Protein AF-0000000079467425 (afdb_homodimer)

InterPro domains:
  IPR001647 DNA-binding HTH domain, TetR-type [PF00440] (17-60)
  IPR001647 DNA-binding HTH domain, TetR-type [PR00455] (16-29)
  IPR001647 DNA-binding HTH domain, TetR-type [PR00455] (37-60)
  IPR001647 DNA-binding HTH domain, TetR-type [PS50977] (10-70)
  IPR003012 Tetracycline transcriptional regulator, TetR [PR00400] (28-51)
  IPR003012 Tetracycline transcriptional regulator, TetR [PR00400] (79-98)
  IPR003012 Tetracycline transcriptional regulator, TetR [PR00400] (197-211)
  IPR004111 Tetracycline repressor TetR, C-terminal [PF02909] (76-213)
  IPR009057 Homedomain-like superfamily [SSF46689] (6-71)
  IPR023772 DNA-binding HTH domain, TetR-type, conserved site [PS01081] (28-58)
  IPR036271 Tetracyclin repressor-like, C-terminal domain superfamily [SSF48498] (74-217)
  IPR050109 HTH-type, TetR-like transcriptional regulator [PTHR30055] (3-188)

Structure (mmCIF, N/CA/C/O backbone):
data_AF-0000000079467425-model_v1
#
loop_
_entity.id
_entity.type
_entity.pdbx_description
1 polymer 'TetR/AcrR family transcriptional regulator C-terminal domain-containing protein'
#
loop_
_atom_site.group_PDB
_atom_site.id
_atom_site.type_symbol
_atom_site.label_atom_id
_atom_site.label_alt_id
_atom_site.label_comp_id
_atom_site.label_asym_id
_atom_site.label_entity_id
_atom_site.label_seq_id
_atom_site.pdbx_PDB_ins_code
_atom_site.Cartn_x
_atom_site.Cartn_y
_atom_site.Cartn_z
_atom_site.occupancy
_atom_site.B_iso_or_equiv
_atom_site.auth_seq_id
_atom_site.auth_comp_id
_atom_site.auth_asym_id
_atom_site.auth_atom_id
_atom_site.pdbx_PDB_model_num
ATOM 1 N N . MET A 1 1 ? 51.25 22.484 21.828 1 44.59 1 MET A N 1
ATOM 2 C CA . MET A 1 1 ? 50.719 22.344 20.484 1 44.59 1 MET A CA 1
ATOM 3 C C . MET A 1 1 ? 49.25 21.984 20.531 1 44.59 1 MET A C 1
ATOM 5 O O . MET A 1 1 ? 48.844 21.094 21.281 1 44.59 1 MET A O 1
ATOM 9 N N . PRO A 1 2 ? 48.25 22.844 20.094 1 45 2 PRO A N 1
ATOM 10 C CA . PRO A 1 2 ? 46.844 22.484 20.234 1 45 2 PRO A CA 1
ATOM 11 C C . PRO A 1 2 ? 46.531 21.109 19.656 1 45 2 PRO A C 1
ATOM 13 O O . PRO A 1 2 ? 47.25 20.609 18.797 1 45 2 PRO A O 1
ATOM 16 N N . ALA A 1 3 ? 45.938 20.219 20.391 1 52.16 3 ALA A N 1
ATOM 17 C CA . ALA A 1 3 ? 45.5 18.938 19.844 1 52.16 3 ALA A CA 1
ATOM 18 C C . ALA A 1 3 ? 44.969 19.078 18.422 1 52.16 3 ALA A C 1
ATOM 20 O O . ALA A 1 3 ? 44.406 20.109 18.078 1 52.16 3 ALA A O 1
ATOM 21 N N . PRO A 1 4 ? 45.688 18.453 17.438 1 46.12 4 PRO A N 1
ATOM 22 C CA . PRO A 1 4 ? 45.188 18.625 16.078 1 46.12 4 PRO A CA 1
ATOM 23 C C . PRO A 1 4 ? 43.656 18.641 16.016 1 46.12 4 PRO A C 1
ATOM 25 O O . PRO A 1 4 ? 43 18 16.828 1 46.12 4 PRO A O 1
ATOM 28 N N . ALA A 1 5 ? 43.094 19.734 15.664 1 45.88 5 ALA A N 1
ATOM 29 C CA . ALA A 1 5 ? 41.656 19.859 15.453 1 45.88 5 ALA A CA 1
ATOM 30 C C . ALA A 1 5 ? 41.062 18.531 14.969 1 45.88 5 ALA A C 1
ATOM 32 O O . ALA A 1 5 ? 41.594 17.891 14.078 1 45.88 5 ALA A O 1
ATOM 33 N N . LYS A 1 6 ? 40.562 17.719 15.766 1 44.38 6 LYS A N 1
ATOM 34 C CA . LYS A 1 6 ? 39.844 16.516 15.367 1 44.38 6 LYS A CA 1
ATOM 35 C C . LYS A 1 6 ? 39.219 16.688 13.984 1 44.38 6 LYS A C 1
ATOM 37 O O . LYS A 1 6 ? 38.375 17.578 13.789 1 44.38 6 LYS A O 1
ATOM 42 N N . LEU A 1 7 ? 39.812 16.422 12.891 1 43.69 7 LEU A N 1
ATOM 43 C CA . LEU A 1 7 ? 39.344 16.531 11.523 1 43.69 7 LEU A CA 1
ATOM 44 C C . LEU A 1 7 ? 37.875 16.109 11.438 1 43.69 7 LEU A C 1
ATOM 46 O O . LEU A 1 7 ? 37.5 15 11.828 1 43.69 7 LEU A O 1
ATOM 50 N N . ARG A 1 8 ? 36.969 17.016 11.68 1 50.53 8 ARG A N 1
ATOM 51 C CA . ARG A 1 8 ? 35.562 16.781 11.445 1 50.53 8 ARG A CA 1
ATOM 52 C C . ARG A 1 8 ? 35.344 15.883 10.227 1 50.53 8 ARG A C 1
ATOM 54 O O . ARG A 1 8 ? 35.875 16.156 9.148 1 50.53 8 ARG A O 1
ATOM 61 N N . PRO A 1 9 ? 35.125 14.547 10.414 1 57.94 9 PRO A N 1
ATOM 62 C CA . PRO A 1 9 ? 34.938 13.664 9.258 1 57.94 9 PRO A CA 1
ATOM 63 C C . PRO A 1 9 ? 34.219 14.367 8.094 1 57.94 9 PRO A C 1
ATOM 65 O O . PRO A 1 9 ? 33.375 15.227 8.312 1 57.94 9 PRO A O 1
ATOM 68 N N . GLN A 1 10 ? 34.938 14.492 6.973 1 77.12 10 GLN A N 1
ATOM 69 C CA . GLN A 1 10 ? 34.375 15.078 5.758 1 77.12 10 GLN A CA 1
ATOM 70 C C . GLN A 1 10 ? 33.031 14.477 5.438 1 77.12 10 GLN A C 1
ATOM 72 O O . GLN A 1 10 ? 32.844 13.258 5.527 1 77.12 10 GLN A O 1
ATOM 77 N N . LEU A 1 11 ? 32 15.266 5.434 1 85.19 11 LEU A N 1
ATOM 78 C CA . LEU A 1 11 ? 30.641 14.891 5.098 1 85.19 11 LEU A CA 1
ATOM 79 C C . LEU A 1 11 ? 30.594 14.062 3.816 1 85.19 11 LEU A C 1
ATOM 81 O O . LEU A 1 11 ? 31.234 14.43 2.822 1 85.19 11 LEU A O 1
ATOM 85 N N . SER A 1 12 ? 30.203 12.828 3.963 1 92.56 12 SER A N 1
ATOM 86 C CA . SER A 1 12 ? 30.016 11.914 2.838 1 92.56 12 SER A CA 1
ATOM 87 C C . SER A 1 12 ? 28.578 11.438 2.74 1 92.56 12 SER A C 1
ATOM 89 O O . SER A 1 12 ? 27.812 11.547 3.705 1 92.56 12 SER A O 1
ATOM 91 N N . PRO A 1 13 ? 28.172 10.969 1.589 1 93.62 13 PRO A N 1
ATOM 92 C CA . PRO A 1 13 ? 26.828 10.43 1.453 1 93.62 13 PRO A CA 1
ATOM 93 C C . PRO A 1 13 ? 26.531 9.312 2.459 1 93.62 13 PRO A C 1
ATOM 95 O O . PRO A 1 13 ? 25.438 9.258 3.016 1 93.62 13 PRO A O 1
ATOM 98 N N . ASP A 1 14 ? 27.562 8.547 2.73 1 94.38 14 ASP A N 1
ATOM 99 C CA . ASP A 1 14 ? 27.375 7.434 3.658 1 94.38 14 ASP A CA 1
ATOM 100 C C . ASP A 1 14 ? 27.125 7.941 5.078 1 94.38 14 ASP A C 1
ATOM 102 O O . ASP A 1 14 ? 26.266 7.414 5.785 1 94.38 14 ASP A O 1
ATOM 106 N N . LEU A 1 15 ? 27.828 8.93 5.418 1 95.06 15 LEU A N 1
ATOM 107 C CA . LEU A 1 15 ? 27.656 9.5 6.75 1 95.06 15 LEU A CA 1
ATOM 108 C C . LEU A 1 15 ? 26.281 10.125 6.891 1 95.06 15 LEU A C 1
ATOM 110 O O . LEU A 1 15 ? 25.641 10.016 7.941 1 95.06 15 LEU A O 1
ATOM 114 N N . VAL A 1 16 ? 25.875 10.742 5.848 1 96.81 16 VAL A N 1
ATOM 115 C CA . VAL A 1 16 ? 24.562 11.383 5.855 1 96.81 16 VAL A CA 1
ATOM 116 C C . VAL A 1 16 ? 23.469 10.32 5.992 1 96.81 16 VAL A C 1
ATOM 118 O O . VAL A 1 16 ? 22.547 10.477 6.793 1 96.81 16 VAL A O 1
ATOM 121 N N . VAL A 1 17 ? 23.625 9.258 5.297 1 96.62 17 VAL A N 1
ATOM 122 C CA . VAL A 1 17 ? 22.641 8.188 5.309 1 96.62 17 VAL A CA 1
ATOM 123 C C . VAL A 1 17 ? 22.609 7.516 6.68 1 96.62 17 VAL A C 1
ATOM 125 O O . VAL A 1 17 ? 21.547 7.199 7.207 1 96.62 17 VAL A O 1
ATOM 128 N N . GLU A 1 18 ? 23.766 7.34 7.258 1 96.88 18 GLU A N 1
ATOM 129 C CA . GLU A 1 18 ? 23.844 6.75 8.594 1 96.88 18 GLU A CA 1
ATOM 130 C C . GLU A 1 18 ? 23.172 7.637 9.625 1 96.88 18 GLU A C 1
ATOM 132 O O . GLU A 1 18 ? 22.469 7.141 10.516 1 96.88 18 GLU A O 1
ATOM 137 N N . ALA A 1 19 ? 23.406 8.914 9.469 1 97.56 19 ALA A N 1
ATOM 138 C CA . ALA A 1 19 ? 22.75 9.867 10.359 1 97.56 19 ALA A CA 1
ATOM 139 C C . ALA A 1 19 ? 21.234 9.828 10.164 1 97.56 19 ALA A C 1
ATOM 141 O O . ALA A 1 19 ? 20.469 9.883 11.141 1 97.56 19 ALA A O 1
ATOM 142 N N . ALA A 1 20 ? 20.812 9.75 8.914 1 97.81 20 ALA A N 1
ATOM 143 C CA . ALA A 1 20 ? 19.391 9.656 8.609 1 97.81 20 ALA A CA 1
ATOM 144 C C . ALA A 1 20 ? 18.766 8.414 9.242 1 97.81 20 ALA A C 1
ATOM 146 O O . ALA A 1 20 ? 17.641 8.453 9.734 1 97.81 20 ALA A O 1
ATOM 147 N N . ALA A 1 21 ? 19.516 7.344 9.227 1 97.12 21 ALA A N 1
ATOM 148 C CA . ALA A 1 21 ? 19.047 6.105 9.836 1 97.12 21 ALA A CA 1
ATOM 149 C C . ALA A 1 21 ? 18.812 6.285 11.336 1 97.12 21 ALA A C 1
ATOM 151 O O . ALA A 1 21 ? 17.812 5.812 11.867 1 97.12 21 ALA A O 1
ATOM 152 N N . LYS A 1 22 ? 19.688 6.973 11.969 1 97.5 22 LYS A N 1
ATOM 153 C CA . LYS A 1 22 ? 19.562 7.242 13.398 1 97.5 22 LYS A CA 1
ATOM 154 C C . LYS A 1 22 ? 18.344 8.117 13.688 1 97.5 22 LYS A C 1
ATOM 156 O O . LYS A 1 22 ? 17.594 7.863 14.633 1 97.5 22 LYS A O 1
ATOM 161 N N . VAL A 1 23 ? 18.141 9.078 12.859 1 97.88 23 VAL A N 1
ATOM 162 C CA . VAL A 1 23 ? 17 9.977 13.016 1 97.88 23 VAL A CA 1
ATOM 163 C C . VAL A 1 23 ? 15.703 9.203 12.828 1 97.88 23 VAL A C 1
ATOM 165 O O . VAL A 1 23 ? 14.75 9.375 13.594 1 97.88 23 VAL A O 1
ATOM 168 N N . LEU A 1 24 ? 15.664 8.367 11.828 1 96.56 24 LEU A N 1
ATOM 169 C CA . LEU A 1 24 ? 14.477 7.574 11.562 1 96.56 24 LEU A CA 1
ATOM 170 C C . LEU A 1 24 ? 14.141 6.676 12.75 1 96.56 24 LEU A C 1
ATOM 172 O O . LEU A 1 24 ? 12.984 6.582 13.164 1 96.56 24 LEU A O 1
ATOM 176 N N . GLU A 1 25 ? 15.141 6.039 13.266 1 94.94 25 GLU A N 1
ATOM 177 C CA . GLU A 1 25 ? 14.953 5.137 14.398 1 94.94 25 GLU A CA 1
ATOM 178 C C . GLU A 1 25 ? 14.422 5.887 15.609 1 94.94 25 GLU A C 1
ATOM 180 O O . GLU A 1 25 ? 13.539 5.383 16.312 1 94.94 25 GLU A O 1
ATOM 185 N N . ARG A 1 26 ? 14.906 7.074 15.789 1 95.5 26 ARG A N 1
ATOM 186 C CA . ARG A 1 26 ? 14.578 7.855 16.969 1 95.5 26 ARG A CA 1
ATOM 187 C C . ARG A 1 26 ? 13.242 8.578 16.797 1 95.5 26 ARG A C 1
ATOM 189 O O . ARG A 1 26 ? 12.406 8.578 17.703 1 95.5 26 ARG A O 1
ATOM 196 N N . ASP A 1 27 ? 13.039 9.195 15.578 1 94.81 27 ASP A N 1
ATOM 197 C CA . ASP A 1 27 ? 11.953 10.164 15.43 1 94.81 27 ASP A CA 1
ATOM 198 C C . ASP A 1 27 ? 10.906 9.672 14.438 1 94.81 27 ASP A C 1
ATOM 200 O O . ASP A 1 27 ? 9.859 10.297 14.266 1 94.81 27 ASP A O 1
ATOM 204 N N . GLY A 1 28 ? 11.164 8.602 13.766 1 92.94 28 GLY A N 1
ATOM 205 C CA . GLY A 1 28 ? 10.227 8.109 12.773 1 92.94 28 GLY A CA 1
ATOM 206 C C . GLY A 1 28 ? 10.234 8.914 11.492 1 92.94 28 GLY A C 1
ATOM 207 O O . GLY A 1 28 ? 11.023 9.844 11.344 1 92.94 28 GLY A O 1
ATOM 208 N N . ILE A 1 29 ? 9.383 8.555 10.555 1 90.88 29 ILE A N 1
ATOM 209 C CA . ILE A 1 29 ? 9.375 9.109 9.211 1 90.88 29 ILE A CA 1
ATOM 210 C C . ILE A 1 29 ? 8.984 10.586 9.266 1 90.88 29 ILE A C 1
ATOM 212 O O . ILE A 1 29 ? 9.484 11.398 8.492 1 90.88 29 ILE A O 1
ATOM 216 N N . ASP A 1 30 ? 8.141 10.945 10.156 1 86.69 30 ASP A N 1
ATOM 217 C CA . ASP A 1 30 ? 7.695 12.328 10.273 1 86.69 30 ASP A CA 1
ATOM 218 C C . ASP A 1 30 ? 8.82 13.219 10.797 1 86.69 30 ASP A C 1
ATOM 220 O O . ASP A 1 30 ? 8.867 14.414 10.492 1 86.69 30 ASP A O 1
ATOM 224 N N . GLY A 1 31 ? 9.664 12.656 11.492 1 93.81 31 GLY A N 1
ATOM 225 C CA . GLY A 1 31 ? 10.781 13.391 12.062 1 93.81 31 GLY A CA 1
ATOM 226 C C . GLY A 1 31 ? 12.008 13.406 11.164 1 93.81 31 GLY A C 1
ATOM 227 O O . GLY A 1 31 ? 12.969 14.133 11.43 1 93.81 31 GLY A O 1
ATOM 228 N N . LEU A 1 32 ? 11.945 12.602 10.133 1 95.62 32 LEU A N 1
ATOM 229 C CA . LEU A 1 32 ? 13.078 12.516 9.219 1 95.62 32 LEU A CA 1
ATOM 230 C C . LEU A 1 32 ? 13.094 13.695 8.258 1 95.62 32 LEU A C 1
ATOM 232 O O . LEU A 1 32 ? 12.508 13.633 7.176 1 95.62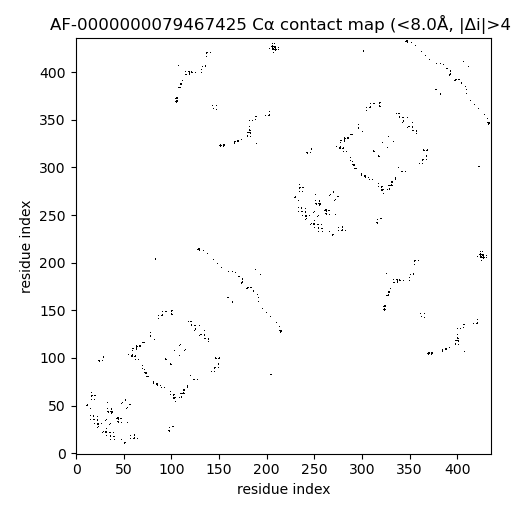 32 LEU A O 1
ATOM 236 N N . THR A 1 33 ? 13.766 14.773 8.625 1 95.5 33 THR A N 1
ATOM 237 C CA . THR A 1 33 ? 13.906 15.969 7.805 1 95.5 33 THR A CA 1
ATOM 238 C C . THR A 1 33 ? 15.375 16.281 7.547 1 95.5 33 THR A C 1
ATOM 240 O O . THR A 1 33 ? 16.25 15.797 8.266 1 95.5 33 THR A O 1
ATOM 243 N N . MET A 1 34 ? 15.555 17.078 6.488 1 96.06 34 MET A N 1
ATOM 244 C CA . MET A 1 34 ? 16.922 17.5 6.199 1 96.06 34 MET A CA 1
ATOM 245 C C . MET A 1 34 ? 17.531 18.234 7.387 1 96.06 34 MET A C 1
ATOM 247 O O . MET A 1 34 ? 18.703 18.031 7.715 1 96.06 34 MET A O 1
ATOM 251 N N . ARG A 1 35 ? 16.75 18.984 8.07 1 96.25 35 ARG A N 1
ATOM 252 C CA . ARG A 1 35 ? 17.203 19.75 9.227 1 96.25 35 ARG A CA 1
ATOM 253 C C . ARG A 1 35 ? 17.562 18.828 10.383 1 96.25 35 ARG A C 1
ATOM 255 O O . ARG A 1 35 ? 18.578 19.016 11.047 1 96.25 35 ARG A O 1
ATOM 262 N N . ALA A 1 36 ? 16.766 17.828 10.609 1 97.44 36 ALA A N 1
ATOM 263 C CA . ALA A 1 36 ? 17.031 16.875 11.688 1 97.44 36 ALA A CA 1
ATOM 264 C C . ALA A 1 36 ? 18.297 16.078 11.438 1 97.44 36 ALA A C 1
ATOM 266 O O . ALA A 1 36 ? 19.078 15.828 12.359 1 97.44 36 ALA A O 1
ATOM 267 N N . VAL A 1 37 ? 18.484 15.68 10.227 1 97.88 37 VAL A N 1
ATOM 268 C CA . VAL A 1 37 ? 19.656 14.906 9.859 1 97.88 37 VAL A CA 1
ATOM 269 C C . VAL A 1 37 ? 20.906 15.773 10.016 1 97.88 37 VAL A C 1
ATOM 271 O O . VAL A 1 37 ? 21.938 15.312 10.531 1 97.88 37 VAL A O 1
ATOM 274 N N . ALA A 1 38 ? 20.797 17 9.539 1 96.94 38 ALA A N 1
ATOM 275 C CA . ALA A 1 38 ? 21.906 17.938 9.695 1 96.94 38 ALA A CA 1
ATOM 276 C C . ALA A 1 38 ? 22.266 18.125 11.164 1 96.94 38 ALA A C 1
ATOM 278 O O . ALA A 1 38 ? 23.438 18.125 11.531 1 96.94 38 ALA A O 1
ATOM 279 N N . ALA A 1 39 ? 21.297 18.281 11.961 1 96.94 39 ALA A N 1
ATOM 280 C CA . ALA A 1 39 ? 21.5 18.453 13.398 1 96.94 39 ALA A CA 1
ATOM 281 C C . ALA A 1 39 ? 22.203 17.234 14 1 96.94 39 ALA A C 1
ATOM 283 O O . ALA A 1 39 ? 23.094 17.375 14.852 1 96.94 39 ALA A O 1
ATOM 284 N N . GLU A 1 40 ? 21.797 16.047 13.539 1 96.5 40 GLU A N 1
ATOM 285 C CA . GLU A 1 40 ? 22.422 14.805 14 1 96.5 40 GLU A CA 1
ATOM 286 C C . GLU A 1 40 ? 23.922 14.789 13.688 1 96.5 40 GLU A C 1
ATOM 288 O O . GLU A 1 40 ? 24.719 14.242 14.453 1 96.5 40 GLU A O 1
ATOM 293 N N . LEU A 1 41 ? 24.297 15.391 12.586 1 96.38 41 LEU A N 1
ATOM 294 C CA . LEU A 1 41 ? 25.688 15.43 12.117 1 96.38 41 LEU A CA 1
ATOM 295 C C . LEU A 1 41 ? 26.391 16.672 12.633 1 96.38 41 LEU A C 1
ATOM 297 O O . LEU A 1 41 ? 27.594 16.859 12.406 1 96.38 41 LEU A O 1
ATOM 301 N N . LYS A 1 42 ? 25.672 17.562 13.305 1 95.94 42 LYS A N 1
ATOM 302 C CA . LYS A 1 42 ? 26.203 18.828 13.812 1 95.94 42 LYS A CA 1
ATOM 303 C C . LYS A 1 42 ? 26.734 19.703 12.68 1 95.94 42 LYS A C 1
ATOM 305 O O . LYS A 1 42 ? 27.844 20.234 12.773 1 95.94 42 LYS A O 1
ATOM 310 N N . VAL A 1 43 ? 25.969 19.719 11.594 1 94.75 43 VAL A N 1
ATOM 311 C CA . VAL A 1 43 ? 26.25 20.594 10.469 1 94.75 43 VAL A CA 1
ATOM 312 C C . VAL A 1 43 ? 25 21.406 10.117 1 94.75 43 VAL A C 1
ATOM 314 O O . VAL A 1 43 ? 23.938 21.219 10.719 1 94.75 43 VAL A O 1
ATOM 317 N N . GLN A 1 44 ? 25.219 22.359 9.141 1 92.69 44 GLN A N 1
ATOM 318 C CA . GLN A 1 44 ? 24.078 23.125 8.648 1 92.69 44 GLN A CA 1
ATOM 319 C C . GLN A 1 44 ? 23.406 22.422 7.477 1 92.69 44 GLN A C 1
ATOM 321 O O . GLN A 1 44 ? 24.078 21.781 6.656 1 92.69 44 GLN A O 1
ATOM 326 N N . ALA A 1 45 ? 22.109 22.578 7.266 1 90.69 45 ALA A N 1
ATOM 327 C CA . ALA A 1 45 ? 21.281 21.859 6.305 1 90.69 45 ALA A CA 1
ATOM 328 C C . ALA A 1 45 ? 21.797 22.031 4.883 1 90.69 45 ALA A C 1
ATOM 330 O O . ALA A 1 45 ? 21.812 21.078 4.098 1 90.69 45 ALA A O 1
ATOM 331 N N . PRO A 1 46 ? 22.328 23.156 4.547 1 90.94 46 PRO A N 1
ATOM 332 C CA . PRO A 1 46 ? 22.797 23.344 3.176 1 90.94 46 PRO A CA 1
ATOM 333 C C . PRO A 1 46 ? 23.938 22.375 2.818 1 90.94 46 PRO A C 1
ATOM 335 O O . PRO A 1 46 ? 24.094 22.016 1.652 1 90.94 46 PRO A O 1
ATOM 338 N N . ALA A 1 47 ? 24.625 21.953 3.779 1 92.19 47 ALA A N 1
ATOM 339 C CA . ALA A 1 47 ? 25.734 21.031 3.557 1 92.19 47 ALA A CA 1
ATOM 340 C C . ALA A 1 47 ? 25.234 19.688 3.037 1 92.19 47 ALA A C 1
ATOM 342 O O . ALA A 1 47 ? 25.969 18.969 2.35 1 92.19 47 ALA A O 1
ATOM 343 N N . LEU A 1 48 ? 23.984 19.328 3.393 1 94.38 48 LEU A N 1
ATOM 344 C CA . LEU A 1 48 ? 23.422 18.047 2.988 1 94.38 48 LEU A CA 1
ATOM 345 C C . LEU A 1 48 ? 22.984 18.078 1.529 1 94.38 48 LEU A C 1
ATOM 347 O O . LEU A 1 48 ? 22.984 17.047 0.846 1 94.38 48 LEU A O 1
ATOM 351 N N . TYR A 1 49 ? 22.688 19.25 1.02 1 91.38 49 TYR A N 1
ATOM 352 C CA . TYR A 1 49 ? 22.109 19.406 -0.311 1 91.38 49 TYR A CA 1
ATOM 353 C C . TYR A 1 49 ? 23.156 19.156 -1.392 1 91.38 49 TYR A C 1
ATOM 355 O O . TYR A 1 49 ? 22.812 18.922 -2.555 1 91.38 49 TYR A O 1
ATOM 363 N N . TRP A 1 50 ? 24.391 19.203 -0.979 1 89.5 50 TRP A N 1
ATOM 364 C CA . TRP A 1 50 ? 25.453 18.828 -1.894 1 89.5 50 TRP A CA 1
ATOM 365 C C . TRP A 1 50 ? 25.406 17.344 -2.24 1 89.5 50 TRP A C 1
ATOM 367 O O . TRP A 1 50 ? 25.734 16.953 -3.357 1 89.5 50 TRP A O 1
ATOM 377 N N . HIS A 1 51 ? 24.891 16.625 -1.318 1 91.94 51 HIS A N 1
ATOM 378 C CA . HIS A 1 51 ? 24.859 15.18 -1.479 1 91.94 51 HIS A CA 1
ATOM 379 C C . HIS A 1 51 ? 23.469 14.695 -1.865 1 91.94 51 HIS A C 1
ATOM 381 O O . HIS A 1 51 ? 23.328 13.758 -2.656 1 91.94 51 HIS A O 1
ATOM 387 N N . PHE A 1 52 ? 22.531 15.328 -1.293 1 92.88 52 PHE A N 1
ATOM 388 C CA . PHE A 1 52 ? 21.141 14.969 -1.549 1 92.88 52 PHE A CA 1
ATOM 389 C C . PHE A 1 52 ? 20.297 16.219 -1.826 1 92.88 52 PHE A C 1
ATOM 391 O O . PHE A 1 52 ? 20 16.984 -0.909 1 92.88 52 PHE A O 1
ATOM 398 N N . PRO A 1 53 ? 19.875 16.281 -3.064 1 88.38 53 PRO A N 1
ATOM 399 C CA . PRO A 1 53 ? 19.219 17.531 -3.479 1 88.38 53 PRO A CA 1
ATOM 400 C C . PRO A 1 53 ? 17.891 17.75 -2.762 1 88.38 53 PRO A C 1
ATOM 402 O O . PRO A 1 53 ? 17.406 18.891 -2.705 1 88.38 53 PRO A O 1
ATOM 405 N N . ASN A 1 54 ? 17.281 16.656 -2.248 1 86.19 54 ASN A N 1
ATOM 406 C CA . ASN A 1 54 ? 16.016 16.766 -1.539 1 86.19 54 ASN A CA 1
ATOM 407 C C . ASN A 1 54 ? 15.781 15.586 -0.606 1 86.19 54 ASN A C 1
ATOM 409 O O . ASN A 1 54 ? 16.578 14.641 -0.594 1 86.19 54 ASN A O 1
ATOM 413 N N . LYS A 1 55 ? 14.773 15.68 0.098 1 88.38 55 LYS A N 1
ATOM 414 C CA . LYS A 1 55 ? 14.43 14.656 1.083 1 88.38 55 LYS A CA 1
ATOM 415 C C . LYS A 1 55 ? 14.164 13.32 0.411 1 88.38 55 LYS A C 1
ATOM 417 O O . LYS A 1 55 ? 14.539 12.266 0.938 1 88.38 55 LYS A O 1
ATOM 422 N N . ASP A 1 56 ? 13.555 13.336 -0.707 1 83.19 56 ASP A N 1
ATOM 423 C CA . ASP A 1 56 ? 13.211 12.109 -1.419 1 83.19 56 ASP A CA 1
ATOM 424 C C . ASP A 1 56 ? 14.469 11.328 -1.797 1 83.19 56 ASP A C 1
ATOM 426 O O . ASP A 1 56 ? 14.516 10.102 -1.629 1 83.19 56 ASP A O 1
ATOM 430 N N . ALA A 1 57 ? 15.406 12.047 -2.285 1 85.5 57 ALA A N 1
ATOM 431 C CA . ALA A 1 57 ? 16.672 11.406 -2.65 1 85.5 57 ALA A CA 1
ATOM 432 C C . ALA A 1 57 ? 17.344 10.781 -1.432 1 85.5 57 ALA A C 1
ATOM 434 O O . ALA A 1 57 ? 17.906 9.688 -1.521 1 85.5 57 ALA A O 1
ATOM 435 N N . LEU A 1 58 ? 17.281 11.469 -0.3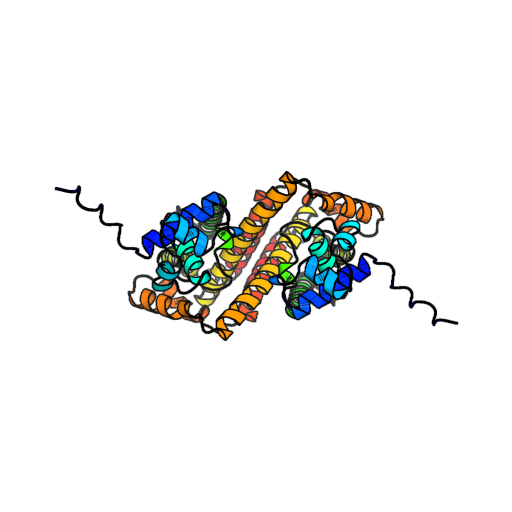39 1 91.5 58 LEU A N 1
ATOM 436 C CA . LEU A 1 58 ? 17.844 10.945 0.9 1 91.5 58 LEU A CA 1
ATOM 437 C C . LEU A 1 58 ? 17.094 9.711 1.369 1 91.5 58 LEU A C 1
ATOM 439 O O . LEU A 1 58 ? 17.688 8.727 1.802 1 91.5 58 LEU A O 1
ATOM 443 N N . GLN A 1 59 ? 15.797 9.719 1.288 1 91.25 59 GLN A N 1
ATOM 444 C CA . GLN A 1 59 ? 14.969 8.602 1.711 1 91.25 59 GLN A CA 1
ATOM 445 C C . GLN A 1 59 ? 15.25 7.359 0.869 1 91.25 59 GLN A C 1
ATOM 447 O O . GLN A 1 59 ? 15.32 6.246 1.396 1 91.25 59 GLN A O 1
ATOM 452 N N . VAL A 1 60 ? 15.422 7.566 -0.382 1 86.94 60 VAL A N 1
ATOM 453 C CA . VAL A 1 60 ? 15.727 6.465 -1.289 1 86.94 60 VAL A CA 1
ATOM 454 C C . VAL A 1 60 ? 17.078 5.844 -0.915 1 86.94 60 VAL A C 1
ATOM 456 O O . VAL A 1 60 ? 17.188 4.617 -0.82 1 86.94 60 VAL A O 1
ATOM 459 N N . ALA A 1 61 ? 18.016 6.699 -0.711 1 91 61 ALA A N 1
ATOM 460 C CA . ALA A 1 61 ? 19.344 6.227 -0.327 1 91 61 ALA A CA 1
ATOM 461 C C . ALA A 1 61 ? 19.312 5.508 1.018 1 91 61 ALA A C 1
ATOM 463 O O . ALA A 1 61 ? 20 4.508 1.217 1 91 61 ALA A O 1
ATOM 464 N N . LEU A 1 62 ? 18.547 6.047 1.881 1 94.25 62 LEU A N 1
ATOM 465 C CA . LEU A 1 62 ? 18.391 5.441 3.199 1 94.25 62 LEU A CA 1
ATOM 466 C C . LEU A 1 62 ? 17.75 4.062 3.096 1 94.25 62 LEU A C 1
ATOM 468 O O . LEU A 1 62 ? 18.219 3.111 3.736 1 94.25 62 LEU A O 1
ATOM 472 N N . PHE A 1 63 ? 16.734 3.895 2.283 1 92.06 63 PHE A N 1
ATOM 473 C CA . PHE A 1 63 ? 16.094 2.594 2.092 1 92.06 63 PHE A CA 1
ATOM 474 C C . PHE A 1 63 ? 17.094 1.58 1.55 1 92.06 63 PHE A C 1
ATOM 476 O O . PHE A 1 63 ? 17.172 0.454 2.043 1 92.06 63 PHE A O 1
ATOM 483 N N . ASP A 1 64 ? 17.812 2.027 0.575 1 92.56 64 ASP A N 1
ATOM 484 C CA . ASP A 1 64 ? 18.812 1.135 0.012 1 92.56 64 ASP A CA 1
ATOM 485 C C . ASP A 1 64 ? 19.812 0.689 1.081 1 92.56 64 ASP A C 1
ATOM 487 O O . ASP A 1 64 ? 20.188 -0.483 1.133 1 92.56 64 ASP A O 1
ATOM 491 N N . HIS A 1 65 ? 20.219 1.648 1.854 1 93.94 65 HIS A N 1
ATOM 492 C CA . HIS A 1 65 ? 21.156 1.358 2.939 1 93.94 65 HIS A CA 1
ATOM 493 C C . HIS A 1 65 ? 20.594 0.305 3.885 1 93.94 65 HIS A C 1
ATOM 495 O O . HIS A 1 65 ? 21.312 -0.592 4.328 1 93.94 65 HIS A O 1
ATOM 501 N N . LEU A 1 66 ? 19.344 0.383 4.16 1 93 66 LEU A N 1
ATOM 502 C CA . LEU A 1 66 ? 18.703 -0.539 5.082 1 93 66 LEU A CA 1
ATOM 503 C C . LEU A 1 66 ? 18.625 -1.941 4.488 1 93 66 LEU A C 1
ATOM 505 O O . LEU A 1 66 ? 18.406 -2.916 5.207 1 93 66 LEU A O 1
ATOM 509 N N . MET A 1 67 ? 18.719 -2.049 3.184 1 92.69 67 MET A N 1
ATOM 510 C CA . MET A 1 67 ? 18.641 -3.342 2.51 1 92.69 67 MET A CA 1
ATOM 511 C C . MET A 1 67 ? 20 -4.035 2.508 1 92.69 67 MET A C 1
ATOM 513 O O . MET A 1 67 ? 20.094 -5.215 2.156 1 92.69 67 MET A O 1
ATOM 517 N N . ALA A 1 68 ? 21.047 -3.354 2.908 1 92.38 68 ALA A N 1
ATOM 518 C CA . ALA A 1 68 ? 22.422 -3.857 2.814 1 92.38 68 ALA A CA 1
ATOM 519 C C . ALA A 1 68 ? 22.578 -5.145 3.621 1 92.38 68 ALA A C 1
ATOM 521 O O . ALA A 1 68 ? 23.344 -6.035 3.23 1 92.38 68 ALA A O 1
ATOM 522 N N . ASP A 1 69 ? 21.797 -5.23 4.676 1 89.56 69 ASP A N 1
ATOM 523 C CA . ASP A 1 69 ? 22.016 -6.375 5.559 1 89.56 69 ASP A CA 1
ATOM 524 C C . ASP A 1 69 ? 20.953 -7.453 5.328 1 89.56 69 ASP A C 1
ATOM 526 O O . ASP A 1 69 ? 20.875 -8.422 6.082 1 89.56 69 ASP A O 1
ATOM 530 N N . LEU A 1 70 ? 20.125 -7.262 4.32 1 92.06 70 LEU A N 1
ATOM 531 C CA . LEU A 1 70 ? 19.172 -8.305 3.982 1 92.06 70 LEU A CA 1
ATOM 532 C C . LEU A 1 70 ? 19.812 -9.375 3.109 1 92.06 70 LEU A C 1
ATOM 534 O O . LEU A 1 70 ? 20.234 -9.094 1.985 1 92.06 70 LEU A O 1
ATOM 538 N N . ALA A 1 71 ? 20.125 -10.516 3.637 1 88.81 71 ALA A N 1
ATOM 539 C CA . ALA A 1 71 ? 20.609 -11.695 2.912 1 88.81 71 ALA A CA 1
ATOM 540 C C . ALA A 1 71 ? 19.578 -12.82 2.961 1 88.81 71 ALA A C 1
ATOM 542 O O . ALA A 1 71 ? 19.297 -13.375 4.027 1 88.81 71 ALA A O 1
ATOM 543 N N . PHE A 1 72 ? 18.984 -13.086 1.797 1 91.12 72 PHE A N 1
ATOM 544 C CA . PHE A 1 72 ? 17.953 -14.117 1.758 1 91.12 72 PHE A CA 1
ATOM 545 C C . PHE A 1 72 ? 18.562 -15.5 2.012 1 91.12 72 PHE A C 1
ATOM 547 O O . PHE A 1 72 ? 19.562 -15.867 1.399 1 91.12 72 PHE A O 1
ATOM 554 N N . ALA A 1 73 ? 18.062 -16.172 2.945 1 90.69 73 ALA A N 1
ATOM 555 C CA . ALA A 1 73 ? 18.391 -17.578 3.203 1 90.69 73 ALA A CA 1
ATOM 556 C C . ALA A 1 73 ? 17.375 -18.516 2.551 1 90.69 73 ALA A C 1
ATOM 558 O O . ALA A 1 73 ? 16.25 -18.656 3.037 1 90.69 73 ALA A O 1
ATOM 559 N N . ILE A 1 74 ? 17.719 -19.078 1.421 1 91.06 74 ILE A N 1
ATOM 560 C CA . ILE A 1 74 ? 16.812 -19.969 0.702 1 91.06 74 ILE A CA 1
ATOM 561 C C . ILE A 1 74 ? 17.547 -21.266 0.365 1 91.06 74 ILE A C 1
ATOM 563 O O . ILE A 1 74 ? 18.781 -21.312 0.365 1 91.06 74 ILE A O 1
ATOM 567 N N . ASP A 1 75 ? 16.812 -22.312 0.162 1 89.5 75 ASP A N 1
ATOM 568 C CA . ASP A 1 75 ? 17.422 -23.625 -0.089 1 89.5 75 ASP A CA 1
ATOM 569 C C . ASP A 1 75 ? 17.516 -23.906 -1.587 1 89.5 75 ASP A C 1
ATOM 571 O O . ASP A 1 75 ? 18.281 -24.766 -2.012 1 89.5 75 ASP A O 1
ATOM 575 N N . GLY A 1 76 ? 16.828 -23.234 -2.412 1 86.62 76 GLY A N 1
ATOM 576 C CA . GLY A 1 76 ? 16.922 -23.328 -3.861 1 86.62 76 GLY A CA 1
ATOM 577 C C . GLY A 1 76 ? 16.234 -24.562 -4.426 1 86.62 76 GLY A C 1
ATOM 578 O O . GLY A 1 76 ? 16.406 -24.875 -5.605 1 86.62 76 GLY A O 1
ATOM 579 N N . ARG A 1 77 ? 15.414 -25.281 -3.672 1 88.44 77 ARG A N 1
ATOM 580 C CA . ARG A 1 77 ? 14.805 -26.531 -4.121 1 88.44 77 ARG A CA 1
ATOM 581 C C . ARG A 1 77 ? 13.461 -26.281 -4.797 1 88.44 77 ARG A C 1
ATOM 583 O O . ARG A 1 77 ? 13.164 -26.875 -5.832 1 88.44 77 ARG A O 1
ATOM 590 N N . ASP A 1 78 ? 12.641 -25.469 -4.277 1 94.38 78 ASP A N 1
ATOM 591 C CA . ASP A 1 78 ? 11.312 -25.125 -4.785 1 94.38 78 ASP A CA 1
ATOM 592 C C . ASP A 1 78 ? 11.117 -23.609 -4.812 1 94.38 78 ASP A C 1
ATOM 594 O O . ASP A 1 78 ? 11.156 -22.953 -3.768 1 94.38 78 ASP A O 1
ATOM 598 N N . TRP A 1 79 ? 10.914 -23.141 -6.02 1 95.31 79 TRP A N 1
ATOM 599 C CA . TRP A 1 79 ? 10.836 -21.688 -6.176 1 95.31 79 TRP A CA 1
ATOM 600 C C . TRP A 1 79 ? 9.695 -21.109 -5.344 1 95.31 79 TRP A C 1
ATOM 602 O O . TRP A 1 79 ? 9.781 -19.984 -4.863 1 95.31 79 TRP A O 1
ATOM 612 N N . ARG A 1 80 ? 8.609 -21.844 -5.191 1 94.81 80 ARG A N 1
ATOM 613 C CA . ARG A 1 80 ? 7.477 -21.359 -4.402 1 94.81 80 ARG A CA 1
ATOM 614 C C . ARG A 1 80 ? 7.875 -21.172 -2.941 1 94.81 80 ARG A C 1
ATOM 616 O O . ARG A 1 80 ? 7.566 -20.141 -2.338 1 94.81 80 ARG A O 1
ATOM 623 N N . GLU A 1 81 ? 8.555 -22.141 -2.447 1 95.06 81 GLU A N 1
ATOM 624 C CA . GLU A 1 81 ? 9.031 -22.078 -1.067 1 95.06 81 GLU A CA 1
ATOM 625 C C . GLU A 1 81 ? 10.062 -20.984 -0.887 1 95.06 81 GLU A C 1
ATOM 627 O O . GLU A 1 81 ? 10.062 -20.281 0.13 1 95.06 81 GLU A O 1
ATOM 632 N N . ASP A 1 82 ? 10.914 -20.859 -1.865 1 96.12 82 ASP A N 1
ATOM 633 C CA . ASP A 1 82 ? 11.938 -19.828 -1.805 1 96.12 82 ASP A CA 1
ATOM 634 C C . ASP A 1 82 ? 11.305 -18.438 -1.767 1 96.12 82 ASP A C 1
ATOM 636 O O . ASP A 1 82 ? 11.695 -17.594 -0.952 1 96.12 82 ASP A O 1
ATOM 640 N N . ILE A 1 83 ? 10.328 -18.188 -2.639 1 95.88 83 ILE A N 1
ATOM 641 C CA . ILE A 1 83 ? 9.672 -16.891 -2.695 1 95.88 83 ILE A CA 1
ATOM 642 C C . ILE A 1 83 ? 8.906 -16.641 -1.398 1 95.88 83 ILE A C 1
ATOM 644 O O . ILE A 1 83 ? 8.938 -15.539 -0.855 1 95.88 83 ILE A O 1
ATOM 648 N N . HIS A 1 84 ? 8.273 -17.656 -0.898 1 95.31 84 HIS A N 1
ATOM 649 C CA . HIS A 1 84 ? 7.551 -17.547 0.365 1 95.31 84 HIS A CA 1
ATOM 650 C C . HIS A 1 84 ? 8.484 -17.141 1.499 1 95.31 84 HIS A C 1
ATOM 652 O O . HIS A 1 84 ? 8.195 -16.203 2.236 1 95.31 84 HIS A O 1
ATOM 658 N N . LEU A 1 85 ? 9.586 -17.812 1.587 1 95.19 85 LEU A N 1
ATOM 659 C CA . LEU A 1 85 ? 10.578 -17.531 2.621 1 95.19 85 LEU A CA 1
ATOM 660 C C . LEU A 1 85 ? 11.148 -16.125 2.465 1 95.19 85 LEU A C 1
ATOM 662 O O . LEU A 1 85 ? 11.273 -15.398 3.447 1 95.19 85 LEU A O 1
ATOM 666 N N . MET A 1 86 ? 11.461 -15.773 1.289 1 96.12 86 MET A N 1
ATOM 667 C CA . MET A 1 86 ? 12.031 -14.453 1.017 1 96.12 86 MET A CA 1
ATOM 668 C C . MET A 1 86 ? 11.055 -13.344 1.398 1 96.12 86 MET A C 1
ATOM 670 O O . MET A 1 86 ? 11.453 -12.32 1.95 1 96.12 86 MET A O 1
ATOM 674 N N . CYS A 1 87 ? 9.797 -13.547 1.074 1 96.25 87 CYS A N 1
ATOM 675 C CA . CYS A 1 87 ? 8.773 -12.562 1.427 1 96.25 87 CYS A CA 1
ATOM 676 C C . CYS A 1 87 ? 8.688 -12.391 2.938 1 96.25 87 CYS A C 1
ATOM 678 O O . CYS A 1 87 ? 8.617 -11.266 3.434 1 96.25 87 CYS A O 1
ATOM 680 N N . HIS A 1 88 ? 8.75 -13.461 3.656 1 95.94 88 HIS A N 1
ATOM 681 C CA . HIS A 1 88 ? 8.719 -13.391 5.113 1 95.94 88 HIS A CA 1
ATOM 682 C C . HIS A 1 88 ? 9.969 -12.711 5.66 1 95.94 88 HIS A C 1
ATOM 684 O O . HIS A 1 88 ? 9.898 -11.93 6.609 1 95.94 88 HIS A O 1
ATOM 690 N N . GLN A 1 89 ? 11.07 -13.031 5.102 1 96.44 89 GLN A N 1
ATOM 691 C CA . GLN A 1 89 ? 12.328 -12.43 5.535 1 96.44 89 GLN A CA 1
ATOM 692 C C . GLN A 1 89 ? 12.328 -10.922 5.297 1 96.44 89 GLN A C 1
ATOM 694 O O . GLN A 1 89 ? 12.758 -10.148 6.16 1 96.44 89 GLN A O 1
ATOM 699 N N . LEU A 1 90 ? 11.859 -10.523 4.125 1 95.25 90 LEU A N 1
ATOM 700 C CA . LEU A 1 90 ? 11.758 -9.094 3.834 1 95.25 90 LEU A CA 1
ATOM 701 C C . LEU A 1 90 ? 10.797 -8.406 4.797 1 95.25 90 LEU A C 1
ATOM 703 O O . LEU A 1 90 ? 11.109 -7.34 5.332 1 95.25 90 LEU A O 1
ATOM 707 N N . ARG A 1 91 ? 9.664 -8.977 5.039 1 94.69 91 ARG A N 1
ATOM 708 C CA . ARG A 1 91 ? 8.68 -8.43 5.973 1 94.69 91 ARG A CA 1
ATOM 709 C C . ARG A 1 91 ? 9.289 -8.258 7.363 1 94.69 91 ARG A C 1
ATOM 711 O O . ARG A 1 91 ? 9.188 -7.18 7.961 1 94.69 91 ARG A O 1
ATOM 718 N N . ARG A 1 92 ? 9.938 -9.289 7.855 1 94.25 92 ARG A N 1
ATOM 719 C CA . ARG A 1 92 ? 10.562 -9.234 9.172 1 94.25 92 ARG A CA 1
ATOM 720 C C . ARG A 1 92 ? 11.641 -8.156 9.227 1 94.25 92 ARG A C 1
ATOM 722 O O . ARG A 1 92 ? 11.766 -7.445 10.227 1 94.25 92 ARG A O 1
ATOM 729 N N . HIS A 1 93 ? 12.383 -8.078 8.148 1 95 93 HIS A N 1
ATOM 730 C CA . HIS A 1 93 ? 13.453 -7.094 8.047 1 95 93 HIS A CA 1
ATOM 731 C C . HIS A 1 93 ? 12.914 -5.672 8.164 1 95 93 HIS A C 1
ATOM 733 O O . HIS A 1 93 ? 13.477 -4.844 8.883 1 95 93 HIS A O 1
ATOM 739 N N . LEU A 1 94 ? 11.875 -5.426 7.508 1 93.19 94 LEU A N 1
ATOM 740 C CA . LEU A 1 94 ? 11.281 -4.094 7.488 1 93.19 94 LEU A CA 1
ATOM 741 C C . LEU A 1 94 ? 10.57 -3.795 8.797 1 93.19 94 LEU A C 1
ATOM 743 O O . LEU A 1 94 ? 10.648 -2.678 9.32 1 93.19 94 LEU A O 1
ATOM 747 N N . LEU A 1 95 ? 9.891 -4.793 9.406 1 91.25 95 LEU A N 1
ATOM 748 C CA . LEU A 1 95 ? 9.164 -4.613 10.656 1 91.25 95 LEU A CA 1
ATOM 749 C C . LEU A 1 95 ? 10.125 -4.332 11.805 1 91.25 95 LEU A C 1
ATOM 751 O O . LEU A 1 95 ? 9.75 -3.686 12.789 1 91.25 95 LEU A O 1
ATOM 755 N N . ALA A 1 96 ? 11.344 -4.801 11.688 1 92.75 96 ALA A N 1
ATOM 756 C CA . ALA A 1 96 ? 12.344 -4.633 12.742 1 92.75 96 ALA A CA 1
ATOM 757 C C . ALA A 1 96 ? 12.883 -3.207 12.766 1 92.75 96 ALA A C 1
ATOM 759 O O . ALA A 1 96 ? 13.578 -2.814 13.703 1 92.75 96 ALA A O 1
ATOM 760 N N . ARG A 1 97 ? 12.523 -2.43 11.734 1 92.44 97 ARG A N 1
ATOM 761 C CA . ARG A 1 97 ? 13.039 -1.071 11.594 1 92.44 97 ARG A CA 1
ATOM 762 C C . ARG A 1 97 ? 11.906 -0.064 11.477 1 92.44 97 ARG A C 1
ATOM 764 O O . ARG A 1 97 ? 11.133 -0.091 10.516 1 92.44 97 ARG A O 1
ATOM 771 N N . ARG A 1 98 ? 11.906 0.77 12.406 1 90.5 98 ARG A N 1
ATOM 772 C CA . ARG A 1 98 ? 10.805 1.724 12.516 1 90.5 98 ARG A CA 1
ATOM 773 C C . ARG A 1 98 ? 10.602 2.475 11.203 1 90.5 98 ARG A C 1
ATOM 775 O O . ARG A 1 98 ? 11.539 3.078 10.672 1 90.5 98 ARG A O 1
ATOM 782 N N . ASP A 1 99 ? 9.484 2.424 10.578 1 90.12 99 ASP A N 1
ATOM 783 C CA . ASP A 1 99 ? 8.977 3.227 9.469 1 90.12 99 ASP A CA 1
ATOM 784 C C . ASP A 1 99 ? 9.789 2.979 8.195 1 90.12 99 ASP A C 1
ATOM 786 O O . ASP A 1 99 ? 9.781 3.801 7.277 1 90.12 99 ASP A O 1
ATOM 790 N N . SER A 1 100 ? 10.484 1.855 8.18 1 91.81 100 SER A N 1
ATOM 791 C CA . SER A 1 100 ? 11.359 1.561 7.043 1 91.81 100 SER A CA 1
ATOM 792 C C . SER A 1 100 ? 10.555 1.443 5.75 1 91.81 100 SER A C 1
ATOM 794 O O . SER A 1 100 ? 10.992 1.911 4.699 1 91.81 100 SER A O 1
ATOM 796 N N . ALA A 1 101 ? 9.375 0.841 5.785 1 89.12 101 ALA A N 1
ATOM 797 C CA . ALA A 1 101 ? 8.562 0.617 4.594 1 89.12 101 ALA A CA 1
ATOM 798 C C . ALA A 1 101 ? 8.039 1.935 4.031 1 89.12 101 ALA A C 1
ATOM 800 O O . ALA A 1 101 ? 7.723 2.029 2.842 1 89.12 101 ALA A O 1
ATOM 801 N N . GLN A 1 102 ? 7.965 2.912 4.836 1 86.88 102 GLN A N 1
ATOM 802 C CA . GLN A 1 102 ? 7.461 4.219 4.422 1 86.88 102 GLN A CA 1
ATOM 803 C C . GLN A 1 102 ? 8.492 4.961 3.576 1 86.88 102 GLN A C 1
ATOM 805 O O . GLN A 1 102 ? 8.164 5.957 2.924 1 86.88 102 GLN A O 1
ATOM 810 N N . LEU A 1 103 ? 9.719 4.469 3.639 1 86.94 103 LEU A N 1
ATOM 811 C CA . LEU A 1 103 ? 10.805 5.109 2.906 1 86.94 103 LEU A CA 1
ATOM 812 C C . LEU A 1 103 ? 10.68 4.844 1.41 1 86.94 103 LEU A C 1
ATOM 814 O O . LEU A 1 103 ? 11.227 5.594 0.595 1 86.94 103 LEU A O 1
ATOM 818 N N . LEU A 1 104 ? 10.07 3.652 1.121 1 75.62 104 LEU A N 1
ATOM 819 C CA . LEU A 1 104 ? 10.047 3.262 -0.284 1 75.62 104 LEU A CA 1
ATOM 820 C C . LEU A 1 104 ? 9 4.062 -1.055 1 75.62 104 LEU A C 1
ATOM 822 O O . LEU A 1 104 ? 7.805 3.932 -0.8 1 75.62 104 LEU A O 1
ATOM 826 N N . PRO A 1 105 ? 9.586 5.027 -1.812 1 61.41 105 PRO A N 1
ATOM 827 C CA . PRO A 1 105 ? 8.625 5.719 -2.666 1 61.41 105 PRO A CA 1
ATOM 828 C C . PRO A 1 105 ? 7.941 4.789 -3.666 1 61.41 105 PRO A C 1
ATOM 830 O O . PRO A 1 105 ? 8.508 3.752 -4.031 1 61.41 105 PRO A O 1
ATOM 833 N N . HIS A 1 106 ? 6.621 5.199 -3.877 1 59.03 106 HIS A N 1
ATOM 834 C CA . HIS A 1 106 ? 5.961 4.465 -4.953 1 59.03 106 HIS A CA 1
ATOM 835 C C . HIS A 1 106 ? 6.68 4.668 -6.281 1 59.03 106 HIS A C 1
ATOM 837 O O . HIS A 1 106 ? 7.074 5.789 -6.613 1 59.03 106 HIS A O 1
ATOM 843 N N . GLY A 1 107 ? 7.227 3.732 -6.734 1 56.19 107 GLY A N 1
ATOM 844 C CA . GLY A 1 107 ? 8.047 3.736 -7.938 1 56.19 107 GLY A CA 1
ATOM 845 C C . GLY A 1 107 ? 9.367 3.018 -7.766 1 56.19 107 GLY A C 1
ATOM 846 O O . GLY A 1 107 ? 9.797 2.756 -6.637 1 56.19 107 GLY A O 1
ATOM 847 N N . PHE A 1 108 ? 9.797 2.555 -8.766 1 57.12 108 PHE A N 1
ATOM 848 C CA . PHE A 1 108 ? 10.984 1.704 -8.789 1 57.12 108 PHE A CA 1
ATOM 849 C C . PHE A 1 108 ? 12.234 2.504 -8.43 1 57.12 108 PHE A C 1
ATOM 851 O O . PHE A 1 108 ? 12.43 3.613 -8.938 1 57.12 108 PHE A O 1
ATOM 858 N N . PHE A 1 109 ? 12.797 2.258 -7.141 1 61.56 109 PHE A N 1
ATOM 859 C CA . PHE A 1 109 ? 14.086 2.861 -6.832 1 61.56 109 PHE A CA 1
ATOM 860 C C . PHE A 1 109 ? 15.18 1.803 -6.781 1 61.56 109 PHE A C 1
ATOM 862 O O . PHE A 1 109 ? 14.938 0.676 -6.344 1 61.56 109 PHE A O 1
ATOM 869 N N . VAL A 1 110 ? 16.172 2.174 -7.609 1 68.62 110 VAL A N 1
ATOM 870 C CA . VAL A 1 110 ? 17.219 1.162 -7.719 1 68.62 110 VAL A CA 1
ATOM 871 C C . VAL A 1 110 ? 18.516 1.673 -7.074 1 68.62 110 VAL A C 1
ATOM 873 O O . VAL A 1 110 ? 19.047 2.711 -7.473 1 68.62 110 VAL A O 1
ATOM 876 N N . GLY A 1 111 ? 18.859 1.217 -5.875 1 82.88 111 GLY A N 1
ATOM 877 C CA . GLY A 1 111 ? 20.219 1.25 -5.332 1 82.88 111 GLY A CA 1
ATOM 878 C C . GLY A 1 111 ? 20.922 -0.092 -5.402 1 82.88 111 GLY A C 1
ATOM 879 O O . GLY A 1 111 ? 20.297 -1.104 -5.746 1 82.88 111 GLY A O 1
ATOM 880 N N . PRO A 1 112 ? 22.188 -0.023 -5.219 1 89.06 112 PRO A N 1
ATOM 881 C CA . PRO A 1 112 ? 22.969 -1.254 -5.402 1 89.06 112 PRO A CA 1
ATOM 882 C C . PRO A 1 112 ? 22.453 -2.4 -4.527 1 89.06 112 PRO A C 1
ATOM 884 O O . PRO A 1 112 ? 22.438 -3.553 -4.969 1 89.06 112 PRO A O 1
ATOM 887 N N . ASN A 1 113 ? 22.062 -2.104 -3.332 1 91.94 113 ASN A N 1
ATOM 888 C CA . ASN A 1 113 ? 21.594 -3.164 -2.443 1 91.94 113 ASN A CA 1
ATOM 889 C C . ASN A 1 113 ? 20.234 -3.705 -2.867 1 91.94 113 ASN A C 1
ATOM 891 O O . ASN A 1 113 ? 20.016 -4.914 -2.846 1 91.94 113 ASN A O 1
ATOM 895 N N . MET A 1 114 ? 19.391 -2.854 -3.266 1 89.38 114 MET A N 1
ATOM 896 C CA . MET A 1 114 ? 18.078 -3.271 -3.77 1 89.38 114 MET A CA 1
ATOM 897 C C . MET A 1 114 ? 18.219 -4.094 -5.043 1 89.38 114 MET A C 1
ATOM 899 O O . MET A 1 114 ? 17.484 -5.059 -5.254 1 89.38 114 MET A O 1
ATOM 903 N N . MET A 1 115 ? 19.172 -3.729 -5.824 1 89.62 115 MET A N 1
ATOM 904 C CA . MET A 1 115 ? 19.406 -4.449 -7.074 1 89.62 115 MET A CA 1
ATOM 905 C C . MET A 1 115 ? 19.875 -5.875 -6.797 1 89.62 115 MET A C 1
ATOM 907 O O . MET A 1 115 ? 19.5 -6.805 -7.508 1 89.62 115 MET A O 1
ATOM 911 N N . GLU A 1 116 ? 20.734 -5.984 -5.832 1 91.81 116 GLU A N 1
ATOM 912 C CA . GLU A 1 116 ? 21.203 -7.316 -5.457 1 91.81 116 GLU A CA 1
ATOM 913 C C . GLU A 1 116 ? 20.031 -8.211 -5.055 1 91.81 116 GLU A C 1
ATOM 915 O O . GLU A 1 116 ? 19.969 -9.383 -5.449 1 91.81 116 GLU A O 1
ATOM 920 N N . GLN A 1 117 ? 19.156 -7.652 -4.281 1 91.75 117 GLN A N 1
ATOM 921 C CA . GLN A 1 117 ? 17.984 -8.414 -3.852 1 91.75 117 GLN A CA 1
ATOM 922 C C . GLN A 1 117 ? 17.078 -8.727 -5.031 1 91.75 117 GLN A C 1
ATOM 924 O O . GLN A 1 117 ? 16.594 -9.852 -5.168 1 91.75 117 GLN A O 1
ATOM 929 N N . ALA A 1 118 ? 16.859 -7.703 -5.855 1 91.44 118 ALA A N 1
ATOM 930 C CA . ALA A 1 118 ? 16.031 -7.891 -7.043 1 91.44 118 ALA A CA 1
ATOM 931 C C . ALA A 1 118 ? 16.609 -8.977 -7.949 1 91.44 118 ALA A C 1
ATOM 933 O O . ALA A 1 118 ? 15.867 -9.797 -8.484 1 91.44 118 ALA A O 1
ATOM 934 N N . GLU A 1 119 ? 17.891 -8.945 -8.102 1 93.56 119 GLU A N 1
ATOM 935 C CA . GLU A 1 119 ? 18.562 -9.93 -8.938 1 93.56 119 GLU A CA 1
ATOM 936 C C . GLU A 1 119 ? 18.297 -11.352 -8.438 1 93.56 119 GLU A C 1
ATOM 938 O O . GLU A 1 119 ? 18.031 -12.25 -9.234 1 93.56 119 GLU A O 1
ATOM 943 N N . THR A 1 120 ? 18.375 -11.516 -7.168 1 94.31 120 THR A N 1
ATOM 944 C CA . THR A 1 120 ? 18.156 -12.828 -6.562 1 94.31 120 THR A CA 1
ATOM 945 C C . THR A 1 120 ? 16.719 -13.289 -6.812 1 94.31 120 THR A C 1
ATOM 947 O O . THR A 1 120 ? 16.484 -14.422 -7.23 1 94.31 120 THR A O 1
ATOM 950 N N . ILE A 1 121 ? 15.773 -12.445 -6.637 1 94.75 121 ILE A N 1
ATOM 951 C CA . ILE A 1 121 ? 14.359 -12.773 -6.785 1 94.75 121 ILE A CA 1
ATOM 952 C C . ILE A 1 121 ? 14.047 -13.07 -8.25 1 94.75 121 ILE A C 1
ATOM 954 O O . ILE A 1 121 ? 13.43 -14.086 -8.57 1 94.75 121 ILE A O 1
ATOM 958 N N . LEU A 1 122 ? 14.508 -12.203 -9.062 1 94.75 122 LEU A N 1
ATOM 959 C CA . LEU A 1 122 ? 14.273 -12.367 -10.492 1 94.75 122 LEU A CA 1
ATOM 960 C C . LEU A 1 122 ? 14.891 -13.664 -11 1 94.75 122 LEU A C 1
ATOM 962 O O . LEU A 1 122 ? 14.297 -14.367 -11.82 1 94.75 122 LEU A O 1
ATOM 966 N N . GLY A 1 123 ? 16.094 -13.945 -10.555 1 95.44 123 GLY A N 1
ATOM 967 C CA . GLY A 1 123 ? 16.734 -15.195 -10.945 1 95.44 123 GLY A CA 1
ATOM 968 C C . GLY A 1 123 ? 15.914 -16.422 -10.617 1 95.44 123 GLY A C 1
ATOM 969 O O . GLY A 1 123 ? 15.789 -17.328 -11.445 1 95.44 123 GLY A O 1
ATOM 970 N N . ILE A 1 124 ? 15.312 -16.438 -9.492 1 95.75 124 ILE A N 1
ATOM 971 C CA . ILE A 1 124 ? 14.492 -17.562 -9.055 1 95.75 124 ILE A CA 1
ATOM 972 C C . ILE A 1 124 ? 13.258 -17.672 -9.945 1 95.75 124 ILE A C 1
ATOM 974 O O . ILE A 1 124 ? 12.93 -18.766 -10.422 1 95.75 124 ILE A O 1
ATOM 978 N N . LEU A 1 125 ? 12.594 -16.594 -10.242 1 95.69 125 LEU A N 1
ATOM 979 C CA . LEU A 1 125 ? 11.344 -16.594 -10.992 1 95.69 125 LEU A CA 1
ATOM 980 C C . LEU A 1 125 ? 11.586 -16.953 -12.453 1 95.69 125 LEU A C 1
ATOM 982 O O . LEU A 1 125 ? 10.836 -17.734 -13.039 1 95.69 125 LEU A O 1
ATOM 986 N N . ILE A 1 126 ? 12.664 -16.422 -13.008 1 95.44 126 ILE A N 1
ATOM 987 C CA . ILE A 1 126 ? 12.977 -16.656 -14.414 1 95.44 126 ILE A CA 1
ATOM 988 C C . ILE A 1 126 ? 13.445 -18.109 -14.594 1 95.44 126 ILE A C 1
ATOM 990 O O . ILE A 1 126 ? 13.047 -18.781 -15.547 1 95.44 126 ILE A O 1
ATOM 994 N N . ARG A 1 127 ? 14.211 -18.609 -13.672 1 94.62 127 ARG A N 1
ATOM 995 C CA . ARG A 1 127 ? 14.664 -20 -13.742 1 94.62 127 ARG A CA 1
ATOM 996 C C . ARG A 1 127 ? 13.5 -20.969 -13.57 1 94.62 127 ARG A C 1
ATOM 998 O O . ARG A 1 127 ? 13.547 -22.094 -14.078 1 94.62 127 ARG A O 1
ATOM 1005 N N . ALA A 1 128 ? 12.508 -20.531 -12.852 1 94.44 128 ALA A N 1
ATOM 1006 C CA . ALA A 1 128 ? 11.312 -21.359 -12.672 1 94.44 128 ALA A CA 1
ATOM 1007 C C . ALA A 1 128 ? 10.516 -21.453 -13.961 1 94.44 128 ALA A C 1
ATOM 1009 O O . ALA A 1 128 ? 9.641 -22.312 -14.094 1 94.44 128 ALA A O 1
ATOM 1010 N N . GLY A 1 129 ? 10.766 -20.5 -14.914 1 94.94 129 GLY A N 1
ATOM 1011 C CA . GLY A 1 129 ? 10.125 -20.594 -16.219 1 94.94 129 GLY A CA 1
ATOM 1012 C C . GLY A 1 129 ? 9.305 -19.359 -16.562 1 94.94 129 GLY A C 1
ATOM 1013 O O . GLY A 1 129 ? 8.664 -19.312 -17.625 1 94.94 129 GLY A O 1
ATOM 1014 N N . MET A 1 130 ? 9.375 -18.312 -15.773 1 94.06 130 MET A N 1
ATOM 1015 C CA . MET A 1 130 ? 8.641 -17.094 -16.078 1 94.06 130 MET A CA 1
ATOM 1016 C C . MET A 1 130 ? 9.352 -16.266 -17.141 1 94.06 130 MET A C 1
ATOM 1018 O O . MET A 1 130 ? 10.586 -16.25 -17.203 1 94.06 130 MET A O 1
ATOM 1022 N N . THR A 1 131 ? 8.516 -15.617 -17.969 1 93.69 131 THR A N 1
ATOM 1023 C CA . THR A 1 131 ? 9.117 -14.633 -18.859 1 93.69 131 THR A CA 1
ATOM 1024 C C . THR A 1 131 ? 9.695 -13.461 -18.062 1 93.69 131 THR A C 1
ATOM 1026 O O . THR A 1 131 ? 9.258 -13.188 -16.938 1 93.69 131 THR A O 1
ATOM 1029 N N . PRO A 1 132 ? 10.641 -12.742 -18.578 1 93.06 132 PRO A N 1
ATOM 1030 C CA . PRO A 1 132 ? 11.203 -11.586 -17.875 1 93.06 132 PRO A CA 1
ATOM 1031 C C . PRO A 1 132 ? 10.141 -10.547 -17.5 1 93.06 132 PRO A C 1
ATOM 1033 O O . PRO A 1 132 ? 10.164 -10.008 -16.391 1 93.06 132 PRO A O 1
ATOM 1036 N N . LYS A 1 133 ? 9.281 -10.32 -18.344 1 89.69 133 LYS A N 1
ATOM 1037 C CA . LYS A 1 133 ? 8.211 -9.367 -18.078 1 89.69 133 LYS A CA 1
ATOM 1038 C C . LYS A 1 133 ? 7.355 -9.828 -16.906 1 89.69 133 LYS A C 1
ATOM 1040 O O . LYS A 1 133 ? 7.086 -9.047 -15.977 1 89.69 133 LYS A O 1
ATOM 1045 N N . ASP A 1 134 ? 6.945 -11.094 -16.953 1 91.5 134 ASP A N 1
ATOM 1046 C CA . ASP A 1 134 ? 6.117 -11.641 -15.875 1 91.5 134 ASP A CA 1
ATOM 1047 C C . ASP A 1 134 ? 6.867 -11.641 -14.547 1 91.5 134 ASP A C 1
ATOM 1049 O O . ASP A 1 134 ? 6.281 -11.383 -13.492 1 91.5 134 ASP A O 1
ATOM 1053 N N . ALA A 1 135 ? 8.156 -11.945 -14.625 1 93.81 135 ALA A N 1
ATOM 1054 C CA . ALA A 1 135 ? 8.977 -11.953 -13.422 1 93.81 135 ALA A CA 1
ATOM 1055 C C . ALA A 1 135 ? 9.062 -10.555 -12.805 1 93.81 135 ALA A C 1
ATOM 1057 O O . ALA A 1 135 ? 8.984 -10.398 -11.586 1 93.81 135 ALA A O 1
ATOM 1058 N N . ALA A 1 136 ? 9.211 -9.547 -13.656 1 89.88 136 ALA A N 1
ATOM 1059 C CA . ALA A 1 136 ? 9.258 -8.156 -13.195 1 89.88 136 ALA A CA 1
ATOM 1060 C C . ALA A 1 136 ? 7.957 -7.773 -12.492 1 89.88 136 ALA A C 1
ATOM 1062 O O . ALA A 1 136 ? 7.98 -7.203 -11.398 1 89.88 136 ALA A O 1
ATOM 1063 N N . TYR A 1 137 ? 6.879 -8.148 -13.109 1 88.56 137 TYR A N 1
ATOM 1064 C CA . TYR A 1 137 ? 5.574 -7.824 -12.547 1 88.56 137 TYR A CA 1
ATOM 1065 C C . TYR A 1 137 ? 5.332 -8.586 -11.25 1 88.56 137 TYR A C 1
ATOM 1067 O O . TYR A 1 137 ? 4.785 -8.039 -10.289 1 88.56 137 TYR A O 1
ATOM 1075 N N . ALA A 1 138 ? 5.734 -9.828 -11.273 1 92.81 138 ALA A N 1
ATOM 1076 C CA . ALA A 1 138 ? 5.574 -10.648 -10.078 1 92.81 138 ALA A CA 1
ATOM 1077 C C . ALA A 1 138 ? 6.363 -10.07 -8.906 1 92.81 138 ALA A C 1
ATOM 1079 O O . ALA A 1 138 ? 5.852 -9.969 -7.789 1 92.81 138 ALA A O 1
ATOM 1080 N N . MET A 1 139 ? 7.562 -9.688 -9.172 1 91.62 139 MET A N 1
ATOM 1081 C CA . MET A 1 139 ? 8.398 -9.094 -8.125 1 91.62 139 MET A CA 1
ATOM 1082 C C . MET A 1 139 ? 7.785 -7.805 -7.602 1 91.62 139 MET A C 1
ATOM 1084 O O . MET A 1 139 ? 7.684 -7.609 -6.391 1 91.62 139 MET A O 1
ATOM 1088 N N . SER A 1 140 ? 7.414 -6.953 -8.523 1 86.81 140 SER A N 1
ATOM 1089 C CA . SER A 1 140 ? 6.82 -5.676 -8.133 1 86.81 140 SER A CA 1
ATOM 1090 C C . SER A 1 140 ? 5.559 -5.883 -7.305 1 86.81 140 SER A C 1
ATOM 1092 O O . SER A 1 140 ? 5.363 -5.219 -6.285 1 86.81 140 SER A O 1
ATOM 1094 N N . THR A 1 141 ? 4.75 -6.84 -7.762 1 88.44 141 THR A N 1
ATOM 1095 C CA . THR A 1 141 ? 3.514 -7.145 -7.051 1 88.44 141 THR A CA 1
ATOM 1096 C C . THR A 1 141 ? 3.812 -7.68 -5.652 1 88.44 141 THR A C 1
ATOM 1098 O O . THR A 1 141 ? 3.199 -7.25 -4.672 1 88.44 141 THR A O 1
ATOM 1101 N N . GLY A 1 142 ? 4.715 -8.633 -5.559 1 91.38 142 GLY A N 1
ATOM 1102 C CA . GLY A 1 142 ? 5.09 -9.203 -4.277 1 91.38 142 GLY A CA 1
ATOM 1103 C C . GLY A 1 142 ? 5.668 -8.188 -3.311 1 91.38 142 GLY A C 1
ATOM 1104 O O . GLY A 1 142 ? 5.27 -8.133 -2.146 1 91.38 142 GLY A O 1
ATOM 1105 N N . VAL A 1 143 ? 6.535 -7.375 -3.756 1 89.44 143 VAL A N 1
ATOM 1106 C CA . VAL A 1 143 ? 7.184 -6.375 -2.918 1 89.44 143 VAL A CA 1
ATOM 1107 C C . VAL A 1 143 ? 6.156 -5.348 -2.447 1 89.44 143 VAL A C 1
ATOM 1109 O O . VAL A 1 143 ? 6.113 -5 -1.266 1 89.44 143 VAL A O 1
ATOM 1112 N N . SER A 1 144 ? 5.355 -4.879 -3.361 1 86 144 SER A N 1
ATOM 1113 C CA . SER A 1 144 ? 4.305 -3.936 -3.004 1 86 144 SER A CA 1
ATOM 1114 C C . SER A 1 144 ? 3.379 -4.516 -1.939 1 86 144 SER A C 1
ATOM 1116 O O . SER A 1 144 ? 2.965 -3.811 -1.017 1 86 144 SER A O 1
ATOM 1118 N N . TYR A 1 145 ? 3.055 -5.75 -2.102 1 89.31 145 TYR A N 1
ATOM 1119 C CA . TYR A 1 145 ? 2.211 -6.438 -1.129 1 89.31 145 TYR A CA 1
ATOM 1120 C C . TYR A 1 145 ? 2.842 -6.402 0.258 1 89.31 145 TYR A C 1
ATOM 1122 O O . TYR A 1 145 ? 2.176 -6.078 1.243 1 89.31 145 TYR A O 1
ATOM 1130 N N . ILE A 1 146 ? 4.094 -6.66 0.346 1 91.31 146 ILE A N 1
ATOM 1131 C CA . ILE A 1 146 ? 4.812 -6.703 1.615 1 91.31 146 ILE A CA 1
ATOM 1132 C C . ILE A 1 146 ? 4.844 -5.309 2.234 1 91.31 146 ILE A C 1
ATOM 1134 O O . ILE A 1 146 ? 4.559 -5.141 3.422 1 91.31 146 ILE A O 1
ATOM 1138 N N . ILE A 1 147 ? 5.16 -4.371 1.422 1 88 147 ILE A N 1
ATOM 1139 C CA . ILE A 1 147 ? 5.281 -2.996 1.895 1 88 147 ILE A CA 1
ATOM 1140 C C . ILE A 1 147 ? 3.941 -2.525 2.455 1 88 147 ILE A C 1
ATOM 1142 O O . ILE A 1 147 ? 3.887 -1.937 3.537 1 88 147 ILE A O 1
ATOM 1146 N N . THR A 1 148 ? 2.922 -2.838 1.767 1 84.12 148 THR A N 1
ATOM 1147 C CA . THR A 1 148 ? 1.589 -2.432 2.199 1 84.12 148 THR A CA 1
ATOM 1148 C C . THR A 1 148 ? 1.251 -3.041 3.557 1 84.12 148 THR A C 1
ATOM 1150 O O . THR A 1 148 ? 0.712 -2.361 4.434 1 84.12 148 THR A O 1
ATOM 1153 N N . TRP A 1 149 ? 1.538 -4.238 3.77 1 85.31 149 TRP A N 1
ATOM 1154 C CA . TRP A 1 149 ? 1.264 -4.922 5.031 1 85.31 149 TRP A CA 1
ATOM 1155 C C . TRP A 1 149 ? 2.104 -4.332 6.16 1 85.31 149 TRP A C 1
ATOM 1157 O O . TRP A 1 149 ? 1.599 -4.105 7.262 1 85.31 149 TRP A O 1
ATOM 1167 N N . VAL A 1 150 ? 3.336 -4.09 5.871 1 88 150 VAL A N 1
ATOM 1168 C CA . VAL A 1 150 ? 4.227 -3.576 6.906 1 88 150 VAL A CA 1
ATOM 1169 C C . VAL A 1 150 ? 3.754 -2.199 7.363 1 88 150 VAL A C 1
ATOM 1171 O O . VAL A 1 150 ? 3.705 -1.917 8.562 1 88 150 VAL A O 1
ATOM 1174 N N . ILE A 1 151 ? 3.355 -1.438 6.391 1 83 151 ILE A N 1
ATOM 1175 C CA . ILE A 1 151 ? 2.854 -0.106 6.707 1 83 151 ILE A CA 1
ATOM 1176 C C . ILE A 1 151 ? 1.548 -0.219 7.492 1 83 151 ILE A C 1
ATOM 1178 O O . ILE A 1 151 ? 1.366 0.456 8.508 1 83 151 ILE A O 1
ATOM 1182 N N . GLY A 1 152 ? 0.646 -1.039 7.062 1 78.12 152 GLY A N 1
ATOM 1183 C CA . GLY A 1 152 ? -0.654 -1.209 7.691 1 78.12 152 GLY A CA 1
ATOM 1184 C C . GLY A 1 152 ? -0.566 -1.749 9.109 1 78.12 152 GLY A C 1
ATOM 1185 O O . GLY A 1 152 ? -1.31 -1.316 9.992 1 78.12 152 GLY A O 1
ATOM 1186 N N . GLU A 1 153 ? 0.325 -2.723 9.297 1 76 153 GLU A N 1
ATOM 1187 C CA . GLU A 1 153 ? 0.505 -3.328 10.617 1 76 153 GLU A CA 1
ATOM 1188 C C . GLU A 1 153 ? 0.985 -2.299 11.633 1 76 153 GLU A C 1
ATOM 1190 O O . GLU A 1 153 ? 0.554 -2.314 12.789 1 76 153 GLU A O 1
ATOM 1195 N N . ALA A 1 154 ? 1.826 -1.444 11.203 1 69.88 154 ALA A N 1
ATOM 1196 C CA . ALA A 1 154 ? 2.309 -0.388 12.086 1 69.88 154 ALA A CA 1
ATOM 1197 C C . ALA A 1 154 ? 1.179 0.561 12.477 1 69.88 154 ALA A C 1
ATOM 1199 O O . ALA A 1 154 ? 1.087 0.986 13.625 1 69.88 154 ALA A O 1
ATOM 1200 N N . ASP A 1 155 ? 0.313 0.776 11.555 1 69.62 155 ASP A N 1
ATOM 1201 C CA . ASP A 1 155 ? -0.826 1.656 11.789 1 69.62 155 ASP A CA 1
ATOM 1202 C C . ASP A 1 155 ? -1.828 1.008 12.742 1 69.62 155 ASP A C 1
ATOM 1204 O O . ASP A 1 155 ? -2.33 1.66 13.664 1 69.62 155 ASP A O 1
ATOM 1208 N N . ILE A 1 156 ? -2.102 -0.274 12.492 1 66.25 156 ILE A N 1
ATOM 1209 C CA . ILE A 1 156 ? -3.057 -1.021 13.305 1 66.25 156 ILE A CA 1
ATOM 1210 C C . ILE A 1 156 ? -2.576 -1.065 14.75 1 66.25 156 ILE A C 1
ATOM 1212 O O . ILE A 1 156 ? -3.35 -0.806 15.68 1 66.25 156 ILE A O 1
ATOM 1216 N N . LEU A 1 157 ? -1.35 -1.349 14.883 1 65.31 157 LEU A N 1
ATOM 1217 C CA . LEU A 1 157 ? -0.777 -1.456 16.219 1 65.31 157 LEU A CA 1
ATOM 1218 C C . LEU A 1 157 ? -0.818 -0.112 16.938 1 65.31 157 LEU A C 1
ATOM 1220 O O . LEU A 1 157 ? -1.117 -0.05 18.125 1 65.31 157 LEU A O 1
ATOM 1224 N N . GLN A 1 158 ? -0.59 0.867 16.25 1 63.84 158 GLN A N 1
ATOM 1225 C CA . GLN A 1 158 ? -0.615 2.201 16.828 1 63.84 158 GLN A CA 1
ATOM 1226 C C . GLN A 1 158 ? -2.027 2.584 17.266 1 63.84 158 GLN A C 1
ATOM 1228 O O . GLN A 1 158 ? -2.217 3.162 18.344 1 63.84 158 GLN A O 1
ATOM 1233 N N . ARG A 1 159 ? -2.996 2.279 16.516 1 63.97 159 ARG A N 1
ATOM 1234 C CA . ARG A 1 159 ? -4.383 2.59 16.844 1 63.97 159 ARG A CA 1
ATOM 1235 C C . ARG A 1 159 ? -4.852 1.798 18.047 1 63.97 159 ARG A C 1
ATOM 1237 O O . ARG A 1 159 ? -5.602 2.314 18.891 1 63.97 159 ARG A O 1
ATOM 1244 N N . ARG A 1 160 ? -4.422 0.516 18.031 1 62.25 160 ARG A N 1
ATOM 1245 C CA . ARG A 1 160 ? -4.742 -0.313 19.188 1 62.25 160 ARG A CA 1
ATOM 1246 C C . ARG A 1 160 ? -4.176 0.291 20.469 1 62.25 160 ARG A C 1
ATOM 1248 O O . ARG A 1 160 ? -4.844 0.299 21.516 1 62.25 160 ARG A O 1
ATOM 1255 N N . LEU A 1 161 ? -3.043 0.756 20.359 1 61 161 LEU A N 1
ATOM 1256 C CA . LEU A 1 161 ? -2.35 1.31 21.516 1 61 161 LEU A CA 1
ATOM 1257 C C . LEU A 1 161 ? -2.996 2.615 21.969 1 61 161 LEU A C 1
ATOM 1259 O O . LEU A 1 161 ? -3 2.934 23.156 1 61 161 LEU A O 1
ATOM 1263 N N . THR A 1 162 ? -3.607 3.301 20.984 1 61 162 THR A N 1
ATOM 1264 C CA . THR A 1 162 ? -4.18 4.602 21.312 1 61 162 THR A CA 1
ATOM 1265 C C . THR A 1 162 ? -5.676 4.48 21.578 1 61 162 THR A C 1
ATOM 1267 O O . THR A 1 162 ? -6.312 5.449 22 1 61 162 THR A O 1
ATOM 1270 N N . GLY A 1 163 ? -6.18 3.279 21.547 1 58.38 163 GLY A N 1
ATOM 1271 C CA . GLY A 1 163 ? -7.574 3.035 21.875 1 58.38 163 GLY A CA 1
ATOM 1272 C C . GLY A 1 163 ? -8.531 3.521 20.797 1 58.38 163 GLY A C 1
ATOM 1273 O O . GLY A 1 163 ? -9.719 3.721 21.062 1 58.38 163 GLY A O 1
ATOM 1274 N N . HIS A 1 164 ? -8.148 4.004 19.781 1 55.94 164 HIS A N 1
ATOM 1275 C CA . HIS A 1 164 ? -8.984 4.559 18.734 1 55.94 164 HIS A CA 1
ATOM 1276 C C . HIS A 1 164 ? -9.633 3.455 17.891 1 55.94 164 HIS A C 1
ATOM 1278 O O . HIS A 1 164 ? -9.664 3.537 16.672 1 55.94 164 HIS A O 1
ATOM 1284 N N . ASP A 1 165 ? -9.977 2.41 18.578 1 53.62 165 ASP A N 1
ATOM 1285 C CA . ASP A 1 165 ? -10.602 1.296 17.875 1 53.62 165 ASP A CA 1
ATOM 1286 C C . ASP A 1 165 ? -12.094 1.537 17.672 1 53.62 165 ASP A C 1
ATOM 1288 O O . ASP A 1 165 ? -12.898 0.621 17.828 1 53.62 165 ASP A O 1
ATOM 1292 N N . GLY A 1 166 ? -12.523 2.852 17.609 1 54.06 166 GLY A N 1
ATOM 1293 C CA . GLY A 1 166 ? -13.93 3.199 17.484 1 54.06 166 GLY A CA 1
ATOM 1294 C C . GLY A 1 166 ? -14.609 2.498 16.328 1 54.06 166 GLY A C 1
ATOM 1295 O O . GLY A 1 166 ? -15.836 2.461 16.25 1 54.06 166 GLY A O 1
ATOM 1296 N N . ASN A 1 167 ? -13.844 1.964 15.406 1 58.03 167 ASN A N 1
ATOM 1297 C CA . ASN A 1 167 ? -14.383 1.352 14.195 1 58.03 167 ASN A CA 1
ATOM 1298 C C . ASN A 1 167 ? -15.172 0.084 14.508 1 58.03 167 ASN A C 1
ATOM 1300 O O . ASN A 1 167 ? -16.203 -0.181 13.891 1 58.03 167 ASN A O 1
ATOM 1304 N N . ASP A 1 168 ? -14.898 -0.292 15.711 1 67.88 168 ASP A N 1
ATOM 1305 C CA . ASP A 1 168 ? -15.547 -1.553 16.062 1 67.88 168 ASP A CA 1
ATOM 1306 C C . ASP A 1 168 ? -17 -1.328 16.5 1 67.88 168 ASP A C 1
ATOM 1308 O O . ASP A 1 168 ? -17.891 -2.074 16.094 1 67.88 168 ASP A O 1
ATOM 1312 N N . GLU A 1 169 ? -17.266 -0.227 17.047 1 74.69 169 GLU A N 1
ATOM 1313 C CA . GLU A 1 169 ? -18.625 0.003 17.547 1 74.69 169 GLU A CA 1
ATOM 1314 C C . GLU A 1 169 ? -19.578 0.293 16.391 1 74.69 169 GLU A C 1
ATOM 1316 O O . GLU A 1 169 ? -20.703 -0.216 16.375 1 74.69 169 GLU A O 1
ATOM 1321 N N . LEU A 1 170 ? -19.203 1.07 15.539 1 78.81 170 LEU A N 1
ATOM 1322 C CA . LEU A 1 170 ? -20.047 1.401 14.398 1 78.81 170 LEU A CA 1
ATOM 1323 C C . LEU A 1 170 ? -20.328 0.163 13.555 1 78.81 170 LEU A C 1
ATOM 1325 O O . LEU A 1 170 ? -21.469 -0.058 13.133 1 78.81 170 LEU A O 1
ATOM 1329 N N . ALA A 1 171 ? -19.328 -0.605 13.344 1 81.12 171 ALA A N 1
ATOM 1330 C CA . ALA A 1 171 ? -19.516 -1.835 12.578 1 81.12 171 ALA A CA 1
ATOM 1331 C C . ALA A 1 171 ? -20.547 -2.738 13.234 1 81.12 171 ALA A C 1
ATOM 1333 O O . ALA A 1 171 ? -21.422 -3.285 12.547 1 81.12 171 ALA A O 1
ATOM 1334 N N . HIS A 1 172 ? -20.484 -2.773 14.5 1 84.25 172 HIS A N 1
ATOM 1335 C CA . HIS A 1 172 ? -21.422 -3.615 15.234 1 84.25 172 HIS A CA 1
ATOM 1336 C C . HIS A 1 172 ? -22.828 -3.047 15.164 1 84.25 172 HIS A C 1
ATOM 1338 O O . HIS A 1 172 ? -23.812 -3.797 15.039 1 84.25 172 HIS A O 1
ATOM 1344 N N . ARG A 1 173 ? -22.922 -1.812 15.227 1 87.5 173 ARG A N 1
ATOM 1345 C CA . ARG A 1 173 ? -24.234 -1.17 15.125 1 87.5 173 ARG A CA 1
ATOM 1346 C C . ARG A 1 173 ? -24.844 -1.401 13.75 1 87.5 173 ARG A C 1
ATOM 1348 O O . ARG A 1 173 ? -26.031 -1.675 13.633 1 87.5 173 ARG A O 1
ATOM 1355 N N . LEU A 1 174 ? -24.078 -1.27 12.797 1 87.62 174 LEU A N 1
ATOM 1356 C CA . LEU A 1 174 ? -24.562 -1.468 11.438 1 87.62 174 LEU A CA 1
ATOM 1357 C C . LEU A 1 174 ? -24.953 -2.922 11.203 1 87.62 174 LEU A C 1
ATOM 1359 O O . LEU A 1 174 ? -25.984 -3.197 10.586 1 87.62 174 LEU A O 1
ATOM 1363 N N . VAL A 1 175 ? -24.203 -3.828 11.75 1 88.25 175 VAL A N 1
ATOM 1364 C CA . VAL A 1 175 ? -24.5 -5.25 11.633 1 88.25 175 VAL A CA 1
ATOM 1365 C C . VAL A 1 175 ? -25.812 -5.566 12.359 1 88.25 175 VAL A C 1
ATOM 1367 O O . VAL A 1 175 ? -26.594 -6.387 11.891 1 88.25 175 VAL A O 1
ATOM 1370 N N . ALA A 1 176 ? -26.016 -4.926 13.422 1 91.88 176 ALA A N 1
ATOM 1371 C CA . ALA A 1 176 ? -27.188 -5.16 14.25 1 91.88 176 ALA A CA 1
ATOM 1372 C C . ALA A 1 176 ? -28.469 -4.777 13.508 1 91.88 176 ALA A C 1
ATOM 1374 O O . ALA A 1 176 ? -29.562 -5.234 13.859 1 91.88 176 ALA A O 1
ATOM 1375 N N . THR A 1 177 ? -28.375 -3.961 12.484 1 92.75 177 THR A N 1
ATOM 1376 C CA . THR A 1 177 ? -29.547 -3.572 11.695 1 92.75 177 THR A CA 1
ATOM 1377 C C . THR A 1 177 ? -30.062 -4.754 10.891 1 92.75 177 THR A C 1
ATOM 1379 O O . THR A 1 177 ? -31.219 -4.742 10.438 1 92.75 177 THR A O 1
ATOM 1382 N N . GLY A 1 178 ? -29.219 -5.746 10.547 1 93.5 178 GLY A N 1
ATOM 1383 C CA . GLY A 1 178 ? -29.594 -6.902 9.758 1 93.5 178 GLY A CA 1
ATOM 1384 C C . GLY A 1 178 ? -29.422 -6.688 8.266 1 93.5 178 GLY A C 1
ATOM 1385 O O . GLY A 1 178 ? -29.641 -7.602 7.469 1 93.5 178 GLY A O 1
ATOM 1386 N N . ARG A 1 179 ? -28.969 -5.523 7.895 1 93.56 179 ARG A N 1
ATOM 1387 C CA . ARG A 1 179 ? -28.859 -5.152 6.488 1 93.56 179 ARG A CA 1
ATOM 1388 C C . ARG A 1 179 ? -27.609 -5.762 5.855 1 93.56 179 ARG A C 1
ATOM 1390 O O . ARG A 1 179 ? -27.484 -5.801 4.633 1 93.56 179 ARG A O 1
ATOM 1397 N N . TYR A 1 180 ? -26.734 -6.246 6.652 1 94.25 180 TYR A N 1
ATOM 1398 C CA . TYR A 1 180 ? -25.438 -6.691 6.16 1 94.25 180 TYR A CA 1
ATOM 1399 C C . TYR A 1 180 ? -25.141 -8.109 6.621 1 94.25 180 TYR A C 1
ATOM 1401 O O . TYR A 1 180 ? -24.188 -8.344 7.371 1 94.25 180 TYR A O 1
ATOM 1409 N N . PRO A 1 181 ? -25.875 -9.039 6.117 1 95.19 181 PRO A N 1
ATOM 1410 C CA . PRO A 1 181 ? -25.734 -10.422 6.57 1 95.19 181 PRO A CA 1
ATOM 1411 C C . PRO A 1 181 ? -24.359 -11.016 6.25 1 95.19 181 PRO A C 1
ATOM 1413 O O . PRO A 1 181 ? -23.844 -11.836 7.012 1 95.19 181 PRO A O 1
ATOM 1416 N N . TYR A 1 182 ? -23.797 -10.703 5.152 1 94.69 182 TYR A N 1
ATOM 1417 C CA . TYR A 1 182 ? -22.484 -11.25 4.824 1 94.69 182 TYR A CA 1
ATOM 1418 C C . TYR A 1 182 ? -21.406 -10.625 5.695 1 94.69 182 TYR A C 1
ATOM 1420 O O . TYR A 1 182 ? -20.531 -11.328 6.215 1 94.69 182 TYR A O 1
ATOM 1428 N N . PHE A 1 183 ? -21.484 -9.273 5.867 1 91.5 183 PHE A N 1
ATOM 1429 C CA . PHE A 1 183 ? -20.516 -8.617 6.738 1 91.5 183 PHE A CA 1
ATOM 1430 C C . PHE A 1 183 ? -20.594 -9.172 8.156 1 91.5 183 PHE A C 1
ATOM 1432 O O . PHE A 1 183 ? -19.578 -9.32 8.836 1 91.5 183 PHE A O 1
ATOM 1439 N N . ALA A 1 184 ? -21.781 -9.484 8.594 1 91.62 184 ALA A N 1
ATOM 1440 C CA . ALA A 1 184 ? -22 -10.039 9.93 1 91.62 184 ALA A CA 1
ATOM 1441 C C . ALA A 1 184 ? -21.203 -11.328 10.117 1 91.62 184 ALA A C 1
ATOM 1443 O O . ALA A 1 184 ? -20.734 -11.625 11.219 1 91.62 184 ALA A O 1
ATOM 1444 N N . GLN A 1 185 ? -21.062 -12.016 9.078 1 92.12 185 GLN A N 1
ATOM 1445 C CA . GLN A 1 185 ? -20.359 -13.297 9.141 1 92.12 185 GLN A CA 1
ATOM 1446 C C . GLN A 1 185 ? -18.859 -13.102 9.305 1 92.12 185 GLN A C 1
ATOM 1448 O O . GLN A 1 185 ? -18.141 -14.008 9.742 1 92.12 185 GLN A O 1
ATOM 1453 N N . VAL A 1 186 ? -18.391 -11.898 8.906 1 88.5 186 VAL A N 1
ATOM 1454 C CA . VAL A 1 186 ? -16.953 -11.766 8.82 1 88.5 186 VAL A CA 1
ATOM 1455 C C . VAL A 1 186 ? -16.469 -10.742 9.852 1 88.5 186 VAL A C 1
ATOM 1457 O O . VAL A 1 186 ? -15.266 -10.508 9.984 1 88.5 186 VAL A O 1
ATOM 1460 N N . ILE A 1 187 ? -17.312 -10.109 10.547 1 82.88 187 ILE A N 1
ATOM 1461 C CA . ILE A 1 187 ? -16.984 -9 11.438 1 82.88 187 ILE A CA 1
ATOM 1462 C C . ILE A 1 187 ? -15.945 -9.453 12.461 1 82.88 187 ILE A C 1
ATOM 1464 O O . ILE A 1 187 ? -15.078 -8.672 12.859 1 82.88 187 ILE A O 1
ATOM 1468 N N . GLY A 1 188 ? -16 -10.711 12.859 1 75.75 188 GLY A N 1
ATOM 1469 C CA . GLY A 1 188 ? -15.055 -11.242 13.828 1 75.75 188 GLY A CA 1
ATOM 1470 C C . GLY A 1 188 ? -13.648 -11.375 13.273 1 75.75 188 GLY A C 1
ATOM 1471 O O . GLY A 1 188 ? -12.672 -11.414 14.031 1 75.75 188 GLY A O 1
ATOM 1472 N N . ALA A 1 189 ? -13.594 -11.516 11.945 1 72 189 ALA A N 1
ATOM 1473 C CA . ALA A 1 189 ? -12.297 -11.664 11.289 1 72 189 ALA A CA 1
ATOM 1474 C C . ALA A 1 189 ? -11.508 -10.352 11.328 1 72 189 ALA A C 1
ATOM 1476 O O . ALA A 1 189 ? -10.281 -10.359 11.18 1 72 189 ALA A O 1
ATOM 1477 N N . PHE A 1 190 ? -12.18 -9.219 11.414 1 63.5 190 PHE A N 1
ATOM 1478 C CA . PHE A 1 190 ? -11.555 -7.902 11.359 1 63.5 190 PHE A CA 1
ATOM 1479 C C . PHE A 1 190 ? -11.305 -7.359 12.766 1 63.5 190 PHE A C 1
ATOM 1481 O O . PHE A 1 190 ? -10.672 -6.316 12.93 1 63.5 190 PHE A O 1
ATOM 1488 N N . GLU A 1 191 ? -12.016 -8.023 13.727 1 58.44 191 GLU A N 1
ATOM 1489 C CA . GLU A 1 191 ? -11.859 -7.531 15.094 1 58.44 191 GLU A CA 1
ATOM 1490 C C . GLU A 1 191 ? -10.398 -7.52 15.508 1 58.44 191 GLU A C 1
ATOM 1492 O O . GLU A 1 191 ? -9.578 -8.258 14.953 1 58.44 191 GLU A O 1
ATOM 1497 N N . LEU A 1 192 ? -10.016 -6.578 16.391 1 51.38 192 LEU A N 1
ATOM 1498 C CA . LEU A 1 192 ? -8.758 -6.207 17.047 1 51.38 192 LEU A CA 1
ATOM 1499 C C . LEU A 1 192 ? -8.062 -7.43 17.625 1 51.38 192 LEU A C 1
ATOM 1501 O O . LEU A 1 192 ? -8.664 -8.195 18.375 1 51.38 192 LEU A O 1
ATOM 1505 N N . GLY A 1 193 ? -6.93 -7.879 16.984 1 54.66 193 GLY A N 1
ATOM 1506 C CA . GLY A 1 193 ? -6.117 -9 17.422 1 54.66 193 GLY A CA 1
ATOM 1507 C C . GLY A 1 193 ? -6.055 -10.125 16.406 1 54.66 193 GLY A C 1
ATOM 1508 O O . GLY A 1 193 ? -5.719 -11.266 16.75 1 54.66 193 GLY A O 1
ATOM 1509 N N . GLY A 1 194 ? -6.57 -9.766 15.391 1 62.69 194 GLY A N 1
ATOM 1510 C CA . GLY A 1 194 ? -6.77 -10.82 14.414 1 62.69 194 GLY A CA 1
ATOM 1511 C C . GLY A 1 194 ? -5.469 -11.391 13.883 1 62.69 194 GLY A C 1
ATOM 1512 O O . GLY A 1 194 ? -4.387 -10.922 14.234 1 62.69 194 GLY A O 1
ATOM 1513 N N . ASP A 1 195 ? -5.395 -12.539 13.414 1 78.06 195 ASP A N 1
ATOM 1514 C CA . ASP A 1 195 ? -4.344 -13.359 12.812 1 78.06 195 ASP A CA 1
ATOM 1515 C C . ASP A 1 195 ? -3.66 -12.625 11.664 1 78.06 195 ASP A C 1
ATOM 1517 O O . ASP A 1 195 ? -3.834 -12.984 10.5 1 78.06 195 ASP A O 1
ATOM 1521 N N . ILE A 1 196 ? -2.83 -11.523 12.133 1 79.69 196 ILE A N 1
ATOM 1522 C CA . ILE A 1 196 ? -2.141 -10.711 11.133 1 79.69 196 ILE A CA 1
ATOM 1523 C C . ILE A 1 196 ? -1.265 -11.594 10.258 1 79.69 196 ILE A C 1
ATOM 1525 O O . ILE A 1 196 ? -1.283 -11.477 9.031 1 79.69 196 ILE A O 1
ATOM 1529 N N . GLU A 1 197 ? -0.548 -12.469 10.93 1 85.62 197 GLU A N 1
ATOM 1530 C CA . GLU A 1 197 ? 0.331 -13.367 10.195 1 85.62 197 GLU A CA 1
ATOM 1531 C C . GLU A 1 197 ? -0.465 -14.258 9.242 1 85.62 197 GLU A C 1
ATOM 1533 O O . GLU A 1 197 ? -0.045 -14.5 8.109 1 85.62 197 GLU A O 1
ATOM 1538 N N . GLY A 1 198 ? -1.559 -14.711 9.727 1 86.44 198 GLY A N 1
ATOM 1539 C CA . GLY A 1 198 ? -2.402 -15.555 8.891 1 86.44 198 GLY A CA 1
ATOM 1540 C C . GLY A 1 198 ? -2.969 -14.82 7.688 1 86.44 198 GLY A C 1
ATOM 1541 O O . GLY A 1 198 ? -3.051 -15.383 6.594 1 86.44 198 GLY A O 1
ATOM 1542 N N . GLN A 1 199 ? -3.354 -13.617 7.891 1 85.25 199 GLN A N 1
ATOM 1543 C CA . GLN A 1 199 ? -3.877 -12.805 6.793 1 85.25 199 GLN A CA 1
ATOM 1544 C C . GLN A 1 199 ? -2.795 -12.523 5.754 1 85.25 199 GLN A C 1
ATOM 1546 O O . GLN A 1 199 ? -3.051 -12.594 4.551 1 85.25 199 GLN A O 1
ATOM 1551 N N . PHE A 1 200 ? -1.643 -12.211 6.297 1 89.88 200 PHE A N 1
ATOM 1552 C CA . PHE A 1 200 ? -0.521 -11.984 5.391 1 89.88 200 PHE A CA 1
ATOM 1553 C C . PHE A 1 200 ? -0.232 -13.227 4.559 1 89.88 200 PHE A C 1
ATOM 1555 O O . PHE A 1 200 ? -0.083 -13.141 3.34 1 89.88 200 PHE A O 1
ATOM 1562 N N . ASP A 1 201 ? -0.212 -14.336 5.25 1 92.75 201 ASP A N 1
ATOM 1563 C CA . ASP A 1 201 ? 0.076 -15.602 4.582 1 92.75 201 ASP A CA 1
ATOM 1564 C C . ASP A 1 201 ? -0.989 -15.922 3.537 1 92.75 201 ASP A C 1
ATOM 1566 O O . ASP A 1 201 ? -0.679 -16.469 2.473 1 92.75 201 ASP A O 1
ATOM 1570 N N . PHE A 1 202 ? -2.141 -15.633 3.891 1 90.44 202 PHE A N 1
ATOM 1571 C CA . PHE A 1 202 ? -3.244 -15.883 2.969 1 90.44 202 PHE A CA 1
ATOM 1572 C C . PHE A 1 202 ? -3.01 -15.172 1.641 1 90.44 202 PHE A C 1
ATOM 1574 O O . PHE A 1 202 ? -3.055 -15.797 0.58 1 90.44 202 PHE A O 1
ATOM 1581 N N . GLY A 1 203 ? -2.809 -13.875 1.691 1 92.06 203 GLY A N 1
ATOM 1582 C CA . GLY A 1 203 ? -2.588 -13.102 0.478 1 92.06 203 GLY A CA 1
ATOM 1583 C C . GLY A 1 203 ? -1.348 -13.531 -0.282 1 92.06 203 GLY A C 1
ATOM 1584 O O . GLY A 1 203 ? -1.362 -13.609 -1.513 1 92.06 203 GLY A O 1
ATOM 1585 N N . LEU A 1 204 ? -0.302 -13.812 0.472 1 94.19 204 LEU A N 1
ATOM 1586 C CA . LEU A 1 204 ? 0.943 -14.25 -0.147 1 94.19 204 LEU A CA 1
ATOM 1587 C C . LEU A 1 204 ? 0.743 -15.57 -0.887 1 94.19 204 LEU A C 1
ATOM 1589 O O . LEU A 1 204 ? 1.208 -15.727 -2.018 1 94.19 204 LEU A O 1
ATOM 1593 N N . ASN A 1 205 ? 0.044 -16.484 -0.271 1 94.12 205 ASN A N 1
ATOM 1594 C CA . ASN A 1 205 ? -0.233 -17.766 -0.898 1 94.12 205 ASN A CA 1
ATOM 1595 C C . ASN A 1 205 ? -1.06 -17.609 -2.17 1 94.12 205 ASN A C 1
ATOM 1597 O O . ASN A 1 205 ? -0.837 -18.312 -3.154 1 94.12 205 ASN A O 1
ATOM 1601 N N . CYS A 1 206 ? -1.957 -16.703 -2.143 1 92.62 206 CYS A N 1
ATOM 1602 C CA . CYS A 1 206 ? -2.768 -16.438 -3.324 1 92.62 206 CYS A CA 1
ATOM 1603 C C . CYS A 1 206 ? -1.913 -15.891 -4.457 1 92.62 206 CYS A C 1
ATOM 1605 O O . CYS A 1 206 ? -2.057 -16.312 -5.609 1 92.62 206 CYS A O 1
ATOM 1607 N N . LEU A 1 207 ? -1.029 -14.984 -4.141 1 93.38 207 LEU A N 1
ATOM 1608 C CA . LEU A 1 207 ? -0.142 -14.422 -5.152 1 93.38 207 LEU A CA 1
ATOM 1609 C C . LEU A 1 207 ? 0.75 -15.5 -5.754 1 93.38 207 LEU A C 1
ATOM 1611 O O . LEU A 1 207 ? 0.874 -15.594 -6.977 1 93.38 207 LEU A O 1
ATOM 1615 N N . ILE A 1 208 ? 1.305 -16.344 -4.883 1 94.06 208 ILE A N 1
ATOM 1616 C CA . ILE A 1 208 ? 2.215 -17.391 -5.344 1 94.06 208 ILE A CA 1
ATOM 1617 C C . ILE A 1 208 ? 1.46 -18.391 -6.223 1 94.06 208 ILE A C 1
ATOM 1619 O O . ILE A 1 208 ? 1.975 -18.828 -7.254 1 94.06 208 ILE A O 1
ATOM 1623 N N . ALA A 1 209 ? 0.251 -18.719 -5.82 1 90.94 209 ALA A N 1
ATOM 1624 C CA . ALA A 1 209 ? -0.587 -19.578 -6.656 1 90.94 209 ALA A CA 1
ATOM 1625 C C . ALA A 1 209 ? -0.84 -18.938 -8.016 1 90.94 209 ALA A C 1
ATOM 1627 O O . ALA A 1 209 ? -0.861 -19.625 -9.039 1 90.94 209 ALA A O 1
ATOM 1628 N N . GLY A 1 210 ? -1.038 -17.672 -8.023 1 90.94 210 GLY A N 1
ATOM 1629 C CA . GLY A 1 210 ? -1.199 -16.953 -9.273 1 90.94 210 GLY A CA 1
ATOM 1630 C C . GLY A 1 210 ? 0.05 -16.969 -10.133 1 90.94 210 GLY A C 1
ATOM 1631 O O . GLY A 1 210 ? -0.032 -17.125 -11.359 1 90.94 210 GLY A O 1
ATOM 1632 N N . PHE A 1 211 ? 1.209 -16.797 -9.492 1 91.75 211 PHE A N 1
ATOM 1633 C CA . PHE A 1 211 ? 2.48 -16.844 -10.203 1 91.75 211 PHE A CA 1
ATOM 1634 C C . PHE A 1 211 ? 2.688 -18.219 -10.836 1 91.75 211 PHE A C 1
ATOM 1636 O O . PHE A 1 211 ? 3.227 -18.312 -11.938 1 91.75 211 PHE A O 1
ATOM 1643 N N . GLU A 1 212 ? 2.256 -19.172 -10.117 1 90.56 212 GLU A N 1
ATOM 1644 C CA . GLU A 1 212 ? 2.424 -20.547 -10.602 1 90.56 212 GLU A CA 1
ATOM 1645 C C . GLU A 1 212 ? 1.705 -20.75 -11.93 1 90.56 212 GLU A C 1
ATOM 1647 O O . GLU A 1 212 ? 2.152 -21.547 -12.766 1 90.56 212 GLU A O 1
ATOM 1652 N N . GLN A 1 213 ? 0.651 -20.062 -12.164 1 87.56 213 GLN A N 1
ATOM 1653 C CA . GLN A 1 213 ? -0.131 -20.219 -13.391 1 87.56 213 GLN A CA 1
ATOM 1654 C C . GLN A 1 213 ? 0.6 -19.625 -14.594 1 87.56 213 GLN A C 1
ATOM 1656 O O . GLN A 1 213 ? 0.246 -19.906 -15.734 1 87.56 213 GLN A O 1
ATOM 1661 N N . LEU A 1 214 ? 1.591 -18.828 -14.352 1 87.81 214 LEU A N 1
ATOM 1662 C CA . LEU A 1 214 ? 2.332 -18.156 -15.414 1 87.81 214 LEU A CA 1
ATOM 1663 C C . LEU A 1 214 ? 3.494 -19.031 -15.891 1 87.81 214 LEU A C 1
ATOM 1665 O O . LEU A 1 214 ? 4.164 -18.688 -16.875 1 87.81 214 LEU A O 1
ATOM 1669 N N . ILE A 1 215 ? 3.711 -20.047 -15.172 1 88.88 215 ILE A N 1
ATOM 1670 C CA . ILE A 1 215 ? 4.797 -20.953 -15.492 1 88.88 215 ILE A CA 1
ATOM 1671 C C . ILE A 1 215 ? 4.258 -22.125 -16.312 1 88.88 215 ILE A C 1
ATOM 1673 O O . ILE A 1 215 ? 3.334 -22.828 -15.867 1 88.88 215 ILE A O 1
ATOM 1677 N N . PRO A 1 216 ? 4.715 -22.141 -17.562 1 77.81 216 PRO A N 1
ATOM 1678 C CA . PRO A 1 216 ? 4.246 -23.25 -18.391 1 77.81 216 PRO A CA 1
ATOM 1679 C C . PRO A 1 216 ? 4.391 -24.609 -17.719 1 77.81 216 PRO A C 1
ATOM 1681 O O . PRO A 1 216 ? 5.379 -24.844 -17.016 1 77.81 216 PRO A O 1
ATOM 1684 N N . ARG A 1 217 ? 3.297 -25.375 -17.547 1 67.88 217 ARG A N 1
ATOM 1685 C CA . ARG A 1 217 ? 3.326 -26.719 -17.016 1 67.88 217 ARG A CA 1
ATOM 1686 C C . ARG A 1 217 ? 4.199 -27.641 -17.875 1 67.88 217 ARG A C 1
ATOM 1688 O O . ARG A 1 217 ? 4.109 -27.609 -19.109 1 67.88 217 ARG A O 1
ATOM 1695 N N . ARG A 1 218 ? 5.375 -28.031 -17.422 1 48.88 218 ARG A N 1
ATOM 1696 C CA . ARG A 1 218 ? 6.121 -29.062 -18.141 1 48.88 218 ARG A CA 1
ATOM 1697 C C . ARG A 1 218 ? 5.352 -30.375 -18.172 1 48.88 218 ARG A C 1
ATOM 1699 O O . ARG A 1 218 ? 4.594 -30.672 -17.25 1 48.88 218 ARG A O 1
ATOM 1706 N N . MET B 1 1 ? -36.5 46.438 8.086 1 44.62 1 MET B N 1
ATOM 1707 C CA . MET B 1 1 ? -36.219 45.219 8.875 1 44.62 1 MET B CA 1
ATOM 1708 C C . MET B 1 1 ? -34.938 44.531 8.383 1 44.62 1 MET B C 1
ATOM 1710 O O . MET B 1 1 ? -34.75 44.375 7.172 1 44.62 1 MET B O 1
ATOM 1714 N N . PRO B 1 2 ? -33.812 44.469 9.156 1 48.22 2 PRO B N 1
ATOM 1715 C CA . PRO B 1 2 ? -32.594 43.875 8.586 1 48.22 2 PRO B CA 1
ATOM 1716 C C . PRO B 1 2 ? -32.812 42.5 7.965 1 48.22 2 PRO B C 1
ATOM 1718 O O . PRO B 1 2 ? -33.781 41.812 8.312 1 48.22 2 PRO B O 1
ATOM 1721 N N . ALA B 1 3 ? -32.469 42.312 6.754 1 55.03 3 ALA B N 1
ATOM 1722 C CA . ALA B 1 3 ? -32.594 41 6.137 1 55.03 3 ALA B CA 1
ATOM 1723 C C . ALA B 1 3 ? -32.281 39.875 7.156 1 55.03 3 ALA B C 1
ATOM 1725 O O . ALA B 1 3 ? -31.438 40.031 8.023 1 55.03 3 ALA B 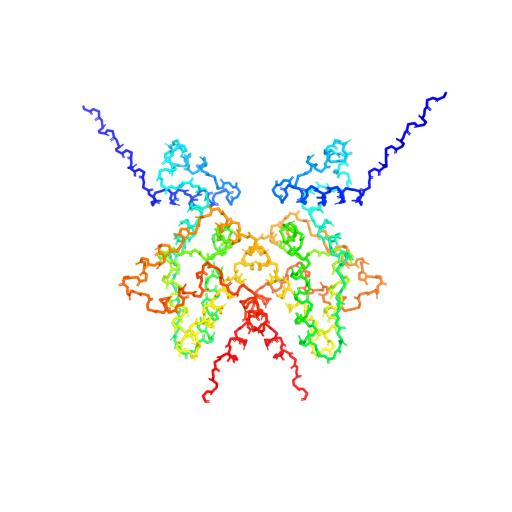O 1
ATOM 1726 N N . PRO B 1 4 ? -33.281 39.062 7.43 1 48.5 4 PRO B N 1
ATOM 1727 C CA . PRO B 1 4 ? -33 38 8.422 1 48.5 4 PRO B CA 1
ATOM 1728 C C . PRO B 1 4 ? -31.609 37.438 8.289 1 48.5 4 PRO B C 1
ATOM 1730 O O . PRO B 1 4 ? -31.047 37.375 7.191 1 48.5 4 PRO B O 1
ATOM 1733 N N . ALA B 1 5 ? -30.781 37.656 9.258 1 46.34 5 ALA B N 1
ATOM 1734 C CA . ALA B 1 5 ? -29.438 37.094 9.312 1 46.34 5 ALA B CA 1
ATOM 1735 C C . ALA B 1 5 ? -29.391 35.719 8.641 1 46.34 5 ALA B C 1
ATOM 1737 O O . ALA B 1 5 ? -30.234 34.875 8.898 1 46.34 5 ALA B O 1
ATOM 1738 N N . LYS B 1 6 ? -29.094 35.594 7.418 1 46.94 6 LYS B N 1
ATOM 1739 C CA . LYS B 1 6 ? -28.875 34.312 6.734 1 46.94 6 LYS B CA 1
ATOM 1740 C C . LYS B 1 6 ? -28.406 33.25 7.707 1 46.94 6 LYS B C 1
ATOM 1742 O O . LYS B 1 6 ? -27.359 33.375 8.336 1 46.94 6 LYS B O 1
ATOM 1747 N N . LEU B 1 7 ? -29.203 32.5 8.383 1 45.47 7 LEU B N 1
ATOM 1748 C CA . LEU B 1 7 ? -28.922 31.422 9.336 1 45.47 7 LEU B CA 1
ATOM 1749 C C . LEU B 1 7 ? -27.703 30.625 8.898 1 45.47 7 LEU B C 1
ATOM 1751 O O . LEU B 1 7 ? -27.656 30.094 7.785 1 45.47 7 LEU B O 1
ATOM 1755 N N . ARG B 1 8 ? -26.516 31.078 9.281 1 51.75 8 ARG B N 1
ATOM 1756 C CA . ARG B 1 8 ? -25.312 30.281 9.062 1 51.75 8 ARG B CA 1
ATOM 1757 C C . ARG B 1 8 ? -25.594 28.781 9.219 1 51.75 8 ARG B C 1
ATOM 1759 O O . ARG B 1 8 ? -26.156 28.359 10.234 1 51.75 8 ARG B O 1
ATOM 1766 N N . PRO B 1 9 ? -25.828 28.031 8.125 1 58.16 9 PRO B N 1
ATOM 1767 C CA . PRO B 1 9 ? -26.109 26.609 8.258 1 58.16 9 PRO B CA 1
ATOM 1768 C C . PRO B 1 9 ? -25.391 25.969 9.445 1 58.16 9 PRO B C 1
ATOM 1770 O O . PRO B 1 9 ? -24.281 26.375 9.781 1 58.16 9 PRO B O 1
ATOM 1773 N N . GLN B 1 10 ? -26.188 25.531 10.43 1 77.25 10 GLN B N 1
ATOM 1774 C CA . GLN B 1 10 ? -25.641 24.828 11.594 1 77.25 10 GLN B CA 1
ATOM 1775 C C . GLN B 1 10 ? -24.625 23.781 11.18 1 77.25 10 GLN B C 1
ATOM 1777 O O . GLN B 1 10 ? -24.844 23.031 10.234 1 77.25 10 GLN B O 1
ATOM 1782 N N . LEU B 1 11 ? -23.406 23.922 11.586 1 84.94 11 LEU B N 1
ATOM 1783 C CA . LEU B 1 11 ? -22.297 23 11.344 1 84.94 11 LEU B CA 1
ATOM 1784 C C . LEU B 1 11 ? -22.734 21.562 11.633 1 84.94 11 LEU B C 1
ATOM 1786 O O . LEU B 1 11 ? -23.344 21.281 12.664 1 84.94 11 LEU B O 1
ATOM 1790 N N . SER B 1 12 ? -22.766 20.766 10.586 1 92.44 12 SER B N 1
ATOM 1791 C CA . SER B 1 12 ? -23.062 19.344 10.688 1 92.44 12 SER B CA 1
ATOM 1792 C C . SER B 1 12 ? -21.891 18.5 10.211 1 92.44 12 SER B C 1
ATOM 1794 O O . SER B 1 12 ? -21 18.984 9.508 1 92.44 12 SER B O 1
ATOM 1796 N N . PRO B 1 13 ? -21.844 17.266 10.625 1 93.5 13 PRO B N 1
ATOM 1797 C CA . PRO B 1 13 ? -20.781 16.375 10.133 1 93.5 13 PRO B CA 1
ATOM 1798 C C . PRO B 1 13 ? -20.734 16.297 8.609 1 93.5 13 PRO B C 1
ATOM 1800 O O . PRO B 1 13 ? -19.641 16.281 8.023 1 93.5 13 PRO B O 1
ATOM 1803 N N . ASP B 1 14 ? -21.906 16.359 8.023 1 94.31 14 ASP B N 1
ATOM 1804 C CA . ASP B 1 14 ? -21.969 16.266 6.566 1 94.31 14 ASP B CA 1
ATOM 1805 C C . ASP B 1 14 ? -21.359 17.5 5.914 1 94.31 14 ASP B C 1
ATOM 1807 O O . ASP B 1 14 ? -20.625 17.391 4.93 1 94.31 14 ASP B O 1
ATOM 1811 N N . LEU B 1 15 ? -21.625 18.594 6.473 1 95 15 LEU B N 1
ATOM 1812 C CA . LEU B 1 15 ? -21.078 19.844 5.941 1 95 15 LEU B CA 1
ATOM 1813 C C . LEU B 1 15 ? -19.562 19.875 6.09 1 95 15 LEU B C 1
ATOM 1815 O O . LEU B 1 15 ? -18.859 20.344 5.191 1 95 15 LEU B O 1
ATOM 1819 N N . VAL B 1 16 ? -19.141 19.391 7.191 1 96.81 16 VAL B N 1
ATOM 1820 C CA . VAL B 1 16 ? -17.703 19.344 7.449 1 96.81 16 VAL B CA 1
ATOM 1821 C C . VAL B 1 16 ? -17.016 18.422 6.441 1 96.81 16 VAL B C 1
ATOM 1823 O O . VAL B 1 16 ? -15.984 18.781 5.867 1 96.81 16 VAL B O 1
ATOM 1826 N N . VAL B 1 17 ? -17.609 17.328 6.195 1 96.69 17 VAL B N 1
ATOM 1827 C CA . VAL B 1 17 ? -17.047 16.328 5.281 1 96.69 17 VAL B CA 1
ATOM 1828 C C . VAL B 1 17 ? -17.047 16.891 3.857 1 96.69 17 VAL B C 1
ATOM 1830 O O . VAL B 1 17 ? -16.078 16.703 3.115 1 96.69 17 VAL B O 1
ATOM 1833 N N . GLU B 1 18 ? -18.094 17.578 3.5 1 96.81 18 GLU B N 1
ATOM 1834 C CA . GLU B 1 18 ? -18.172 18.172 2.176 1 96.81 18 GLU B CA 1
ATOM 1835 C C . GLU B 1 18 ? -17.094 19.234 1.992 1 96.81 18 GLU B C 1
ATOM 1837 O O . GLU B 1 18 ? -16.484 19.328 0.925 1 96.81 18 GLU B O 1
ATOM 1842 N N . ALA B 1 19 ? -16.922 20 3.029 1 97.56 19 ALA B N 1
ATOM 1843 C CA . ALA B 1 19 ? -15.859 21 3 1 97.56 19 ALA B CA 1
ATOM 1844 C C . ALA B 1 19 ? -14.492 20.328 2.885 1 97.56 19 ALA B C 1
ATOM 1846 O O . ALA B 1 19 ? -13.625 20.812 2.143 1 97.56 19 ALA B O 1
ATOM 1847 N N . ALA B 1 20 ? -14.312 19.266 3.633 1 97.81 20 ALA B N 1
ATOM 1848 C CA . ALA B 1 20 ? -13.055 18.516 3.568 1 97.81 20 ALA B CA 1
ATOM 1849 C C . ALA B 1 20 ? -12.805 17.984 2.16 1 97.81 20 ALA B C 1
ATOM 1851 O O . ALA B 1 20 ? -11.664 17.984 1.687 1 97.81 20 ALA B O 1
ATOM 1852 N N . ALA B 1 21 ? -13.859 17.562 1.523 1 97.12 21 ALA B N 1
ATOM 1853 C CA . ALA B 1 21 ? -13.742 17.062 0.153 1 97.12 21 ALA B CA 1
ATOM 1854 C C . ALA B 1 21 ? -13.242 18.156 -0.784 1 97.12 21 ALA B C 1
ATOM 1856 O O . ALA B 1 21 ? -12.391 17.922 -1.639 1 97.12 21 ALA B O 1
ATOM 1857 N N . LYS B 1 22 ? -13.742 19.328 -0.606 1 97.5 22 LYS B N 1
ATOM 1858 C CA . LYS B 1 22 ? -13.32 20.469 -1.42 1 97.5 22 LYS B CA 1
ATOM 1859 C C . LYS B 1 22 ? -11.852 20.812 -1.174 1 97.5 22 LYS B C 1
ATOM 1861 O O . LYS B 1 22 ? -11.102 21.078 -2.117 1 97.5 22 LYS B O 1
ATOM 1866 N N . VAL B 1 23 ? -11.461 20.75 0.045 1 97.88 23 VAL B N 1
ATOM 1867 C CA . VAL B 1 23 ? -10.078 21.047 0.411 1 97.88 23 VAL B CA 1
ATOM 1868 C C . VAL B 1 23 ? -9.156 20 -0.197 1 97.88 23 VAL B C 1
ATOM 1870 O O . VAL B 1 23 ? -8.102 20.328 -0.746 1 97.88 23 VAL B O 1
ATOM 1873 N N . LEU B 1 24 ? -9.539 18.75 -0.104 1 96.56 24 LEU B N 1
ATOM 1874 C CA . LEU B 1 24 ? -8.734 17.672 -0.66 1 96.56 24 LEU B CA 1
ATOM 1875 C C . LEU B 1 24 ? -8.555 17.844 -2.164 1 96.56 24 LEU B C 1
ATOM 1877 O O . LEU B 1 24 ? -7.449 17.703 -2.684 1 96.56 24 LEU B O 1
ATOM 1881 N N . GLU B 1 25 ? -9.625 18.141 -2.82 1 94.94 25 GLU B N 1
ATOM 1882 C CA . GLU B 1 25 ? -9.586 18.328 -4.27 1 94.94 25 GLU B CA 1
ATOM 1883 C C . GLU B 1 25 ? -8.656 19.484 -4.656 1 94.94 25 GLU B C 1
ATOM 1885 O O . GLU B 1 25 ? -7.91 19.375 -5.629 1 94.94 25 GLU B O 1
ATOM 1890 N N . ARG B 1 26 ? -8.688 20.516 -3.863 1 95.56 26 ARG B N 1
ATOM 1891 C CA . ARG B 1 26 ? -7.945 21.734 -4.176 1 95.56 26 ARG B CA 1
ATOM 1892 C C . ARG B 1 26 ? -6.488 21.609 -3.74 1 95.56 26 ARG B C 1
ATOM 1894 O O . ARG B 1 26 ? -5.578 21.969 -4.488 1 95.56 26 ARG B O 1
ATOM 1901 N N . ASP B 1 27 ? -6.266 21.062 -2.494 1 94.94 27 ASP B N 1
ATOM 1902 C CA . ASP B 1 27 ? -4.953 21.203 -1.872 1 94.94 27 ASP B CA 1
ATOM 1903 C C . ASP B 1 27 ? -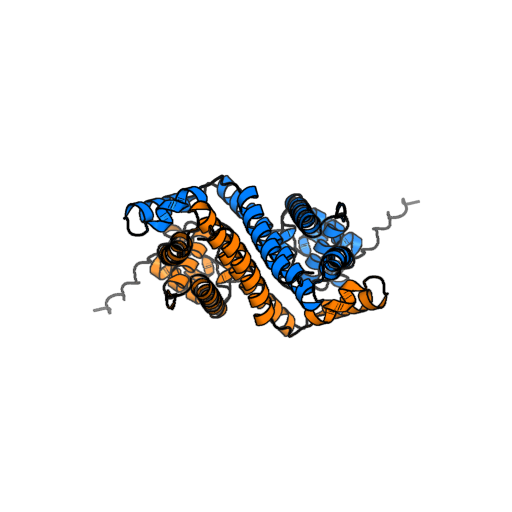4.289 19.844 -1.682 1 94.94 27 ASP B C 1
ATOM 1905 O O . ASP B 1 27 ? -3.129 19.75 -1.275 1 94.94 27 ASP B O 1
ATOM 1909 N N . GLY B 1 28 ? -4.992 18.781 -1.931 1 93 28 GLY B N 1
ATOM 1910 C CA . GLY B 1 28 ? -4.426 17.469 -1.735 1 93 28 GLY B CA 1
ATOM 1911 C C . GLY B 1 28 ? -4.359 17.047 -0.276 1 93 28 GLY B C 1
ATOM 1912 O O . GLY B 1 28 ? -4.805 17.797 0.604 1 93 28 GLY B O 1
ATOM 1913 N N . ILE B 1 29 ? -3.816 15.875 -0.024 1 90.94 29 ILE B N 1
ATOM 1914 C CA . ILE B 1 29 ? -3.812 15.266 1.301 1 90.94 29 ILE B CA 1
ATOM 1915 C C . ILE B 1 29 ? -2.947 16.094 2.248 1 90.94 29 ILE B C 1
ATOM 1917 O O . ILE B 1 29 ? -3.256 16.203 3.436 1 90.94 29 ILE B O 1
ATOM 1921 N N . ASP B 1 30 ? -1.91 16.656 1.764 1 86.81 30 ASP B N 1
ATOM 1922 C CA . ASP B 1 30 ? -1.017 17.453 2.596 1 86.81 30 ASP B CA 1
ATOM 1923 C C . ASP B 1 30 ? -1.691 18.766 3.033 1 86.81 30 ASP B C 1
ATOM 1925 O O . ASP B 1 30 ? -1.372 19.297 4.09 1 86.81 30 ASP B O 1
ATOM 1929 N N . GLY B 1 31 ? -2.57 19.172 2.279 1 93.88 31 GLY B N 1
ATOM 1930 C CA . GLY B 1 31 ? -3.281 20.406 2.576 1 93.88 31 GLY B CA 1
ATOM 1931 C C . GLY B 1 31 ? -4.543 20.188 3.387 1 93.88 31 GLY B C 1
ATOM 1932 O O . GLY B 1 31 ? -5.16 21.156 3.857 1 93.88 31 GLY B O 1
ATOM 1933 N N . LEU B 1 32 ? -4.918 18.938 3.518 1 95.69 32 LEU B N 1
ATOM 1934 C CA . LEU B 1 32 ? -6.133 18.609 4.254 1 95.69 32 LEU B CA 1
ATOM 1935 C C . LEU B 1 32 ? -5.891 18.672 5.758 1 95.69 32 LEU B C 1
ATOM 1937 O O . LEU B 1 32 ? -5.516 17.672 6.371 1 95.69 32 LEU B O 1
ATOM 1941 N N . THR B 1 33 ? -6.109 19.812 6.379 1 95.44 33 THR B N 1
ATOM 1942 C CA . THR B 1 33 ? -5.957 20.031 7.812 1 95.44 33 THR B CA 1
ATOM 1943 C C . THR B 1 33 ? -7.266 20.516 8.422 1 95.44 33 THR B C 1
ATOM 1945 O O . THR B 1 33 ? -8.133 21.031 7.715 1 95.44 33 THR B O 1
ATOM 1948 N N . MET B 1 34 ? -7.32 20.344 9.75 1 95.94 34 MET B N 1
ATOM 1949 C CA . MET B 1 34 ? -8.5 20.844 10.438 1 95.94 34 MET B CA 1
ATOM 1950 C C . MET B 1 34 ? -8.648 22.359 10.234 1 95.94 34 MET B C 1
ATOM 1952 O O . MET B 1 34 ? -9.758 22.844 10.031 1 95.94 34 MET B O 1
ATOM 1956 N N . ARG B 1 35 ? -7.551 23.031 10.188 1 96.25 35 ARG B N 1
ATOM 1957 C CA . ARG B 1 35 ? -7.547 24.484 9.992 1 96.25 35 ARG B CA 1
ATOM 1958 C C . ARG B 1 35 ? -8.023 24.844 8.586 1 96.25 35 ARG B C 1
ATOM 1960 O O . ARG B 1 35 ? -8.82 25.766 8.414 1 96.25 35 ARG B O 1
ATOM 1967 N N . ALA B 1 36 ? -7.594 24.125 7.613 1 97.44 36 ALA B N 1
ATOM 1968 C CA . ALA B 1 36 ? -7.984 24.391 6.23 1 97.44 36 ALA B CA 1
ATOM 1969 C C . ALA B 1 36 ? -9.477 24.141 6.023 1 97.44 36 ALA B C 1
ATOM 1971 O O . ALA B 1 36 ? -10.148 24.906 5.316 1 97.44 36 ALA B O 1
ATOM 1972 N N . VAL B 1 37 ? -9.945 23.078 6.602 1 97.88 37 VAL B N 1
ATOM 1973 C CA . VAL B 1 37 ? -11.359 22.734 6.48 1 97.88 37 VAL B CA 1
ATOM 1974 C C . VAL B 1 37 ? -12.211 23.797 7.168 1 97.88 37 VAL B C 1
ATOM 1976 O O . VAL B 1 37 ? -13.242 24.234 6.637 1 97.88 37 VAL B O 1
ATOM 1979 N N . ALA B 1 38 ? -11.773 24.203 8.344 1 96.94 38 ALA B N 1
ATOM 1980 C CA . ALA B 1 38 ? -12.477 25.25 9.062 1 96.94 38 ALA B CA 1
ATOM 1981 C C . ALA B 1 38 ? -12.531 26.531 8.234 1 96.94 38 ALA B C 1
ATOM 1983 O O . ALA B 1 38 ? -13.57 27.188 8.156 1 96.94 38 ALA B O 1
ATOM 1984 N N . ALA B 1 39 ? -11.453 26.875 7.648 1 96.94 39 ALA B N 1
ATOM 1985 C CA . ALA B 1 39 ? -11.375 28.062 6.809 1 96.94 39 ALA B CA 1
ATOM 1986 C C . ALA B 1 39 ? -12.352 27.969 5.641 1 96.94 39 ALA B C 1
ATOM 1988 O O . ALA B 1 39 ? -13 28.969 5.285 1 96.94 39 ALA B O 1
ATOM 1989 N N . GLU B 1 40 ? -12.445 26.766 5.047 1 96.5 40 GLU B N 1
ATOM 1990 C CA . GLU B 1 40 ? -13.367 26.531 3.945 1 96.5 40 GLU B CA 1
ATOM 1991 C C . GLU B 1 40 ? -14.812 26.812 4.367 1 96.5 40 GLU B C 1
ATOM 1993 O O . GLU B 1 40 ? -15.625 27.281 3.564 1 96.5 40 GLU B O 1
ATOM 1998 N N . LEU B 1 41 ? -15.125 26.516 5.609 1 96.31 41 LEU B N 1
ATOM 1999 C CA . LEU B 1 41 ? -16.469 26.672 6.16 1 96.31 41 LEU B CA 1
ATOM 2000 C C . LEU B 1 41 ? -16.641 28.062 6.793 1 96.31 41 LEU B C 1
ATOM 2002 O O . LEU B 1 41 ? -17.719 28.406 7.258 1 96.31 41 LEU B O 1
ATOM 2006 N N . LYS B 1 42 ? -15.57 28.844 6.859 1 95.94 42 LYS B N 1
ATOM 2007 C CA . LYS B 1 42 ? -15.578 30.172 7.484 1 95.94 42 LYS B CA 1
ATOM 2008 C C . LYS B 1 42 ? -15.953 30.078 8.961 1 95.94 42 LYS B C 1
ATOM 2010 O O . LYS B 1 42 ? -16.797 30.844 9.438 1 95.94 42 LYS B O 1
ATOM 2015 N N . VAL B 1 43 ? -15.383 29.062 9.602 1 94.62 43 VAL B N 1
ATOM 2016 C CA . VAL B 1 43 ? -15.523 28.906 11.047 1 94.62 43 VAL B CA 1
ATOM 2017 C C . VAL B 1 43 ? -14.148 28.734 11.688 1 94.62 43 VAL B C 1
ATOM 2019 O O . VAL B 1 43 ? -13.133 28.703 10.984 1 94.62 43 VAL B O 1
ATOM 2022 N N . GLN B 1 44 ? -14.172 28.703 13.062 1 92.5 44 GLN B N 1
ATOM 2023 C CA . GLN B 1 44 ? -12.93 28.453 13.781 1 92.5 44 GLN B CA 1
ATOM 2024 C C . GLN B 1 44 ? -12.711 26.953 14 1 92.5 44 GLN B C 1
ATOM 2026 O O . GLN B 1 44 ? -13.664 26.203 14.219 1 92.5 44 GLN B O 1
ATOM 2031 N N . ALA B 1 45 ? -11.484 26.453 14.055 1 90.5 45 ALA B N 1
ATOM 2032 C CA . ALA B 1 45 ? -11.086 25.047 14.086 1 90.5 45 ALA B CA 1
ATOM 2033 C C . ALA B 1 45 ? -11.734 24.328 15.266 1 90.5 45 ALA B C 1
ATOM 2035 O O . ALA B 1 45 ? -12.164 23.188 15.133 1 90.5 45 ALA B O 1
ATOM 2036 N N . PRO B 1 46 ? -11.891 24.969 16.375 1 90.75 46 PRO B N 1
ATOM 2037 C CA . PRO B 1 46 ? -12.484 24.25 17.516 1 90.75 46 PRO B CA 1
ATOM 2038 C C . PRO B 1 46 ? -13.914 23.797 17.25 1 90.75 46 PRO B C 1
ATOM 2040 O O . PRO B 1 46 ? -14.359 22.797 17.812 1 90.75 46 PRO B O 1
ATOM 2043 N N . ALA B 1 47 ? -14.539 24.453 16.391 1 91.94 47 ALA B N 1
ATOM 2044 C CA . ALA B 1 47 ? -15.914 24.094 16.047 1 91.94 47 ALA B CA 1
ATOM 2045 C C . ALA B 1 47 ? -15.969 22.719 15.375 1 91.94 47 ALA B C 1
ATOM 2047 O O . ALA B 1 47 ? -17 22.031 15.445 1 91.94 47 ALA B O 1
ATOM 2048 N N . LEU B 1 48 ? -14.883 22.328 14.688 1 94.31 48 LEU B N 1
ATOM 2049 C CA . LEU B 1 48 ? -14.836 21.062 13.977 1 94.31 48 LEU B CA 1
ATOM 2050 C C . LEU B 1 48 ? -14.625 19.906 14.938 1 94.31 48 LEU B C 1
ATOM 2052 O O . LEU B 1 48 ? -15.078 18.781 14.688 1 94.31 48 LEU B O 1
ATOM 2056 N N . TYR B 1 49 ? -14.031 20.156 16.078 1 91.19 49 TYR B N 1
ATOM 2057 C CA . TYR B 1 49 ? -13.641 19.109 17.016 1 91.19 49 TYR B CA 1
ATOM 2058 C C . TYR B 1 49 ? -14.852 18.547 17.734 1 91.19 49 TYR B C 1
ATOM 2060 O O . TYR B 1 49 ? -14.781 17.453 18.312 1 91.19 49 TYR B O 1
ATOM 2068 N N . TRP B 1 50 ? -15.922 19.281 17.672 1 89.19 50 TRP B N 1
ATOM 2069 C CA . TRP B 1 50 ? -17.188 18.766 18.188 1 89.19 50 TRP B CA 1
ATOM 2070 C C . TRP B 1 50 ? -17.672 17.578 17.375 1 89.19 50 TRP B C 1
ATOM 2072 O O . TRP B 1 50 ? -18.266 16.641 17.906 1 89.19 50 TRP B O 1
ATOM 2082 N N . HIS B 1 51 ? -17.297 17.594 16.156 1 91.69 51 HIS B N 1
ATOM 2083 C CA . HIS B 1 51 ? -17.781 16.578 15.227 1 91.69 51 HIS B CA 1
ATOM 2084 C C . HIS B 1 51 ? -16.703 15.539 14.945 1 91.69 51 HIS B C 1
ATOM 2086 O O . HIS B 1 51 ? -17 14.352 14.797 1 91.69 51 HIS B O 1
ATOM 2092 N N . PHE B 1 52 ? -15.539 16.031 14.867 1 92.81 52 PHE B N 1
ATOM 2093 C CA . PHE B 1 52 ? -14.398 15.164 14.586 1 92.81 52 PHE B CA 1
ATOM 2094 C C . PHE B 1 52 ? -13.242 15.461 15.539 1 92.81 52 PHE B C 1
ATOM 2096 O O . PHE B 1 52 ? -12.57 16.484 15.406 1 92.81 52 PHE B O 1
ATOM 2103 N N . PRO B 1 53 ? -13.008 14.492 16.391 1 88.19 53 PRO B N 1
ATOM 2104 C CA . PRO B 1 53 ? -12.047 14.75 17.453 1 88.19 53 PRO B CA 1
ATOM 2105 C C . PRO B 1 53 ? -10.625 14.953 16.938 1 88.19 53 PRO B C 1
ATOM 2107 O O . PRO B 1 53 ? -9.781 15.523 17.625 1 88.19 53 PRO B O 1
ATOM 2110 N N . ASN B 1 54 ? -10.336 14.43 15.719 1 86.06 54 ASN B N 1
ATOM 2111 C CA . ASN B 1 54 ? -9.016 14.57 15.125 1 86.06 54 ASN B CA 1
ATOM 2112 C C . ASN B 1 54 ? -9.062 14.422 13.609 1 86.06 54 ASN B C 1
ATOM 2114 O O . ASN B 1 54 ? -10.109 14.109 13.039 1 86.06 54 ASN B O 1
ATOM 2118 N N . LYS B 1 55 ? -7.98 14.656 13.047 1 88.31 55 LYS B N 1
ATOM 2119 C CA . LYS B 1 55 ? -7.855 14.609 11.594 1 88.31 55 LYS B CA 1
ATOM 2120 C C . LYS B 1 55 ? -8.156 13.211 11.062 1 88.31 55 LYS B C 1
ATOM 2122 O O . LYS B 1 55 ? -8.773 13.055 10.008 1 88.31 55 LYS B O 1
ATOM 2127 N N . ASP B 1 56 ? -7.754 12.227 11.75 1 83.19 56 ASP B N 1
ATOM 2128 C CA . ASP B 1 56 ? -7.949 10.844 11.312 1 83.19 56 ASP B CA 1
ATOM 2129 C C . ASP B 1 56 ? -9.43 10.508 11.203 1 83.19 56 ASP B C 1
ATOM 2131 O O . ASP B 1 56 ? -9.859 9.883 10.234 1 83.19 56 ASP B O 1
ATOM 2135 N N . ALA B 1 57 ? -10.141 10.922 12.188 1 85.62 57 ALA B N 1
ATOM 2136 C CA . ALA B 1 57 ? -11.578 10.688 12.172 1 85.62 57 ALA B CA 1
ATOM 2137 C C . ALA B 1 57 ? -12.234 11.383 10.984 1 85.62 57 ALA B C 1
ATOM 2139 O O . ALA B 1 57 ? -13.141 10.836 10.352 1 85.62 57 ALA B O 1
ATOM 2140 N N . LEU B 1 58 ? -11.789 12.57 10.711 1 91.56 58 LEU B N 1
ATOM 2141 C CA . LEU B 1 58 ? -12.312 13.32 9.57 1 91.56 58 LEU B CA 1
ATOM 2142 C C . LEU B 1 58 ? -11.945 12.633 8.258 1 91.56 58 LEU B C 1
ATOM 2144 O O . LEU B 1 58 ? -12.773 12.531 7.352 1 91.56 58 LEU B O 1
ATOM 2148 N N . GLN B 1 59 ? -10.75 12.148 8.133 1 91.31 59 GLN B N 1
ATOM 2149 C CA . GLN B 1 59 ? -10.289 11.477 6.922 1 91.31 59 GLN B CA 1
ATOM 2150 C C . GLN B 1 59 ? -11.094 10.203 6.66 1 91.31 59 GLN B C 1
ATOM 2152 O O . GLN B 1 59 ? -11.453 9.914 5.516 1 91.31 59 GLN B O 1
ATOM 2157 N N . VAL B 1 60 ? -11.367 9.492 7.688 1 86.94 60 VAL B N 1
ATOM 2158 C CA . VAL B 1 60 ? -12.148 8.266 7.57 1 86.94 60 VAL B CA 1
ATOM 2159 C C . VAL B 1 60 ? -13.555 8.594 7.066 1 86.94 60 VAL B C 1
ATOM 2161 O O . VAL B 1 60 ? -14.055 7.945 6.152 1 86.94 60 VAL B O 1
ATOM 2164 N N . ALA B 1 61 ? -14.133 9.578 7.688 1 91.06 61 ALA B N 1
ATOM 2165 C CA . ALA B 1 61 ? -15.469 10.008 7.281 1 91.06 61 ALA B CA 1
ATOM 2166 C C . ALA B 1 61 ? -15.469 10.5 5.84 1 91.06 61 ALA B C 1
ATOM 2168 O O . ALA B 1 61 ? -16.422 10.25 5.09 1 91.06 61 ALA B O 1
ATOM 2169 N N . LEU B 1 62 ? -14.453 11.211 5.52 1 94.31 62 LEU B N 1
ATOM 2170 C CA . LEU B 1 62 ? -14.32 11.719 4.16 1 94.31 62 LEU B CA 1
ATOM 2171 C C . LEU B 1 62 ? -14.203 10.578 3.156 1 94.31 62 LEU B C 1
ATOM 2173 O O . LEU B 1 62 ? -14.852 10.594 2.109 1 94.31 62 LEU B O 1
ATOM 2177 N N . PHE B 1 63 ? -13.414 9.562 3.445 1 92.12 63 PHE B N 1
ATOM 2178 C CA . PHE B 1 63 ? -13.281 8.406 2.564 1 92.12 63 PHE B CA 1
ATOM 2179 C C . PHE B 1 63 ? -14.633 7.727 2.363 1 92.12 63 PHE B C 1
ATOM 2181 O O . PHE B 1 63 ? -15.008 7.402 1.233 1 92.12 63 PHE B O 1
ATOM 2188 N N . ASP B 1 64 ? -15.281 7.543 3.459 1 92.62 64 ASP B N 1
ATOM 2189 C CA . ASP B 1 64 ? -16.609 6.93 3.359 1 92.62 64 ASP B CA 1
ATOM 2190 C C . ASP B 1 64 ? -17.531 7.742 2.451 1 92.62 64 ASP B C 1
ATOM 2192 O O . ASP B 1 64 ? -18.266 7.18 1.638 1 92.62 64 ASP B O 1
ATOM 2196 N N . HIS B 1 65 ? -17.484 9.016 2.656 1 94.19 65 HIS B N 1
ATOM 2197 C CA . HIS B 1 65 ? -18.281 9.922 1.836 1 94.19 65 HIS B CA 1
ATOM 2198 C C . HIS B 1 65 ? -17.969 9.742 0.354 1 94.19 65 HIS B C 1
ATOM 2200 O O . HIS B 1 65 ? -18.875 9.727 -0.482 1 94.19 65 HIS B O 1
ATOM 2206 N N . LEU B 1 66 ? -16.75 9.586 0.04 1 93 66 LEU B N 1
ATOM 2207 C CA . LEU B 1 66 ? -16.312 9.453 -1.346 1 93 66 LEU B CA 1
ATOM 2208 C C . LEU B 1 66 ? -16.797 8.133 -1.939 1 93 66 LEU B C 1
ATOM 2210 O O . LEU B 1 66 ? -16.812 7.965 -3.162 1 93 66 LEU B O 1
ATOM 2214 N N . MET B 1 67 ? -17.109 7.176 -1.104 1 92.75 67 MET B N 1
ATOM 2215 C CA . MET B 1 67 ? -17.578 5.867 -1.567 1 92.75 67 MET B CA 1
ATOM 2216 C C . MET B 1 67 ? -19.062 5.887 -1.863 1 92.75 67 MET B C 1
ATOM 2218 O O . MET B 1 67 ? -19.594 4.941 -2.447 1 92.75 67 MET B O 1
ATOM 2222 N N . ALA B 1 68 ? -19.766 6.938 -1.5 1 92.38 68 ALA B N 1
ATOM 2223 C CA . ALA B 1 68 ? -21.219 7.012 -1.596 1 92.38 68 ALA B CA 1
ATOM 2224 C C . ALA B 1 68 ? -21.688 6.84 -3.039 1 92.38 68 ALA B C 1
ATOM 2226 O O . ALA B 1 68 ? -22.734 6.258 -3.291 1 92.38 68 ALA B O 1
ATOM 2227 N N . ASP B 1 69 ? -20.828 7.266 -3.947 1 89.62 69 ASP B N 1
ATOM 2228 C CA . ASP B 1 69 ? -21.281 7.25 -5.336 1 89.62 69 ASP B CA 1
ATOM 2229 C C . ASP B 1 69 ? -20.688 6.066 -6.094 1 89.62 69 ASP B C 1
ATOM 2231 O O . ASP B 1 69 ? -20.828 5.973 -7.316 1 89.62 69 ASP B O 1
ATOM 2235 N N . LEU B 1 70 ? -20.016 5.199 -5.383 1 92.12 70 LEU B N 1
ATOM 2236 C CA . LEU B 1 70 ? -19.516 3.992 -6.031 1 92.12 70 LEU B CA 1
ATOM 2237 C C . LEU B 1 70 ? -20.594 2.922 -6.098 1 92.12 70 LEU B C 1
ATOM 2239 O O . LEU B 1 70 ? -21.062 2.441 -5.066 1 92.12 70 LEU B O 1
ATOM 2243 N N . ALA B 1 71 ? -21.188 2.693 -7.234 1 88.81 71 ALA B N 1
ATOM 2244 C CA . ALA B 1 71 ? -22.125 1.607 -7.5 1 88.81 71 ALA B CA 1
ATOM 2245 C C . ALA B 1 71 ? -21.531 0.599 -8.477 1 88.81 71 ALA B C 1
ATOM 2247 O O . ALA B 1 71 ? -21.312 0.917 -9.648 1 88.81 71 ALA B O 1
ATOM 2248 N N . PHE B 1 72 ? -21.234 -0.591 -7.934 1 91.19 72 PHE B N 1
ATOM 2249 C CA . PHE B 1 72 ? -20.625 -1.604 -8.781 1 91.19 72 PHE B CA 1
ATOM 2250 C C . PHE B 1 72 ? -21.609 -2.084 -9.852 1 91.19 72 PHE B C 1
ATOM 2252 O O . PHE B 1 72 ? -22.75 -2.41 -9.539 1 91.19 72 PHE B O 1
ATOM 2259 N N . ALA B 1 73 ? -21.234 -2.018 -11.055 1 90.69 73 ALA B N 1
ATOM 2260 C CA . ALA B 1 73 ? -21.969 -2.602 -12.172 1 90.69 73 ALA B CA 1
ATOM 2261 C C . ALA B 1 73 ? -21.422 -3.982 -12.523 1 90.69 73 ALA B C 1
ATOM 2263 O O . ALA B 1 73 ? -20.359 -4.102 -13.125 1 90.69 73 ALA B O 1
ATOM 2264 N N . ILE B 1 74 ? -22.094 -5.02 -12.094 1 91.19 74 ILE B N 1
ATOM 2265 C CA . ILE B 1 74 ? -21.672 -6.391 -12.367 1 91.19 74 ILE B CA 1
ATOM 2266 C C . ILE B 1 74 ? -22.828 -7.191 -12.945 1 91.19 74 ILE B C 1
ATOM 2268 O O . ILE B 1 74 ? -23.984 -6.809 -12.797 1 91.19 74 ILE B O 1
ATOM 2272 N N . ASP B 1 75 ? -22.516 -8.242 -13.656 1 89.5 75 ASP B N 1
ATOM 2273 C CA . ASP B 1 75 ? -23.547 -9.031 -14.32 1 89.5 75 ASP B CA 1
ATOM 2274 C C . ASP B 1 75 ? -23.953 -10.234 -13.469 1 89.5 75 ASP B C 1
ATOM 2276 O O . ASP B 1 75 ? -25.016 -10.82 -13.68 1 89.5 75 ASP B O 1
ATOM 2280 N N . GLY B 1 76 ? -23.219 -10.641 -12.523 1 86.75 76 GLY B N 1
ATOM 2281 C CA . GLY B 1 76 ? -23.531 -11.688 -11.57 1 86.75 76 GLY B CA 1
ATOM 2282 C C . GLY B 1 76 ? -23.391 -13.086 -12.148 1 86.75 76 GLY B C 1
ATOM 2283 O O . GLY B 1 76 ? -23.828 -14.062 -11.539 1 86.75 76 GLY B O 1
ATOM 2284 N N . ARG B 1 77 ? -22.75 -13.258 -13.297 1 88.62 77 ARG B N 1
ATOM 2285 C CA . ARG B 1 77 ? -22.656 -14.555 -13.961 1 88.62 77 ARG B CA 1
ATOM 2286 C C . ARG B 1 77 ? -21.422 -15.32 -13.5 1 88.62 77 ARG B C 1
ATOM 2288 O O . ARG B 1 77 ? -21.484 -16.531 -13.242 1 88.62 77 ARG B O 1
ATOM 2295 N N . ASP B 1 78 ? -20.312 -14.742 -13.414 1 94.5 78 ASP B N 1
ATOM 2296 C CA . ASP B 1 78 ? -19.031 -15.32 -13 1 94.5 78 ASP B CA 1
ATOM 2297 C C . ASP B 1 78 ? -18.359 -14.461 -11.938 1 94.5 78 ASP B C 1
ATOM 2299 O O . ASP B 1 78 ? -18.016 -13.297 -12.195 1 94.5 78 ASP B O 1
ATOM 2303 N N . TRP B 1 79 ? -18.172 -15.094 -10.797 1 95.31 79 TRP B N 1
ATOM 2304 C CA . TRP B 1 79 ? -17.656 -14.32 -9.68 1 95.31 79 TRP B CA 1
ATOM 2305 C C . TRP B 1 79 ? -16.266 -13.758 -10.008 1 95.31 79 TRP B C 1
ATOM 2307 O O . TRP B 1 79 ? -15.906 -12.68 -9.523 1 95.31 79 TRP B O 1
ATOM 2317 N N . ARG B 1 80 ? -15.492 -14.461 -10.773 1 94.94 80 ARG B N 1
ATOM 2318 C CA . ARG B 1 80 ? -14.164 -13.977 -11.141 1 94.94 80 ARG B CA 1
ATOM 2319 C C . ARG B 1 80 ? -14.258 -12.695 -11.969 1 94.94 80 ARG B C 1
ATOM 2321 O O . ARG B 1 80 ? -13.539 -11.727 -11.695 1 94.94 80 ARG B O 1
ATOM 2328 N N . GLU B 1 81 ? -15.148 -12.719 -12.906 1 95.06 81 GLU B N 1
ATOM 2329 C CA . GLU B 1 81 ? -15.367 -11.547 -13.75 1 95.06 81 GLU B CA 1
ATOM 2330 C C . GLU B 1 81 ? -15.938 -10.391 -12.938 1 95.06 81 GLU B C 1
ATOM 2332 O O . GLU B 1 81 ? -15.555 -9.234 -13.148 1 95.06 81 GLU B O 1
ATOM 2337 N N . ASP B 1 82 ? -16.828 -10.727 -12.062 1 96.19 82 ASP B N 1
ATOM 2338 C CA . ASP B 1 82 ? -17.422 -9.695 -11.227 1 96.19 82 ASP B CA 1
ATOM 2339 C C . ASP B 1 82 ? -16.375 -9.008 -10.352 1 96.19 82 ASP B C 1
ATOM 2341 O O . ASP B 1 82 ? -16.328 -7.781 -10.266 1 96.19 82 ASP B O 1
ATOM 2345 N N . ILE B 1 83 ? -15.508 -9.805 -9.727 1 95.94 83 ILE B N 1
ATOM 2346 C CA . ILE B 1 83 ? -14.469 -9.258 -8.859 1 95.94 83 ILE B CA 1
ATOM 2347 C C . ILE B 1 83 ? -13.484 -8.438 -9.688 1 95.94 83 ILE B C 1
ATOM 2349 O O . ILE B 1 83 ? -13.07 -7.355 -9.273 1 95.94 83 ILE B O 1
ATOM 2353 N N . HIS B 1 84 ? -13.156 -8.938 -10.836 1 95.38 84 HIS B N 1
ATOM 2354 C CA . HIS B 1 84 ? -12.266 -8.219 -11.734 1 95.38 84 HIS B CA 1
ATOM 2355 C C . HIS B 1 84 ? -12.836 -6.852 -12.102 1 95.38 84 HIS B C 1
ATOM 2357 O O . HIS B 1 84 ? -12.148 -5.836 -11.984 1 95.38 84 HIS B O 1
ATOM 2363 N N . LEU B 1 85 ? -14.07 -6.836 -12.484 1 95.25 85 LEU B N 1
ATOM 2364 C CA . LEU B 1 85 ? -14.75 -5.602 -12.859 1 95.25 85 LEU B CA 1
ATOM 2365 C C . LEU B 1 85 ? -14.836 -4.645 -11.68 1 95.25 85 LEU B C 1
ATOM 2367 O O . LEU B 1 85 ? -14.57 -3.449 -11.82 1 95.25 85 LEU B O 1
ATOM 2371 N N . MET B 1 86 ? -15.18 -5.148 -10.562 1 96.19 86 MET B N 1
ATOM 2372 C CA . MET B 1 86 ? -15.32 -4.328 -9.367 1 96.19 86 MET B CA 1
ATOM 2373 C C . MET B 1 86 ? -13.984 -3.695 -8.984 1 96.19 86 MET B C 1
ATOM 2375 O O . MET B 1 86 ? -13.938 -2.531 -8.578 1 96.19 86 MET B O 1
ATOM 2379 N N . CYS B 1 87 ? -12.93 -4.465 -9.078 1 96.25 87 CYS B N 1
ATOM 2380 C CA . CYS B 1 87 ? -11.602 -3.939 -8.773 1 96.25 87 CYS B CA 1
ATOM 2381 C C . CYS B 1 87 ? -11.234 -2.791 -9.703 1 96.25 87 CYS B C 1
ATOM 2383 O O . CYS B 1 87 ? -10.727 -1.761 -9.258 1 96.25 87 CYS B O 1
ATOM 2385 N N . HIS B 1 88 ? -11.555 -2.926 -10.945 1 95.94 88 HIS B N 1
ATOM 2386 C CA . HIS B 1 88 ? -11.289 -1.861 -11.906 1 95.94 88 HIS B CA 1
ATOM 2387 C C . HIS B 1 88 ? -12.148 -0.636 -11.625 1 95.94 88 HIS B C 1
ATOM 2389 O O . HIS B 1 88 ? -11.68 0.499 -11.742 1 95.94 88 HIS B O 1
ATOM 2395 N N . GLN B 1 89 ? -13.352 -0.865 -11.312 1 96.44 89 GLN B N 1
ATOM 2396 C CA . GLN B 1 89 ? -14.266 0.235 -11.008 1 96.44 89 GLN B CA 1
ATOM 2397 C C . GLN B 1 89 ? -13.805 1.005 -9.773 1 96.44 89 GLN B C 1
ATOM 2399 O O . GLN B 1 89 ? -13.82 2.238 -9.766 1 96.44 89 GLN B O 1
ATOM 2404 N N . LEU B 1 90 ? -13.406 0.266 -8.75 1 95.25 90 LEU B N 1
ATOM 2405 C CA . LEU B 1 90 ? -12.891 0.916 -7.551 1 95.25 90 LEU B CA 1
ATOM 2406 C C . LEU B 1 90 ? -11.625 1.706 -7.863 1 95.25 90 LEU B C 1
ATOM 2408 O O . LEU B 1 90 ? -11.477 2.854 -7.434 1 95.25 90 LEU B O 1
ATOM 2412 N N . ARG B 1 91 ? -10.719 1.139 -8.586 1 94.69 91 ARG B N 1
ATOM 2413 C CA . ARG B 1 91 ? -9.484 1.815 -8.984 1 94.69 91 ARG B CA 1
ATOM 2414 C C . ARG B 1 91 ? -9.789 3.107 -9.734 1 94.69 91 ARG B C 1
ATOM 2416 O O . ARG B 1 91 ? -9.25 4.168 -9.398 1 94.69 91 ARG B O 1
ATOM 2423 N N . ARG B 1 92 ? -10.656 3.033 -10.719 1 94.25 92 ARG B N 1
ATOM 2424 C CA . ARG B 1 92 ? -11.023 4.207 -11.5 1 94.25 92 ARG B CA 1
ATOM 2425 C C . ARG B 1 92 ? -11.664 5.277 -10.625 1 94.25 92 ARG B C 1
ATOM 2427 O O . ARG B 1 92 ? -11.398 6.469 -10.789 1 94.25 92 ARG B O 1
ATOM 2434 N N . HIS B 1 93 ? -12.492 4.809 -9.719 1 95 93 HIS B N 1
ATOM 2435 C CA . HIS B 1 93 ? -13.188 5.711 -8.805 1 95 93 HIS B CA 1
ATOM 2436 C C . HIS B 1 93 ? -12.195 6.496 -7.957 1 95 93 HIS B C 1
ATOM 2438 O O . HIS B 1 93 ? -12.344 7.711 -7.785 1 95 93 HIS B O 1
ATOM 2444 N N . LEU B 1 94 ? -11.242 5.844 -7.469 1 93.19 94 LEU B N 1
ATOM 2445 C CA . LEU B 1 94 ? -10.25 6.461 -6.594 1 93.19 94 LEU B CA 1
ATOM 2446 C C . LEU B 1 94 ? -9.297 7.34 -7.391 1 93.19 94 LEU B C 1
ATOM 2448 O O . LEU B 1 94 ? -8.93 8.43 -6.945 1 93.19 94 LEU B O 1
ATOM 2452 N N . LEU B 1 95 ? -8.898 6.918 -8.602 1 91.25 95 LEU B N 1
ATOM 2453 C CA . LEU B 1 95 ? -7.977 7.676 -9.438 1 91.25 95 LEU B CA 1
ATOM 2454 C C . LEU B 1 95 ? -8.609 8.984 -9.898 1 91.25 95 LEU B C 1
ATOM 2456 O O . LEU B 1 95 ? -7.902 9.953 -10.172 1 91.25 95 LEU B O 1
ATOM 2460 N N . ALA B 1 96 ? -9.914 9.023 -9.984 1 92.81 96 ALA B N 1
ATOM 2461 C CA . ALA B 1 96 ? -10.641 10.203 -10.445 1 92.81 96 ALA B CA 1
ATOM 2462 C C . ALA B 1 96 ? -10.656 11.289 -9.375 1 92.81 96 ALA B C 1
ATOM 2464 O O . ALA B 1 96 ? -11.047 12.43 -9.648 1 92.81 96 ALA B O 1
ATOM 2465 N N . ARG B 1 97 ? -10.227 10.93 -8.172 1 92.62 97 ARG B N 1
ATOM 2466 C CA . ARG B 1 97 ? -10.273 11.844 -7.035 1 92.62 97 ARG B CA 1
ATOM 2467 C C . ARG B 1 97 ? -8.898 12.016 -6.406 1 92.62 97 ARG B C 1
ATOM 2469 O O . ARG B 1 97 ? -8.328 11.062 -5.871 1 92.62 97 ARG B O 1
ATOM 2476 N N . ARG B 1 98 ? -8.484 13.195 -6.449 1 90.62 98 ARG B N 1
ATOM 2477 C CA . ARG B 1 98 ? -7.125 13.508 -6.008 1 90.62 98 ARG B CA 1
ATOM 2478 C C . ARG B 1 98 ? -6.875 12.977 -4.598 1 90.62 98 ARG B C 1
ATOM 2480 O O . ARG B 1 98 ? -7.621 13.297 -3.67 1 90.62 98 ARG B O 1
ATOM 2487 N N . ASP B 1 99 ? -5.934 12.125 -4.371 1 90.25 99 ASP B N 1
ATOM 2488 C CA . ASP B 1 99 ? -5.359 11.672 -3.109 1 90.25 99 ASP B CA 1
ATOM 2489 C C . ASP B 1 99 ? -6.383 10.883 -2.291 1 90.25 99 ASP B C 1
ATOM 2491 O O . ASP B 1 99 ? -6.238 10.742 -1.074 1 90.25 99 ASP B O 1
ATOM 2495 N N . SER B 1 100 ? -7.414 10.398 -2.963 1 91.94 100 SER B N 1
ATOM 2496 C CA . SER B 1 100 ? -8.492 9.703 -2.264 1 91.94 100 SER B CA 1
ATOM 2497 C C . SER B 1 100 ? -7.973 8.453 -1.563 1 91.94 100 SER B C 1
ATOM 2499 O O . SER B 1 100 ? -8.375 8.148 -0.439 1 91.94 100 SER B O 1
ATOM 2501 N N . ALA B 1 101 ? -7.07 7.707 -2.188 1 89.19 101 ALA B N 1
ATOM 2502 C CA . ALA B 1 101 ? -6.562 6.449 -1.637 1 89.19 101 ALA B CA 1
ATOM 2503 C C . ALA B 1 101 ? -5.715 6.703 -0.393 1 89.19 101 ALA B C 1
ATOM 2505 O O . ALA B 1 101 ? -5.559 5.812 0.448 1 89.19 101 ALA B O 1
ATOM 2506 N N . GLN B 1 102 ? -5.203 7.852 -0.273 1 86.94 102 GLN B N 1
ATOM 2507 C CA . GLN B 1 102 ? -4.355 8.203 0.861 1 86.94 102 GLN B CA 1
ATOM 2508 C C . GLN B 1 102 ? -5.188 8.422 2.123 1 86.94 102 GLN B C 1
ATOM 2510 O O . GLN B 1 102 ? -4.645 8.477 3.229 1 86.94 102 GLN B O 1
ATOM 2515 N N . LEU B 1 103 ? -6.488 8.578 1.913 1 87.06 103 LEU B N 1
ATOM 2516 C CA . LEU B 1 103 ? -7.391 8.828 3.033 1 87.06 103 LEU B CA 1
ATOM 2517 C C . LEU B 1 103 ? -7.57 7.574 3.879 1 87.06 103 LEU B C 1
ATOM 2519 O O . LEU B 1 103 ? -7.938 7.66 5.055 1 87.06 103 LEU B O 1
ATOM 2523 N N . LEU B 1 104 ? -7.445 6.426 3.158 1 75.75 104 LEU B N 1
ATOM 2524 C CA . LEU B 1 104 ? -7.758 5.188 3.861 1 75.75 104 LEU B CA 1
ATOM 2525 C C . LEU B 1 104 ? -6.605 4.77 4.766 1 75.75 104 LEU B C 1
ATOM 2527 O O . LEU B 1 104 ? -5.516 4.445 4.285 1 75.75 104 LEU B O 1
ATOM 2531 N N . PRO B 1 105 ? -6.891 5.055 6.07 1 60.94 105 PRO B N 1
ATOM 2532 C CA . PRO B 1 105 ? -5.867 4.523 6.977 1 60.94 105 PRO B CA 1
ATOM 2533 C C . PRO B 1 105 ? -5.75 3.004 6.91 1 60.94 105 PRO B C 1
ATOM 2535 O O . PRO B 1 105 ? -6.703 2.322 6.527 1 60.94 105 PRO B O 1
ATOM 2538 N N . HIS B 1 106 ? -4.434 2.617 7.121 1 58.44 106 HIS B N 1
ATOM 2539 C CA . HIS B 1 106 ? -4.273 1.173 7.246 1 58.44 106 HIS B CA 1
ATOM 2540 C C . HIS B 1 106 ? -5.062 0.628 8.43 1 58.44 106 HIS B C 1
ATOM 2542 O O . HIS B 1 106 ? -5.059 1.221 9.508 1 58.44 106 HIS B O 1
ATOM 2548 N N . GLY B 1 107 ? -6.012 -0.1 8.156 1 56.09 107 GLY B N 1
ATOM 2549 C CA . GLY B 1 107 ? -6.91 -0.671 9.141 1 56.09 107 GLY B CA 1
ATOM 2550 C C . GLY B 1 107 ? -8.367 -0.634 8.719 1 56.09 107 GLY B C 1
ATOM 2551 O O . GLY B 1 107 ? -8.711 0.016 7.73 1 56.09 107 GLY B O 1
ATOM 2552 N N . PHE B 1 108 ? -9.039 -1.433 9.352 1 56.28 108 PHE B N 1
ATOM 2553 C CA . PHE B 1 108 ? -10.438 -1.642 8.992 1 56.28 108 PHE B CA 1
ATOM 2554 C C . PHE B 1 108 ? -11.289 -0.446 9.406 1 56.28 108 PHE B C 1
ATOM 2556 O O . PHE B 1 108 ? -11.203 0.016 10.547 1 56.28 108 PHE B O 1
ATOM 2563 N N . PHE B 1 109 ? -11.695 0.431 8.453 1 62.16 109 PHE B N 1
ATOM 2564 C CA . PHE B 1 109 ? -12.656 1.479 8.766 1 62.16 109 PHE B CA 1
ATOM 2565 C C . PHE B 1 109 ? -13.992 1.217 8.07 1 62.16 109 PHE B C 1
ATOM 2567 O O . PHE B 1 109 ? -14.023 0.703 6.953 1 62.16 109 PHE B O 1
ATOM 2574 N N . VAL B 1 110 ? -14.953 1.287 9.039 1 68.56 110 VAL B N 1
ATOM 2575 C CA . VAL B 1 110 ? -16.266 0.933 8.516 1 68.56 110 VAL B CA 1
ATOM 2576 C C . VAL B 1 110 ? -17.203 2.137 8.602 1 68.56 110 VAL B C 1
ATOM 2578 O O . VAL B 1 110 ? -17.438 2.664 9.695 1 68.56 110 VAL B O 1
ATOM 2581 N N . GLY B 1 111 ? -17.484 2.83 7.477 1 82.81 111 GLY B N 1
ATOM 2582 C CA . GLY B 1 111 ? -18.641 3.688 7.312 1 82.81 111 GLY B CA 1
ATOM 2583 C C . GLY B 1 111 ? -19.766 3.037 6.516 1 82.81 111 GLY B C 1
ATOM 2584 O O . GLY B 1 111 ? -19.578 1.961 5.941 1 82.81 111 GLY B O 1
ATOM 2585 N N . PRO B 1 112 ? -20.891 3.621 6.641 1 88.75 112 PRO B N 1
ATOM 2586 C CA . PRO B 1 112 ? -22.047 2.98 6.012 1 88.75 112 PRO B CA 1
ATOM 2587 C C . PRO B 1 112 ? -21.828 2.719 4.52 1 88.75 112 PRO B C 1
ATOM 2589 O O . PRO B 1 112 ? -22.25 1.681 4.008 1 88.75 112 PRO B O 1
ATOM 2592 N N . ASN B 1 113 ? -21.188 3.623 3.838 1 91.81 113 ASN B N 1
ATOM 2593 C CA . ASN B 1 113 ? -21 3.439 2.404 1 91.81 113 ASN B CA 1
ATOM 2594 C C . ASN B 1 113 ? -19.969 2.35 2.115 1 91.81 113 ASN B C 1
ATOM 2596 O O . ASN B 1 113 ? -20.156 1.53 1.215 1 91.81 113 ASN B O 1
ATOM 2600 N N . MET B 1 114 ? -18.953 2.312 2.857 1 89.12 114 MET B N 1
ATOM 2601 C CA . MET B 1 114 ? -17.953 1.263 2.719 1 89.12 114 MET B CA 1
ATOM 2602 C C . MET B 1 114 ? -18.547 -0.105 3.039 1 89.12 114 MET B C 1
ATOM 2604 O O . MET B 1 114 ? -18.203 -1.1 2.396 1 89.12 114 MET B O 1
ATOM 2608 N N . MET B 1 115 ? -19.406 -0.114 3.984 1 89.31 115 MET B N 1
ATOM 2609 C CA . MET B 1 115 ? -20.047 -1.371 4.371 1 89.31 115 MET B CA 1
ATOM 2610 C C . MET B 1 115 ? -20.922 -1.905 3.242 1 89.31 115 MET B C 1
ATOM 2612 O O . MET B 1 115 ? -20.984 -3.115 3.018 1 89.31 115 MET B O 1
ATOM 2616 N N . GLU B 1 116 ? -21.625 -1.005 2.621 1 91.69 116 GLU B N 1
ATOM 2617 C CA . GLU B 1 116 ? -22.438 -1.413 1.487 1 91.69 116 GLU B CA 1
ATOM 2618 C C . GLU B 1 116 ? -21.594 -2.076 0.402 1 91.69 116 GLU B C 1
ATOM 2620 O O . GLU B 1 116 ? -22 -3.1 -0.16 1 91.69 116 GLU B O 1
ATOM 2625 N N . GLN B 1 117 ? -20.5 -1.47 0.137 1 91.69 117 GLN B N 1
ATOM 2626 C CA . GLN B 1 117 ? -19.594 -2.027 -0.865 1 91.69 117 GLN B CA 1
ATOM 2627 C C . GLN B 1 117 ? -19.016 -3.363 -0.403 1 91.69 117 GLN B C 1
ATOM 2629 O O . GLN B 1 117 ? -18.953 -4.32 -1.177 1 91.69 117 GLN B O 1
ATOM 2634 N N . ALA B 1 118 ? -18.594 -3.381 0.86 1 91.38 118 ALA B N 1
ATOM 2635 C CA . ALA B 1 118 ? -18.047 -4.613 1.43 1 91.38 118 ALA B CA 1
ATOM 2636 C C . ALA B 1 118 ? -19.078 -5.742 1.37 1 91.38 118 ALA B C 1
ATOM 2638 O O . ALA B 1 118 ? -18.734 -6.883 1.049 1 91.38 118 ALA B O 1
ATOM 2639 N N . GLU B 1 119 ? -20.281 -5.398 1.683 1 93.38 119 GLU B N 1
ATOM 2640 C CA . GLU B 1 119 ? -21.359 -6.375 1.657 1 93.38 119 GLU B CA 1
ATOM 2641 C C . GLU B 1 119 ? -21.516 -6.996 0.27 1 93.38 119 GLU B C 1
ATOM 2643 O O . GLU B 1 119 ? -21.672 -8.211 0.142 1 93.38 119 GLU B O 1
ATOM 2648 N N . THR B 1 120 ? -21.469 -6.176 -0.709 1 94.31 120 THR B N 1
ATOM 2649 C CA . THR B 1 120 ? -21.594 -6.641 -2.086 1 94.31 120 THR B CA 1
ATOM 2650 C C . THR B 1 120 ? -20.453 -7.582 -2.449 1 94.31 120 THR B C 1
ATOM 2652 O O . THR B 1 120 ? -20.688 -8.664 -2.998 1 94.31 120 THR B O 1
ATOM 2655 N N . ILE B 1 121 ? -19.266 -7.254 -2.113 1 94.75 121 ILE B N 1
ATOM 2656 C CA . ILE B 1 121 ? -18.078 -8.031 -2.443 1 94.75 121 ILE B CA 1
ATOM 2657 C C . ILE B 1 121 ? -18.094 -9.359 -1.684 1 94.75 121 ILE B C 1
ATOM 2659 O O . ILE B 1 121 ? -17.906 -10.422 -2.273 1 94.75 121 ILE B O 1
ATOM 2663 N N . LEU B 1 122 ? -18.344 -9.234 -0.444 1 94.75 122 LEU B N 1
ATOM 2664 C CA . LEU B 1 122 ? -18.391 -10.43 0.396 1 94.75 122 LEU B CA 1
ATOM 2665 C C . LEU B 1 122 ? -19.484 -11.391 -0.078 1 94.75 122 LEU B C 1
ATOM 2667 O O . LEU B 1 122 ? -19.266 -12.602 -0.097 1 94.75 122 LEU B O 1
ATOM 2671 N N . GLY B 1 123 ? -20.625 -10.852 -0.41 1 95.44 123 GLY B N 1
ATOM 2672 C CA . GLY B 1 123 ? -21.703 -11.688 -0.929 1 95.44 123 GLY B CA 1
ATOM 2673 C C . GLY B 1 123 ? -21.297 -12.5 -2.145 1 95.44 123 GLY B C 1
ATOM 2674 O O . GLY B 1 123 ? -21.594 -13.695 -2.232 1 95.44 123 GLY B O 1
ATOM 2675 N N . ILE B 1 124 ? -20.578 -11.906 -3.021 1 95.81 124 ILE B N 1
ATOM 2676 C CA . ILE B 1 124 ? -20.125 -12.57 -4.238 1 95.81 124 ILE B CA 1
ATOM 2677 C C . ILE B 1 124 ? -19.141 -13.688 -3.885 1 95.81 124 ILE B C 1
ATOM 2679 O O . ILE B 1 124 ? -19.266 -14.812 -4.375 1 95.81 124 ILE B O 1
ATOM 2683 N N . LEU B 1 125 ? -18.203 -13.445 -3.01 1 95.75 125 LEU B N 1
ATOM 2684 C CA . LEU B 1 125 ? -17.141 -14.398 -2.666 1 95.75 125 LEU B CA 1
ATOM 2685 C C . LEU B 1 125 ? -17.703 -15.57 -1.879 1 95.75 125 LEU B C 1
ATOM 2687 O O . LEU B 1 125 ? -17.359 -16.719 -2.146 1 95.75 125 LEU B O 1
ATOM 2691 N N . ILE B 1 126 ? -18.609 -15.266 -0.958 1 95.44 126 ILE B N 1
ATOM 2692 C CA . ILE B 1 126 ? -19.188 -16.312 -0.118 1 95.44 126 ILE B CA 1
ATOM 2693 C C . ILE B 1 126 ? -20.141 -17.188 -0.946 1 95.44 126 ILE B C 1
ATOM 2695 O O . ILE B 1 126 ? -20.125 -18.406 -0.822 1 95.44 126 ILE B O 1
ATOM 2699 N N . ARG B 1 127 ? -20.875 -16.594 -1.837 1 94.69 127 ARG B N 1
ATOM 2700 C CA . ARG B 1 127 ? -21.766 -17.344 -2.705 1 94.69 127 ARG B CA 1
ATOM 2701 C C . ARG B 1 127 ? -20.984 -18.219 -3.674 1 94.69 127 ARG B C 1
ATOM 2703 O O . ARG B 1 127 ? -21.453 -19.266 -4.117 1 94.69 127 ARG B O 1
ATOM 2710 N N . ALA B 1 128 ? -19.812 -17.781 -4.008 1 94.56 128 ALA B N 1
ATOM 2711 C CA . ALA B 1 128 ? -18.938 -18.562 -4.887 1 94.56 128 ALA B CA 1
ATOM 2712 C C . ALA B 1 128 ? -18.406 -19.797 -4.176 1 94.56 128 ALA B C 1
ATOM 2714 O O . ALA B 1 128 ? -17.891 -20.719 -4.816 1 94.56 128 ALA B O 1
ATOM 2715 N N . GLY B 1 129 ? -18.469 -19.797 -2.799 1 95 129 GLY B N 1
ATOM 2716 C CA . GLY B 1 129 ? -18.094 -20.984 -2.059 1 95 129 GLY B CA 1
ATOM 2717 C C . GLY B 1 129 ? -16.969 -20.75 -1.067 1 95 129 GLY B C 1
ATOM 2718 O O . GLY B 1 129 ? -16.5 -21.672 -0.399 1 95 129 GLY B O 1
ATOM 2719 N N . MET B 1 130 ? -16.578 -19.516 -0.858 1 94.06 130 MET B N 1
ATOM 2720 C CA . MET B 1 130 ? -15.523 -19.203 0.109 1 94.06 130 MET B CA 1
ATOM 2721 C C . MET B 1 130 ? -16.078 -19.219 1.531 1 94.06 130 MET B C 1
ATOM 2723 O O . MET B 1 130 ? -17.219 -18.828 1.76 1 94.06 130 MET B O 1
ATOM 2727 N N . THR B 1 131 ? -15.203 -19.672 2.43 1 93.62 131 THR B N 1
ATOM 2728 C CA . THR B 1 131 ? -15.555 -19.484 3.834 1 93.62 131 THR B CA 1
ATOM 2729 C C . THR B 1 131 ? -15.594 -18.016 4.199 1 93.62 131 THR B C 1
ATOM 2731 O O . THR B 1 131 ? -14.938 -17.188 3.555 1 93.62 131 THR B O 1
ATOM 2734 N N . PRO B 1 132 ? -16.312 -17.609 5.199 1 93 132 PRO B N 1
ATOM 2735 C CA . PRO B 1 132 ? -16.344 -16.203 5.621 1 93 132 PRO B CA 1
ATOM 2736 C C . PRO B 1 132 ? -14.961 -15.656 5.945 1 93 132 PRO B C 1
ATOM 2738 O O . PRO B 1 132 ? -14.641 -14.523 5.566 1 93 132 PRO B O 1
ATOM 2741 N N . LYS B 1 133 ? -14.211 -16.391 6.57 1 89.62 133 LYS B N 1
ATOM 2742 C CA . LYS B 1 133 ? -12.852 -15.961 6.902 1 89.62 133 LYS B CA 1
ATOM 2743 C C . LYS B 1 133 ? -12.031 -15.703 5.641 1 89.62 133 LYS B C 1
ATOM 2745 O O . LYS B 1 133 ? -11.391 -14.656 5.516 1 89.62 133 LYS B O 1
ATOM 2750 N N . ASP B 1 134 ? -12.078 -16.656 4.711 1 91.44 134 ASP B N 1
ATOM 2751 C CA . ASP B 1 134 ? -11.328 -16.516 3.465 1 91.44 134 ASP B CA 1
ATOM 2752 C C . ASP B 1 134 ? -11.836 -15.32 2.656 1 91.44 134 ASP B C 1
ATOM 2754 O O . ASP B 1 134 ? -11.047 -14.609 2.029 1 91.44 134 ASP B O 1
ATOM 2758 N N . ALA B 1 135 ? -13.156 -15.133 2.678 1 93.69 135 ALA B N 1
ATOM 2759 C CA . ALA B 1 135 ? -13.75 -14.008 1.961 1 93.69 135 ALA B CA 1
ATOM 2760 C C . ALA B 1 135 ? -13.281 -12.672 2.541 1 93.69 135 ALA B C 1
ATOM 2762 O O . ALA B 1 135 ? -12.984 -11.734 1.798 1 93.69 135 ALA B O 1
ATOM 2763 N N . ALA B 1 136 ? -13.203 -12.602 3.859 1 89.81 136 ALA B N 1
ATOM 2764 C CA . ALA B 1 136 ? -12.711 -11.398 4.527 1 89.81 136 ALA B CA 1
ATOM 2765 C C . ALA B 1 136 ? -11.273 -11.102 4.129 1 89.81 136 ALA B C 1
ATOM 2767 O O . ALA B 1 136 ? -10.938 -9.961 3.789 1 89.81 136 ALA B O 1
ATOM 2768 N N . TYR B 1 137 ? -10.484 -12.125 4.137 1 88.5 137 TYR B N 1
ATOM 2769 C CA . TYR B 1 137 ? -9.07 -11.961 3.789 1 88.5 137 TYR B CA 1
ATOM 2770 C C . TYR B 1 137 ? -8.914 -11.594 2.318 1 88.5 137 TYR B C 1
ATOM 2772 O O . TYR B 1 137 ? -8.078 -10.758 1.969 1 88.5 137 TYR B O 1
ATOM 2780 N N . ALA B 1 138 ? -9.703 -12.25 1.511 1 92.75 138 ALA B N 1
ATOM 2781 C CA . ALA B 1 138 ? -9.648 -11.961 0.079 1 92.75 138 ALA B CA 1
ATOM 2782 C C . ALA B 1 138 ? -10.023 -10.508 -0.205 1 92.75 138 ALA B C 1
ATOM 2784 O O . ALA B 1 138 ? -9.352 -9.828 -0.981 1 92.75 138 ALA B O 1
ATOM 2785 N N . MET B 1 139 ? -11.047 -10.062 0.424 1 91.69 139 MET B N 1
ATOM 2786 C CA . MET B 1 139 ? -11.484 -8.68 0.243 1 91.69 139 MET B CA 1
ATOM 2787 C C . MET B 1 139 ? -10.406 -7.707 0.709 1 91.69 139 MET B C 1
ATOM 2789 O O . MET B 1 139 ? -10.062 -6.762 -0.004 1 91.69 139 MET B O 1
ATOM 2793 N N . SER B 1 140 ? -9.914 -7.953 1.896 1 86.62 140 SER B N 1
ATOM 2794 C CA . SER B 1 140 ? -8.883 -7.082 2.447 1 86.62 140 SER B CA 1
ATOM 2795 C C . SER B 1 140 ? -7.652 -7.043 1.543 1 86.62 140 SER B C 1
ATOM 2797 O O . SER B 1 140 ? -7.102 -5.973 1.283 1 86.62 140 SER B O 1
ATOM 2799 N N . THR B 1 141 ? -7.285 -8.234 1.063 1 88.31 141 THR B N 1
ATOM 2800 C CA . THR B 1 141 ? -6.133 -8.328 0.174 1 88.31 141 THR B CA 1
ATOM 2801 C C . THR B 1 141 ? -6.387 -7.57 -1.125 1 88.31 141 THR B C 1
ATOM 2803 O O . THR B 1 141 ? -5.531 -6.812 -1.585 1 88.31 141 THR B O 1
ATOM 2806 N N . GLY B 1 142 ? -7.527 -7.793 -1.732 1 91.31 142 GLY B N 1
ATOM 2807 C CA . GLY B 1 142 ? -7.879 -7.117 -2.971 1 91.31 142 GLY B CA 1
ATOM 2808 C C . GLY B 1 142 ? -7.941 -5.605 -2.828 1 91.31 142 GLY B C 1
ATOM 2809 O O . GLY B 1 142 ? -7.383 -4.879 -3.652 1 91.31 142 GLY B O 1
ATOM 2810 N N . VAL B 1 143 ? -8.547 -5.129 -1.825 1 89.38 143 VAL B N 1
ATOM 2811 C CA . VAL B 1 143 ? -8.695 -3.697 -1.6 1 89.38 143 VAL B CA 1
ATOM 2812 C C . VAL B 1 143 ? -7.332 -3.066 -1.345 1 89.38 143 VAL B C 1
ATOM 2814 O O . VAL B 1 143 ? -7.004 -2.023 -1.915 1 89.38 143 VAL B O 1
ATOM 2817 N N . SER B 1 144 ? -6.566 -3.686 -0.496 1 86 144 SER B N 1
ATOM 2818 C CA . SER B 1 144 ? -5.219 -3.195 -0.226 1 86 144 SER B CA 1
ATOM 2819 C C . SER B 1 144 ? -4.395 -3.109 -1.507 1 86 144 SER B C 1
ATOM 2821 O O . SER 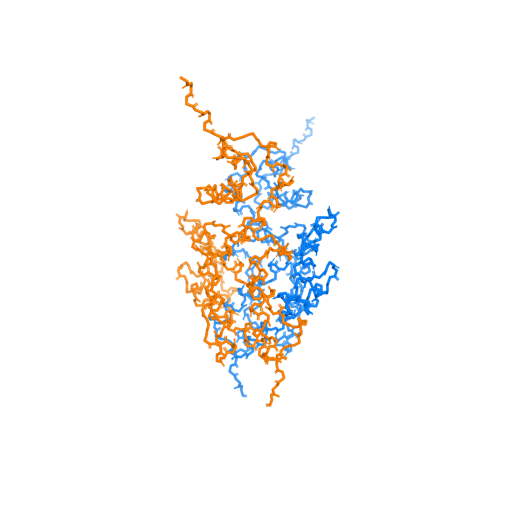B 1 144 ? -3.643 -2.152 -1.704 1 86 144 SER B O 1
ATOM 2823 N N . TYR B 1 145 ? -4.531 -4.102 -2.318 1 89.25 145 TYR B N 1
ATOM 2824 C CA . TYR B 1 145 ? -3.834 -4.121 -3.6 1 89.25 145 TYR B CA 1
ATOM 2825 C C . TYR B 1 145 ? -4.211 -2.908 -4.441 1 89.25 145 TYR B C 1
ATOM 2827 O O . TYR B 1 145 ? -3.338 -2.229 -4.988 1 89.25 145 TYR B O 1
ATOM 2835 N N . ILE B 1 146 ? -5.445 -2.592 -4.496 1 91.31 146 ILE B N 1
ATOM 2836 C CA . ILE B 1 146 ? -5.945 -1.479 -5.297 1 91.31 146 ILE B CA 1
ATOM 2837 C C . ILE B 1 146 ? -5.422 -0.161 -4.73 1 91.31 146 ILE B C 1
ATOM 2839 O O . ILE B 1 146 ? -4.93 0.689 -5.477 1 91.31 146 ILE B O 1
ATOM 2843 N N . ILE B 1 147 ? -5.523 -0.053 -3.467 1 87.94 147 ILE B N 1
ATOM 2844 C CA . ILE B 1 147 ? -5.113 1.179 -2.801 1 87.94 147 ILE B CA 1
ATOM 2845 C C . ILE B 1 147 ? -3.625 1.426 -3.045 1 87.94 147 ILE B C 1
ATOM 2847 O O . ILE B 1 147 ? -3.221 2.541 -3.379 1 87.94 147 ILE B O 1
ATOM 2851 N N . THR B 1 148 ? -2.871 0.405 -2.93 1 84.19 148 THR B N 1
ATOM 2852 C CA . THR B 1 148 ? -1.431 0.523 -3.131 1 84.19 148 THR B CA 1
ATOM 2853 C C . THR B 1 148 ? -1.119 0.988 -4.551 1 84.19 148 THR B C 1
ATOM 2855 O O . THR B 1 148 ? -0.261 1.851 -4.75 1 84.19 148 THR B O 1
ATOM 2858 N N . TRP B 1 149 ? -1.76 0.479 -5.508 1 85.38 149 TRP B N 1
ATOM 2859 C CA . TRP B 1 149 ? -1.545 0.855 -6.902 1 85.38 149 TRP B CA 1
ATOM 2860 C C . TRP B 1 149 ? -1.965 2.301 -7.148 1 85.38 149 TRP B C 1
ATOM 2862 O O . TRP B 1 149 ? -1.258 3.055 -7.82 1 85.38 149 TRP B O 1
ATOM 2872 N N . VAL B 1 150 ? -3.078 2.662 -6.602 1 88.06 150 VAL B N 1
ATOM 2873 C CA . VAL B 1 150 ? -3.588 4.008 -6.828 1 88.06 150 VAL B CA 1
ATOM 2874 C C . VAL B 1 150 ? -2.623 5.035 -6.234 1 88.06 150 VAL B C 1
ATOM 2876 O O . VAL B 1 150 ? -2.311 6.043 -6.871 1 88.06 150 VAL B O 1
ATOM 2879 N N . ILE B 1 151 ? -2.135 4.699 -5.078 1 83.12 151 ILE B N 1
ATOM 2880 C CA . ILE B 1 151 ? -1.181 5.586 -4.426 1 83.12 151 ILE B CA 1
ATOM 2881 C C . ILE B 1 151 ? 0.112 5.641 -5.238 1 83.12 151 ILE B C 1
ATOM 2883 O O . ILE B 1 151 ? 0.649 6.723 -5.488 1 83.12 151 ILE B O 1
ATOM 2887 N N . GLY B 1 152 ? 0.616 4.527 -5.648 1 78.5 152 GLY B N 1
ATOM 2888 C CA . GLY B 1 152 ? 1.861 4.438 -6.391 1 78.5 152 GLY B CA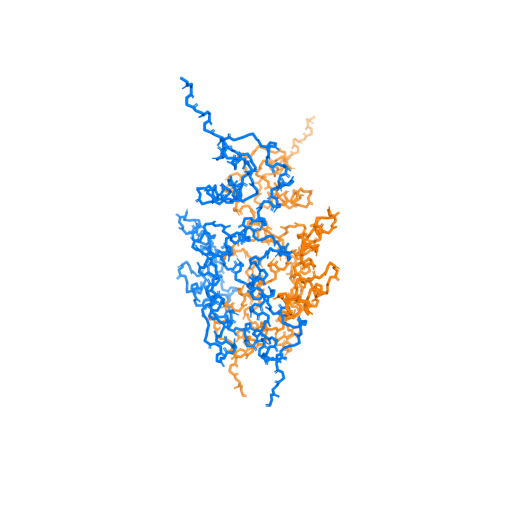 1
ATOM 2889 C C . GLY B 1 152 ? 1.802 5.133 -7.742 1 78.5 152 GLY B C 1
ATOM 2890 O O . GLY B 1 152 ? 2.766 5.777 -8.156 1 78.5 152 GLY B O 1
ATOM 2891 N N . GLU B 1 153 ? 0.687 4.949 -8.438 1 76.44 153 GLU B N 1
ATOM 2892 C CA . GLU B 1 153 ? 0.507 5.559 -9.75 1 76.44 153 GLU B CA 1
ATOM 2893 C C . GLU B 1 153 ? 0.544 7.082 -9.664 1 76.44 153 GLU B C 1
ATOM 2895 O O . GLU B 1 153 ? 1.104 7.746 -10.539 1 76.44 153 GLU B O 1
ATOM 2900 N N . ALA B 1 154 ? -0.021 7.59 -8.641 1 70.44 154 ALA B N 1
ATOM 2901 C CA . ALA B 1 154 ? 0.007 9.039 -8.438 1 70.44 154 ALA B CA 1
ATOM 2902 C C . ALA B 1 154 ? 1.432 9.531 -8.203 1 70.44 154 ALA B C 1
ATOM 2904 O O . ALA B 1 154 ? 1.825 10.578 -8.711 1 70.44 154 ALA B O 1
ATOM 2905 N N . ASP B 1 155 ? 2.184 8.734 -7.531 1 69.5 155 ASP B N 1
ATOM 2906 C CA . ASP B 1 155 ? 3.57 9.078 -7.242 1 69.5 155 ASP B CA 1
ATOM 2907 C C . ASP B 1 155 ? 4.43 9.008 -8.5 1 69.5 155 ASP B C 1
ATOM 2909 O O . ASP B 1 155 ? 5.25 9.891 -8.75 1 69.5 155 ASP B O 1
ATOM 2913 N N . ILE B 1 156 ? 4.223 7.934 -9.266 1 66.5 156 ILE B N 1
ATOM 2914 C CA . ILE B 1 156 ? 4.984 7.723 -10.492 1 66.5 156 ILE B CA 1
ATOM 2915 C C . ILE B 1 156 ? 4.734 8.875 -11.461 1 66.5 156 ILE B C 1
ATOM 2917 O O . ILE B 1 156 ? 5.676 9.438 -12.031 1 66.5 156 ILE B O 1
ATOM 2921 N N . LEU B 1 157 ? 3.514 9.195 -11.57 1 65.44 157 LEU B N 1
ATOM 2922 C CA . LEU B 1 157 ? 3.143 10.266 -12.492 1 65.44 157 LEU B CA 1
ATOM 2923 C C . LEU B 1 157 ? 3.736 11.594 -12.039 1 65.44 157 LEU B C 1
ATOM 2925 O O . LEU B 1 157 ? 4.215 12.375 -12.867 1 65.44 157 LEU B O 1
ATOM 2929 N N . GLN B 1 158 ? 3.75 11.789 -10.828 1 63.81 158 GLN B N 1
ATOM 2930 C CA . GLN B 1 158 ? 4.305 13.031 -10.297 1 63.81 158 GLN B CA 1
ATOM 2931 C C . GLN B 1 158 ? 5.812 13.102 -10.523 1 63.81 158 GLN B C 1
ATOM 2933 O O . GLN B 1 158 ? 6.344 14.148 -10.891 1 63.81 158 GLN B O 1
ATOM 2938 N N . ARG B 1 159 ? 6.5 12.047 -10.367 1 64.06 159 ARG B N 1
ATOM 2939 C CA . ARG B 1 159 ? 7.945 12 -10.57 1 64.06 159 ARG B CA 1
ATOM 2940 C C . ARG B 1 159 ? 8.297 12.211 -12.039 1 64.06 159 ARG B C 1
ATOM 2942 O O . ARG B 1 159 ? 9.289 12.875 -12.352 1 64.06 159 ARG B O 1
ATOM 2949 N N . ARG B 1 160 ? 7.461 11.562 -12.867 1 62.28 160 ARG B N 1
ATOM 2950 C CA . ARG B 1 160 ? 7.66 11.758 -14.305 1 62.28 160 ARG B CA 1
ATOM 2951 C C . ARG B 1 160 ? 7.523 13.227 -14.68 1 62.28 160 ARG B C 1
ATOM 2953 O O . ARG B 1 160 ? 8.305 13.742 -15.477 1 62.28 160 ARG B O 1
ATOM 2960 N N . LEU B 1 161 ? 6.605 13.82 -14.094 1 61.09 161 LEU B N 1
ATOM 2961 C CA . LEU B 1 161 ? 6.316 15.219 -14.406 1 61.09 161 LEU B CA 1
ATOM 2962 C C . LEU B 1 161 ? 7.426 16.125 -13.891 1 61.09 161 LEU B C 1
ATOM 2964 O O . LEU B 1 161 ? 7.715 17.172 -14.484 1 61.09 161 LEU B O 1
ATOM 2968 N N . THR B 1 162 ? 8.078 15.648 -12.812 1 61.09 162 THR B 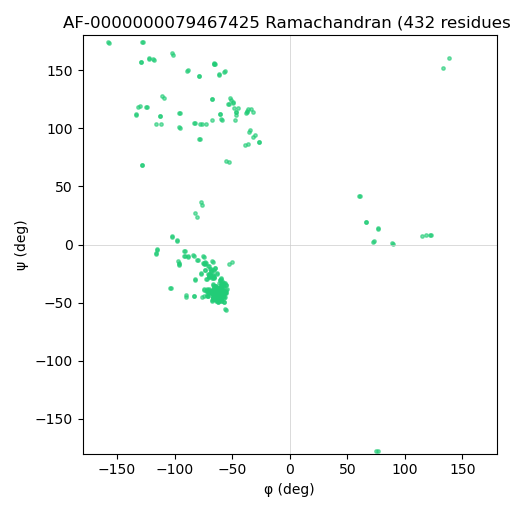N 1
ATOM 2969 C CA . THR B 1 162 ? 9.094 16.5 -12.203 1 61.09 162 THR B CA 1
ATOM 2970 C C . THR B 1 162 ? 10.484 16.109 -12.695 1 61.09 162 THR B C 1
ATOM 2972 O O . THR B 1 162 ? 11.469 16.797 -12.398 1 61.09 162 THR B O 1
ATOM 2975 N N . GLY B 1 163 ? 10.539 15.172 -13.57 1 58.31 163 GLY B N 1
ATOM 2976 C CA . GLY B 1 163 ? 11.805 14.781 -14.172 1 58.31 163 GLY B CA 1
ATOM 2977 C C . GLY B 1 163 ? 12.703 14.008 -13.227 1 58.31 163 GLY B C 1
ATOM 2978 O O . GLY B 1 163 ? 13.914 13.922 -13.438 1 58.31 163 GLY B O 1
ATOM 2979 N N . HIS B 1 164 ? 12.352 13.711 -12.117 1 55.91 164 HIS B N 1
ATOM 2980 C CA . HIS B 1 164 ? 13.148 13.023 -11.109 1 55.91 164 HIS B CA 1
ATOM 2981 C C . HIS B 1 164 ? 13.258 11.531 -11.414 1 55.91 164 HIS B C 1
ATOM 2983 O O . HIS B 1 164 ? 13.164 10.703 -10.508 1 55.91 164 HIS B O 1
ATOM 2989 N N . ASP B 1 165 ? 13.289 11.258 -12.664 1 53.66 165 ASP B N 1
ATOM 2990 C CA . ASP B 1 165 ? 13.391 9.867 -13.078 1 53.66 165 ASP B CA 1
ATOM 2991 C C . ASP B 1 165 ? 14.836 9.375 -13 1 53.66 165 ASP B C 1
ATOM 2993 O O . ASP B 1 165 ? 15.289 8.633 -13.875 1 53.66 165 ASP B O 1
ATOM 2997 N N . GLY B 1 166 ? 15.688 10.047 -12.141 1 54.09 166 GLY B N 1
ATOM 2998 C CA . GLY B 1 166 ? 17.094 9.703 -12.016 1 54.09 166 GLY B CA 1
ATOM 2999 C C . GLY B 1 166 ? 17.328 8.219 -11.797 1 54.09 166 GLY B C 1
ATOM 3000 O O . GLY B 1 166 ? 18.469 7.742 -11.922 1 54.09 166 GLY B O 1
ATOM 3001 N N . ASN B 1 167 ? 16.297 7.488 -11.438 1 58.25 167 ASN B N 1
ATOM 3002 C CA . ASN B 1 167 ? 16.422 6.07 -11.102 1 58.25 167 ASN B CA 1
ATOM 3003 C C . ASN B 1 167 ? 16.781 5.238 -12.328 1 58.25 167 ASN B C 1
ATOM 3005 O O . ASN B 1 167 ? 17.578 4.293 -12.234 1 58.25 167 ASN B O 1
ATOM 3009 N N . ASP B 1 168 ? 16.594 5.945 -13.398 1 68.12 168 ASP B N 1
ATOM 3010 C CA . ASP B 1 168 ? 16.844 5.191 -14.625 1 68.12 168 ASP B CA 1
ATOM 3011 C C . ASP B 1 168 ? 18.328 5.156 -14.969 1 68.12 168 ASP B C 1
ATOM 3013 O O . ASP B 1 168 ? 18.859 4.109 -15.344 1 68.12 168 ASP B O 1
ATOM 3017 N N . GLU B 1 169 ? 19.016 6.16 -14.617 1 74.75 169 GLU B N 1
ATOM 3018 C CA . GLU B 1 169 ? 20.422 6.199 -14.984 1 74.75 169 GLU B CA 1
ATOM 3019 C C . GLU B 1 169 ? 21.25 5.254 -14.125 1 74.75 169 GLU B C 1
ATOM 3021 O O . GLU B 1 169 ? 22.125 4.551 -14.625 1 74.75 169 GLU B O 1
ATOM 3026 N N . LEU B 1 170 ? 21.016 5.262 -12.93 1 79.19 170 LEU B N 1
ATOM 3027 C CA . LEU B 1 170 ? 21.766 4.387 -12.023 1 79.19 170 LEU B CA 1
ATOM 3028 C C . LEU B 1 170 ? 21.5 2.92 -12.359 1 79.19 170 LEU B C 1
ATOM 3030 O O . LEU B 1 170 ? 22.422 2.109 -12.383 1 79.19 170 LEU B O 1
ATOM 3034 N N . ALA B 1 171 ? 20.281 2.617 -12.594 1 81.44 171 ALA B N 1
ATOM 3035 C CA . ALA B 1 171 ? 19.938 1.245 -12.961 1 81.44 171 ALA B CA 1
ATOM 3036 C C . ALA B 1 171 ? 20.688 0.799 -14.203 1 81.44 171 ALA B C 1
ATOM 3038 O O . ALA B 1 171 ? 21.219 -0.313 -14.25 1 81.44 171 ALA B O 1
ATOM 3039 N N . HIS B 1 172 ? 20.797 1.7 -15.102 1 84.62 172 HIS B N 1
ATOM 3040 C CA . HIS B 1 172 ? 21.5 1.38 -16.344 1 84.62 172 HIS B CA 1
ATOM 3041 C C . HIS B 1 172 ? 22.984 1.217 -16.094 1 84.62 172 HIS B C 1
ATOM 3043 O O . HIS B 1 172 ? 23.625 0.341 -16.688 1 84.62 172 HIS B O 1
ATOM 3049 N N . ARG B 1 173 ? 23.484 2.01 -15.289 1 87.81 173 ARG B N 1
ATOM 3050 C CA . ARG B 1 173 ? 24.906 1.902 -14.953 1 87.81 173 ARG B CA 1
ATOM 3051 C C . ARG B 1 173 ? 25.203 0.581 -14.25 1 87.81 173 ARG B C 1
ATOM 3053 O O . ARG B 1 173 ? 26.219 -0.067 -14.539 1 87.81 173 ARG B O 1
ATOM 3060 N N . LEU B 1 174 ? 24.391 0.239 -13.398 1 88.12 174 LEU B N 1
ATOM 3061 C CA . LEU B 1 174 ? 24.578 -1.008 -12.664 1 88.12 174 LEU B CA 1
ATOM 3062 C C . LEU B 1 174 ? 24.438 -2.211 -13.586 1 88.12 174 LEU B C 1
ATOM 3064 O O . LEU B 1 174 ? 25.219 -3.162 -13.508 1 88.12 174 LEU B O 1
ATOM 3068 N N . VAL B 1 175 ? 23.516 -2.135 -14.484 1 88.75 175 VAL B N 1
ATOM 3069 C CA . VAL B 1 175 ? 23.297 -3.207 -15.453 1 88.75 175 VAL B CA 1
ATOM 3070 C C . VAL B 1 175 ? 24.516 -3.324 -16.375 1 88.75 175 VAL B C 1
ATOM 3072 O O . VAL B 1 175 ? 24.922 -4.43 -16.75 1 88.75 175 VAL B O 1
ATOM 3075 N N . ALA B 1 176 ? 25.094 -2.24 -16.688 1 92.12 176 ALA B N 1
ATOM 3076 C CA . ALA B 1 176 ? 26.234 -2.193 -17.594 1 92.12 176 ALA B CA 1
ATOM 3077 C C . ALA B 1 176 ? 27.438 -2.904 -17 1 92.12 176 ALA B C 1
ATOM 3079 O O . ALA B 1 176 ? 28.359 -3.303 -17.719 1 92.12 176 ALA B O 1
ATOM 3080 N N . THR B 1 177 ? 27.469 -3.078 -15.695 1 93 177 THR B N 1
ATOM 3081 C CA . THR B 1 177 ? 28.578 -3.779 -15.055 1 93 177 THR B CA 1
ATOM 3082 C C . THR B 1 177 ? 28.547 -5.262 -15.406 1 93 177 THR B C 1
ATOM 3084 O O . THR B 1 177 ? 29.562 -5.957 -15.25 1 93 177 THR B O 1
ATOM 3087 N N . GLY B 1 178 ? 27.391 -5.844 -15.75 1 93.69 178 GLY B N 1
ATOM 3088 C CA . GLY B 1 178 ? 27.234 -7.25 -16.078 1 93.69 178 GLY B CA 1
ATOM 3089 C C . GLY B 1 178 ? 26.938 -8.109 -14.867 1 93.69 178 GLY B C 1
ATOM 3090 O O . GLY B 1 178 ? 26.719 -9.32 -14.992 1 93.69 178 GLY B O 1
ATOM 3091 N N . ARG B 1 179 ? 26.828 -7.496 -13.719 1 93.69 179 ARG B N 1
ATOM 3092 C CA . ARG B 1 179 ? 26.641 -8.227 -12.469 1 93.69 179 ARG B CA 1
ATOM 3093 C C . ARG B 1 179 ? 25.188 -8.633 -12.281 1 93.69 179 ARG B C 1
ATOM 3095 O O . ARG B 1 179 ? 24.875 -9.477 -11.438 1 93.69 179 ARG B O 1
ATOM 3102 N N . TYR B 1 180 ? 24.328 -8.086 -13.055 1 94.38 180 TYR B N 1
ATOM 3103 C CA . TYR B 1 180 ? 22.906 -8.281 -12.844 1 94.38 180 TYR B CA 1
ATOM 3104 C C . TYR B 1 180 ? 22.219 -8.734 -14.125 1 94.38 180 TYR B C 1
ATOM 3106 O O . TYR B 1 180 ? 21.375 -8.031 -14.672 1 94.38 180 TYR B O 1
ATOM 3114 N N . PRO B 1 181 ? 22.516 -9.922 -14.539 1 95.31 181 PRO B N 1
ATOM 3115 C CA . PRO B 1 181 ? 22 -10.414 -15.812 1 95.31 181 PRO B CA 1
ATOM 3116 C C . PRO B 1 181 ? 20.469 -10.555 -15.812 1 95.31 181 PRO B C 1
ATOM 3118 O O . PRO B 1 181 ? 19.828 -10.352 -16.844 1 95.31 181 PRO B O 1
ATOM 3121 N N . TYR B 1 182 ? 19.891 -10.945 -14.75 1 94.75 182 TYR B N 1
ATOM 3122 C CA . TYR B 1 182 ? 18.453 -11.078 -14.711 1 94.75 182 TYR B CA 1
ATOM 3123 C C . TYR B 1 182 ? 17.781 -9.711 -14.711 1 94.75 182 TYR B C 1
ATOM 3125 O O . TYR B 1 182 ? 16.797 -9.492 -15.438 1 94.75 182 TYR B O 1
ATOM 3133 N N . PHE B 1 183 ? 18.312 -8.781 -13.883 1 91.88 183 PHE B N 1
ATOM 3134 C CA . PHE B 1 183 ? 17.75 -7.434 -13.875 1 91.88 183 PHE B CA 1
ATOM 3135 C C . PHE B 1 183 ? 17.859 -6.801 -15.258 1 91.88 183 PHE B C 1
ATOM 3137 O O . PHE B 1 183 ? 16.953 -6.074 -15.68 1 91.88 183 PHE B O 1
ATOM 3144 N N . ALA B 1 184 ? 18.922 -7.082 -15.961 1 91.81 184 ALA B N 1
ATOM 3145 C CA . ALA B 1 184 ? 19.125 -6.547 -17.297 1 91.81 184 ALA B CA 1
ATOM 3146 C C . ALA B 1 184 ? 17.984 -6.957 -18.234 1 91.81 184 ALA B C 1
ATOM 3148 O O . ALA B 1 184 ? 17.609 -6.199 -19.125 1 91.81 184 ALA B O 1
ATOM 3149 N N . GLN B 1 185 ? 17.469 -8.07 -17.984 1 92.31 185 GLN B N 1
ATOM 3150 C CA . GLN B 1 185 ? 16.406 -8.594 -18.828 1 92.31 185 GLN B CA 1
ATOM 3151 C C . GLN B 1 185 ? 15.094 -7.852 -18.578 1 92.31 185 GLN B C 1
ATOM 3153 O O . GLN B 1 185 ? 14.195 -7.867 -19.438 1 92.31 185 GLN B O 1
ATOM 3158 N N . VAL B 1 186 ? 15.008 -7.23 -17.391 1 88.56 186 VAL B N 1
ATOM 3159 C CA . VAL B 1 186 ? 13.688 -6.723 -17.031 1 88.56 186 VAL B CA 1
ATOM 3160 C C . VAL B 1 186 ? 13.727 -5.199 -16.938 1 88.56 186 VAL B C 1
ATOM 3162 O O . VAL B 1 186 ? 12.703 -4.555 -16.703 1 88.56 186 VAL B O 1
ATOM 3165 N N . ILE B 1 187 ? 14.828 -4.59 -17.094 1 82.94 187 ILE B N 1
ATOM 3166 C CA . ILE B 1 187 ? 15.016 -3.156 -16.891 1 82.94 187 ILE B CA 1
ATOM 3167 C C . ILE B 1 187 ? 14.039 -2.375 -17.766 1 82.94 187 ILE B C 1
ATOM 3169 O O . ILE B 1 187 ? 13.555 -1.313 -17.375 1 82.94 187 ILE B O 1
ATOM 3173 N N . GLY B 1 188 ? 13.727 -2.912 -18.938 1 75.88 188 GLY B N 1
ATOM 3174 C CA . GLY B 1 188 ? 12.812 -2.25 -19.844 1 75.88 188 GLY B CA 1
ATOM 3175 C C . GLY B 1 188 ? 11.375 -2.262 -19.359 1 75.88 188 GLY B C 1
ATOM 3176 O O . GLY B 1 188 ? 10.562 -1.437 -19.781 1 75.88 188 GLY B O 1
ATOM 3177 N N . ALA B 1 189 ? 11.094 -3.266 -18.531 1 72.25 189 ALA B N 1
ATOM 3178 C CA . ALA B 1 189 ? 9.742 -3.406 -18 1 72.25 189 ALA B CA 1
ATOM 3179 C C . ALA B 1 189 ? 9.422 -2.291 -17.016 1 72.25 189 ALA B C 1
ATOM 3181 O O . ALA B 1 189 ? 8.25 -2.008 -16.75 1 72.25 189 ALA B O 1
ATOM 3182 N N . PHE B 1 190 ? 10.43 -1.711 -16.359 1 63.78 190 PHE B N 1
ATOM 3183 C CA . PHE B 1 190 ? 10.25 -0.712 -15.32 1 63.78 190 PHE B CA 1
ATOM 3184 C C . PHE B 1 190 ? 10.414 0.696 -15.883 1 63.78 190 PHE B C 1
ATOM 3186 O O . PHE B 1 190 ? 10.203 1.682 -15.172 1 63.78 190 PHE B O 1
ATOM 3193 N N . GLU B 1 191 ? 10.969 0.709 -17.109 1 59.06 191 GLU B N 1
ATOM 3194 C CA . GLU B 1 191 ? 11.195 2.027 -17.703 1 59.06 191 GLU B CA 1
ATOM 3195 C C . GLU B 1 191 ? 9.891 2.82 -17.797 1 59.06 191 GLU B C 1
ATOM 3197 O O . GLU B 1 191 ? 8.805 2.238 -17.828 1 59.06 191 GLU B O 1
ATOM 3202 N N . LEU B 1 192 ? 10.016 4.16 -17.688 1 52.41 192 LEU B N 1
ATOM 3203 C CA . LEU B 1 192 ? 9.062 5.262 -17.719 1 52.41 192 LEU B CA 1
ATOM 3204 C C . LEU B 1 192 ? 8.094 5.113 -18.875 1 52.41 192 LEU B C 1
ATOM 3206 O O . LEU B 1 192 ? 8.516 4.945 -20.031 1 52.41 192 LEU B O 1
ATOM 3210 N N . GLY B 1 193 ? 6.785 4.84 -18.625 1 54.81 193 GLY B N 1
ATOM 3211 C CA . GLY B 1 193 ? 5.73 4.684 -19.609 1 54.81 193 GLY B CA 1
ATOM 3212 C C . GLY B 1 193 ? 5.156 3.279 -19.656 1 54.81 193 GLY B C 1
ATOM 3213 O O . GLY B 1 193 ? 4.52 2.895 -20.641 1 54.81 193 GLY B O 1
ATOM 3214 N N . GLY B 1 194 ? 5.633 2.643 -18.734 1 63.09 194 GLY B N 1
ATOM 3215 C CA . GLY B 1 194 ? 5.336 1.221 -18.781 1 63.09 194 GLY B CA 1
ATOM 3216 C C . GLY B 1 194 ? 3.855 0.916 -18.625 1 63.09 194 GLY B C 1
ATOM 3217 O O . GLY B 1 194 ? 3.049 1.822 -1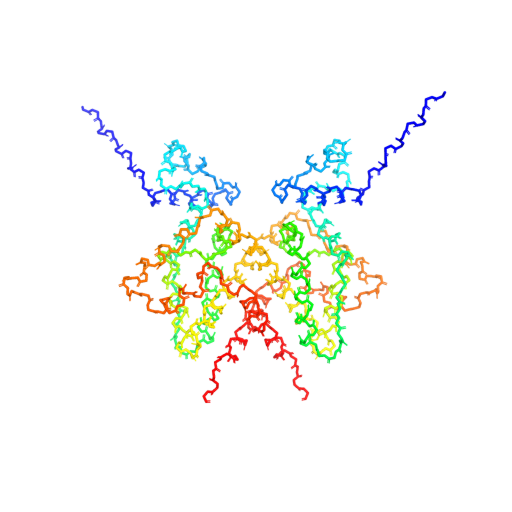8.406 1 63.09 194 GLY B O 1
ATOM 3218 N N . ASP B 1 195 ? 3.355 -0.139 -19.078 1 78.12 195 ASP B N 1
ATOM 3219 C CA . ASP B 1 195 ? 2.018 -0.725 -19.094 1 78.12 195 ASP B CA 1
ATOM 3220 C C . ASP B 1 195 ? 1.463 -0.85 -17.672 1 78.12 195 ASP B C 1
ATOM 3222 O O . ASP B 1 195 ? 1.347 -1.956 -17.141 1 78.12 195 ASP B O 1
ATOM 3226 N N . ILE B 1 196 ? 1.114 0.448 -17.109 1 79.69 196 ILE B N 1
ATOM 3227 C CA . ILE B 1 196 ? 0.603 0.481 -15.75 1 79.69 196 ILE B CA 1
ATOM 3228 C C . ILE B 1 196 ? -0.636 -0.404 -15.641 1 79.69 196 ILE B C 1
ATOM 3230 O O . ILE B 1 196 ? -0.755 -1.205 -14.703 1 79.69 196 ILE B O 1
ATOM 3234 N N . GLU B 1 197 ? -1.496 -0.242 -16.609 1 85.56 197 GLU B N 1
ATOM 3235 C CA . GLU B 1 197 ? -2.723 -1.033 -16.609 1 85.56 197 GLU B CA 1
ATOM 3236 C C . GLU B 1 197 ? -2.418 -2.525 -16.703 1 85.56 197 GLU B C 1
ATOM 3238 O O . GLU B 1 197 ? -3.051 -3.336 -16.016 1 85.56 197 GLU B O 1
ATOM 3243 N N . GLY B 1 198 ? -1.481 -2.826 -17.516 1 86.44 198 GLY B N 1
ATOM 3244 C CA . GLY B 1 198 ? -1.097 -4.223 -17.656 1 86.44 198 GLY B CA 1
ATOM 3245 C C . GLY B 1 198 ? -0.497 -4.805 -16.391 1 86.44 198 GLY B C 1
ATOM 3246 O O . GLY B 1 198 ? -0.765 -5.957 -16.047 1 86.44 198 GLY B O 1
ATOM 3247 N N . GLN B 1 199 ? 0.295 -4.039 -15.734 1 85.19 199 GLN B N 1
ATOM 3248 C CA . GLN B 1 199 ? 0.895 -4.484 -14.484 1 85.19 199 GLN B CA 1
ATOM 3249 C C . GLN B 1 199 ? -0.168 -4.684 -13.406 1 85.19 199 GLN B C 1
ATOM 3251 O O . GLN B 1 199 ? -0.125 -5.66 -12.656 1 85.19 199 GLN B O 1
ATOM 3256 N N . PHE B 1 200 ? -1.063 -3.727 -13.391 1 89.75 200 PHE B N 1
ATOM 3257 C CA . PHE B 1 200 ? -2.162 -3.852 -12.445 1 89.75 200 PHE B CA 1
ATOM 3258 C C . PHE B 1 200 ? -2.965 -5.121 -12.703 1 89.75 200 PHE B C 1
ATOM 3260 O O . PHE B 1 200 ? -3.244 -5.887 -11.781 1 89.75 200 PHE B O 1
ATOM 3267 N N . ASP B 1 201 ? -3.252 -5.312 -13.961 1 92.81 201 ASP B N 1
ATOM 3268 C CA . ASP B 1 201 ? -4.039 -6.48 -14.352 1 92.81 201 ASP B CA 1
ATOM 3269 C C . ASP B 1 201 ? -3.305 -7.777 -14.008 1 92.81 201 ASP B C 1
ATOM 3271 O O . ASP B 1 201 ? -3.93 -8.758 -13.609 1 92.81 201 ASP B O 1
ATOM 3275 N N . PHE B 1 202 ? -2.082 -7.734 -14.219 1 90.38 202 PHE B N 1
ATOM 3276 C CA . PHE B 1 202 ? -1.271 -8.906 -13.914 1 90.38 202 PHE B CA 1
ATOM 3277 C C . PHE B 1 202 ? -1.447 -9.328 -12.461 1 90.38 202 PHE B C 1
ATOM 3279 O O . PHE B 1 202 ? -1.769 -10.477 -12.172 1 90.38 202 PHE B O 1
ATOM 3286 N N . GLY B 1 203 ? -1.193 -8.414 -11.555 1 92.12 203 GLY B N 1
ATOM 3287 C CA . GLY B 1 203 ? -1.319 -8.719 -10.133 1 92.12 203 GLY B CA 1
ATOM 3288 C C . GLY B 1 203 ? -2.729 -9.109 -9.734 1 92.12 203 GLY B C 1
ATOM 3289 O O . GLY B 1 203 ? -2.918 -10.031 -8.938 1 92.12 203 GLY B O 1
ATOM 3290 N N . LEU B 1 204 ? -3.689 -8.406 -10.297 1 94.25 204 LEU B N 1
ATOM 3291 C CA . LEU B 1 204 ? -5.086 -8.703 -10 1 94.25 204 LEU B CA 1
ATOM 3292 C C . LEU B 1 204 ? -5.445 -10.117 -10.453 1 94.25 204 LEU B C 1
ATOM 3294 O O . LEU B 1 204 ? -6.094 -10.859 -9.711 1 94.25 204 LEU B O 1
ATOM 3298 N N . ASN B 1 205 ? -5.004 -10.477 -11.625 1 94.19 205 ASN B N 1
ATOM 3299 C CA . ASN B 1 205 ? -5.266 -11.812 -12.141 1 94.19 205 ASN B CA 1
ATOM 3300 C C . ASN B 1 205 ? -4.625 -12.891 -11.266 1 94.19 205 ASN B C 1
ATOM 3302 O O . ASN B 1 205 ? -5.207 -13.953 -11.055 1 94.19 205 ASN B O 1
ATOM 3306 N N . CYS B 1 206 ? -3.484 -12.609 -10.781 1 92.62 206 CYS B N 1
ATOM 3307 C CA . CYS B 1 206 ? -2.811 -13.555 -9.891 1 92.62 206 CYS B CA 1
ATOM 3308 C C . CYS B 1 206 ? -3.59 -13.727 -8.594 1 92.62 206 CYS B C 1
ATOM 3310 O O . CYS B 1 206 ? -3.76 -14.852 -8.117 1 92.62 206 CYS B O 1
ATOM 3312 N N . LEU B 1 207 ? -4.07 -12.641 -8.047 1 93.44 207 LEU B N 1
ATOM 3313 C CA . LEU B 1 207 ? -4.855 -12.711 -6.82 1 93.44 207 LEU B CA 1
ATOM 3314 C C . LEU B 1 207 ? -6.133 -13.516 -7.035 1 93.44 207 LEU B C 1
ATOM 3316 O O . LEU B 1 207 ? -6.457 -14.406 -6.242 1 93.44 207 LEU B O 1
ATOM 3320 N N . ILE B 1 208 ? -6.809 -13.242 -8.164 1 94.12 208 ILE B N 1
ATOM 3321 C CA . ILE B 1 208 ? -8.07 -13.914 -8.453 1 94.12 208 ILE B CA 1
ATOM 3322 C C . ILE B 1 208 ? -7.828 -15.406 -8.664 1 94.12 208 ILE B C 1
ATOM 3324 O O . ILE B 1 208 ? -8.602 -16.234 -8.188 1 94.12 208 ILE B O 1
ATOM 3328 N N . ALA B 1 209 ? -6.75 -15.727 -9.344 1 91.12 209 ALA B N 1
ATOM 3329 C CA . ALA B 1 209 ? -6.375 -17.125 -9.5 1 91.12 209 ALA B CA 1
ATOM 3330 C C . ALA B 1 209 ? -6.125 -17.781 -8.148 1 91.12 209 ALA B C 1
ATOM 3332 O O . ALA B 1 209 ? -6.48 -18.953 -7.934 1 91.12 209 ALA B O 1
ATOM 3333 N N . GLY B 1 210 ? -5.52 -17.078 -7.285 1 91 210 GLY B N 1
ATOM 3334 C CA . GLY B 1 210 ? -5.312 -17.562 -5.934 1 91 210 GLY B CA 1
ATOM 3335 C C . GLY B 1 210 ? -6.602 -17.766 -5.164 1 91 210 GLY B C 1
ATOM 3336 O O . GLY B 1 210 ? -6.754 -18.766 -4.449 1 91 210 GLY B O 1
ATOM 3337 N N . PHE B 1 211 ? -7.527 -16.828 -5.312 1 91.88 211 PHE B N 1
ATOM 3338 C CA . PHE B 1 211 ? -8.836 -16.938 -4.672 1 91.88 211 PHE B CA 1
ATOM 3339 C C . PHE B 1 211 ? -9.57 -18.172 -5.176 1 91.88 211 PHE B C 1
ATOM 3341 O O . PHE B 1 211 ? -10.273 -18.844 -4.406 1 91.88 211 PHE B O 1
ATOM 3348 N N . GLU B 1 212 ? -9.398 -18.406 -6.422 1 90.62 212 GLU B N 1
ATOM 3349 C CA . GLU B 1 212 ? -10.086 -19.547 -7.031 1 90.62 212 GLU B CA 1
ATOM 3350 C C . GLU B 1 212 ? -9.68 -20.859 -6.367 1 90.62 212 GLU B C 1
ATOM 3352 O O . GLU B 1 212 ? -10.477 -21.797 -6.285 1 90.62 212 GLU B O 1
ATOM 3357 N N . GLN B 1 213 ? -8.5 -20.938 -5.852 1 87.69 213 GLN B N 1
ATOM 3358 C CA . GLN B 1 213 ? -7.996 -22.172 -5.234 1 87.69 213 GLN B CA 1
ATOM 3359 C C . GLN B 1 213 ? -8.656 -22.406 -3.879 1 87.69 213 GLN B C 1
ATOM 3361 O O . GLN B 1 213 ? -8.586 -23.516 -3.332 1 87.69 213 GLN B O 1
ATOM 3366 N N . LEU B 1 214 ? -9.281 -21.422 -3.33 1 88 214 LEU B N 1
ATOM 3367 C CA . LEU B 1 214 ? -9.906 -21.516 -2.018 1 88 214 LEU B CA 1
ATOM 3368 C C . LEU B 1 214 ? -11.352 -22.016 -2.139 1 88 214 LEU B C 1
ATOM 3370 O O . LEU B 1 214 ? -12.008 -22.266 -1.131 1 88 214 LEU B O 1
ATOM 3374 N N . ILE B 1 215 ? -11.789 -22.047 -3.324 1 89 215 ILE B N 1
ATOM 3375 C CA . ILE B 1 215 ? -13.148 -22.484 -3.592 1 89 215 ILE B CA 1
ATOM 3376 C C . ILE B 1 215 ? -13.156 -23.969 -3.947 1 89 215 ILE B C 1
ATOM 3378 O O . ILE B 1 215 ? -12.469 -24.406 -4.879 1 89 215 ILE B O 1
ATOM 3382 N N . PRO B 1 216 ? -13.773 -24.703 -3.018 1 78 216 PRO B N 1
ATOM 3383 C CA . PRO B 1 216 ? -13.828 -26.141 -3.295 1 78 216 PRO B CA 1
ATOM 3384 C C . PRO B 1 216 ? -14.32 -26.453 -4.707 1 78 216 PRO B C 1
ATOM 3386 O O . PRO B 1 216 ? -15.219 -25.781 -5.215 1 78 216 PRO B O 1
ATOM 3389 N N . ARG B 1 217 ? -13.531 -27.172 -5.516 1 68 217 ARG B N 1
ATOM 3390 C CA . ARG B 1 217 ? -13.938 -27.625 -6.844 1 68 217 ARG B CA 1
ATOM 3391 C C . ARG B 1 217 ? -15.18 -28.516 -6.77 1 68 217 ARG B C 1
ATOM 3393 O O . ARG B 1 217 ? -15.258 -29.406 -5.922 1 68 217 ARG B O 1
ATOM 3400 N N . ARG B 1 218 ? -16.344 -28.047 -7.191 1 48.97 218 ARG B N 1
ATOM 3401 C CA . ARG B 1 218 ? -17.484 -28.953 -7.301 1 48.97 218 ARG B CA 1
ATOM 3402 C C . ARG B 1 218 ? -17.203 -30.047 -8.32 1 48.97 218 ARG B C 1
ATOM 3404 O O . ARG B 1 218 ? -16.469 -29.844 -9.289 1 48.97 218 ARG B O 1
#

Solvent-accessible surface area (backbone atoms only — not comparable to full-atom values): 24026 Å² total; per-residue (Å²): 126,79,73,74,74,76,75,69,76,76,87,43,66,65,56,51,35,54,34,39,51,52,37,20,64,73,52,26,64,89,46,55,40,63,60,50,31,18,54,70,69,72,49,60,49,72,69,48,42,79,71,29,84,42,66,66,56,44,32,47,52,36,42,23,58,67,35,62,79,65,71,82,83,65,83,80,82,44,64,69,58,34,52,52,48,44,51,51,51,51,45,52,56,37,67,74,33,63,55,44,50,74,34,60,59,50,55,87,71,56,39,76,38,44,43,54,54,48,28,55,52,37,42,46,39,37,72,68,50,30,52,48,62,56,26,48,46,48,49,52,43,53,50,50,52,44,38,51,48,52,49,24,50,54,41,40,52,50,32,61,73,67,62,64,58,62,40,55,56,51,43,50,54,53,37,70,70,61,81,31,66,53,45,56,64,26,51,73,63,71,39,93,82,45,62,59,68,56,48,52,48,50,48,50,51,15,38,51,50,18,53,53,72,62,26,76,82,126,127,80,71,75,73,75,74,70,75,75,90,41,66,66,56,52,37,53,34,39,50,53,38,22,64,74,52,26,66,88,46,55,40,63,60,51,31,18,54,71,69,73,50,60,48,72,68,49,43,78,72,30,84,42,65,66,57,45,33,47,53,35,44,25,58,68,35,62,78,65,72,82,83,66,85,82,81,44,62,67,59,35,51,52,47,43,52,51,52,51,45,52,57,37,68,75,34,62,55,44,49,72,35,59,60,51,59,86,72,56,38,74,38,43,44,55,52,47,28,54,53,36,42,46,39,38,73,68,49,30,51,48,63,55,27,47,45,49,50,53,44,51,52,51,52,45,38,51,48,53,48,25,52,54,41,39,52,50,33,58,74,67,62,66,57,62,41,53,58,51,43,50,54,52,38,69,70,61,81,30,64,52,45,55,64,26,51,75,63,72,38,93,82,44,61,60,67,55,46,51,48,51,49,51,52,16,39,50,52,19,53,53,70,62,28,75,82,128

Nearest PDB structures (foldseek):
  5xs9-assembly1_B  TM=8.534E-01  e=2.199E-08  Mycolicibacterium smegmatis MC2 155
  1z0x-assembly1_A  TM=7.753E-01  e=8.970E-08  Enterococcus faecalis V583
  1z0x-assembly1_B  TM=7.631E-01  e=7.097E-08  Enterococcus faecalis V583
  5ojy-assembly1_A-2  TM=7.920E-01  e=1.188E-07  Streptomyces alboniger
  5ojx-assembly1_A-2  TM=7.475E-01  e=1.127E-06  Streptomyces alboniger

pLDDT: mean 85.41, std 13.63, range [43.69, 97.88]

Organism: NCBI:txid2803784

Sequence (436 aa):
MPAPAKLRPQLSPDLVVEAAAKVLERDGIDGLTMRAVAAELKVQAPALYWHFPNKDALQVALFDHLMADLAFAIDGRDWREDIHLMCHQLRRHLLARRDSAQLLPHGFFVGPNMMEQAETILGILIRAGMTPKDAAYAMSTGVSYIITWVIGEADILQRRLTGHDGNDELAHRLVATGRYPYFAQVIGAFELGGDIEGQFDFGLNCLIAGFEQLIPRRMPAPAKLRPQLSPDLVVEAAAKVLERDGIDGLTMRAVAAELKVQAPALYWHFPNKDALQVALFDHLMADLAFAIDGRDWREDIHLMCHQLRRHLLARRDSAQLLPHGFFVGPNMMEQAETILGILIRAGMTPKDAAYAMSTGVSYIITWVIGEADILQRRLTGHDGNDELAHRLVATGRYPYFAQVIGAFELGGDIEGQFDFGLNCLIAGFEQLIPRR

Secondary structure (DSSP, 8-state):
------------HHHHHHHHHHHHHHHHHHH--HHHHHHHHTS-THHHHTT-SSHHHHHHHHHHHHTTT------SS-HHHHHHHHHHHHHHHHHTSTTGGGGS-SS----HHHHHHHHHHHHHHHHTT--HHHHHHHHHHHHHHHHHHHHHHHHHHHHHHHT--THHHHHHHHHHTTS-HHHHHHHHHHSTT--HHHHHHHHHHHHHHHHHTTS---/------------HHHHHHHHHHHHHHHHHHH--HHHHHHHHTS-THHHHTT-SSHHHHHHHHHHHHTTT------SS-HHHHHHHHHHHHHHHHHTSTTGGGGS-SS----HHHHHHHHHHHHHHHHTT--HHHHHHHHHHHHHHHHHHHHHHHHHHHHHHHT--THHHHHHHHHHTTS-HHHHHHHHHHSTT--HHHHHHHHHHHHHHHHHTTS---

Radius of gyration: 23.88 Å; Cα contacts (8 Å, |Δi|>4): 465; chains: 2; bounding box: 87×74×42 Å

Foldseek 3Di:
DPDPPPPLPDDDLVLLLVLLLVQCQVPNPVRRALCSSCVSSVHHSVSCCVVPVGSLSSLLVNLLVLLQPQDQDDDLPDLLVSLVSSLVSVLVSCLVGGNSLVSDPDDDRDDPSVVVVLVVQLVSLVVLAADSVLSVVLVVVSSVLSSVLSVVVVVLVVCVVVVVVVVLVVLVVVVVVVPCVPCVVCSVCPPRPHPSVVVSVVVSVVSSVVSVVRHPDD/DPDPPPPLPDDDLVLLLVLLLVQCQVPNPVRRALCSSCVSSVHHSVSCCVPPVGSLSSLLVNLLVLLQPQDQDDDLPDLLVSLVSSLVSVLVSCLVGGNSLVSDPPDDRDDPSVVVVLVVQLVSLVVLAADSVLSVVLVSVSVVLSSVLSVVVVVLVVCVVVVVVVVLVVLVVVVVVVPCVPCVVCSVCPPRPHPSVVVSVVVSVVSSVVSVVRHPDD